Protein AF-0000000084526752 (afdb_homodimer)

Foldseek 3Di:
DCPPPPDDDDDPDQDDLLRHPDDPVNVVVLVVVLVVLLVVLLVVLVPQDPVNLVLLLVLQLVLVCVVDPQAAPAEEEEEPDDSNWRHCVVSQQVSVVRHYFYWYWADPDQLAATWTFTDHPPADWDQGVVRGIHGPDGDTDQHQEYEAEASAAEPQQFGSHPPRCRVLNHQVPRPPRHQYEYEEEPPRYDHDSPDDSSTDGHQWYGYSVNDIDGRD/DCPPPDDDPPPDDDDDLVGHDDDVVNVVVLVVVLVVLLVVLLVVLVPQDPVNLVLLLVLQLVLVCVVDPQAAPAEEEEEPDDSNWRHCVVSQQVSVVRHYFYWYWADPDQLAATWTFTDHPPADWDQGPVRGIHGPDGDTDQHQEYEAEASAAEPQQFGSHPPRCRVLNHQVPRPPRHQYEYEGEPPRYDHDSPDDSSTDGHQWYTYSVNDIDGRD

Nearest PDB structures (foldseek):
  2jcb-assembly2_B  TM=9.031E-01  e=3.426E-11  Bacillus anthracis str. Ames
  3hy6-assembly1_A  TM=8.291E-01  e=6.793E-12  Homo sapiens
  3hy3-assembly1_A  TM=8.261E-01  e=5.999E-11  Homo sapiens
  3hy4-assembly1_A  TM=8.073E-01  e=2.217E-10  Homo sapiens
  1ydm-assembly1_B  TM=8.031E-01  e=5.638E-10  Bacillus subtilis

Secondary structure (DSSP, 8-state):
----------------BTTB---HHHHHHHHHHHHHHHHHHHHHHHTS-HHHHHHHHHHHHHHHHHH----TT-EEE-----TT----HHHHHHHHHTT-EEEEEE-SSTTSPPEEEEE-TTS-EEE-GGG-EEESS--B---SEEEEE-SEE-TT--EE-SSS-HHHHHHTT-SSPPEEEEEE-TT-B-S-----TT----SEEEETTS-EEE--/----------------BTTB---HHHHHHHHHHHHHHHHHHHHHHHTS-HHHHHHHHHHHHHHHHHH----TT-EEE-----TT----HHHHHHHHHTT-EEEEEE-SSTTSPPEEEEE-TTS-EEE-GGG-EEESS--B---SEEEEE-SEE-TT--EE-SSS-HHHHHHTT-SSPPEEEEEE-TT-B-S-----TT----SEEEETTS-EEE--

Radius of gyration: 25.07 Å; Cα contacts (8 Å, |Δi|>4): 843; chains: 2; bounding box: 91×72×70 Å

InterPro domains:
  IPR002698 5-formyltetrahydrofolate cyclo-ligase [PF01812] (35-206)
  IPR002698 5-formyltetrahydrofolate cyclo-ligase [PIRSF006806] (36-209)
  IPR002698 5-formyltetrahydrofolate cyclo-ligase [PTHR23407] (34-215)
  IPR002698 5-formyltetrahydrofolate cyclo-ligase [TIGR02727] (35-207)
  IPR024185 5-formyltetrahydrofolate cyclo-ligase-like domain superfamily [G3DSA:3.40.50.10420] (25-216)
  IPR037171 NagB/RpiA transferase-like [SSF100950] (34-213)

Sequence (432 aa):
MEDDRGGSPACFAHKLIDGHVVDPDAARDVARFRKAERARLMEERKRISSADRATMTQNLTEALTTCVMARPGITIAAYWPIRGEPDLREWMAQAHVAGATVLLPVVLEKSAPLVFRTWTPSCAMERGIWSIPVPREGQELRPDVVVAPLVGVDKQCFRLGNGGGYYDRTLARITPKPLTIGVGWPNCDIPTIFPMPWDIPMDYVVLADGTIRQRTMEDDRGGSPACFAHKLIDGHVVDPDAARDVARFRKAERARLMEERKRISSADRATMTQNLTEALTTCVMARPGITIAAYWPIRGEPDLREWMAQAHVAGATVLLPVVLEKSAPLVFRTWTPSCAMERGIWSIPVPREGQELRPDVVVAPLVGVDKQCFRLGNGGGYYDRTLARITPKPLTIGVGWPNCDIPTIFPMPWDIPMDYVVLADGTIRQRT

pLDDT: mean 88.76, std 19.34, range [21.23, 98.81]

Structure (mmCIF, N/CA/C/O backbone):
data_AF-0000000084526752-model_v1
#
loop_
_entity.id
_entity.type
_entity.pdbx_description
1 polymer '5-formyltetrahydrofolate cyclo-ligase'
#
loop_
_atom_site.group_PDB
_atom_site.id
_atom_site.type_symbol
_atom_site.label_atom_id
_atom_site.label_alt_id
_atom_site.label_comp_id
_atom_site.label_asym_id
_atom_site.label_entity_id
_atom_site.label_seq_id
_atom_site.pdbx_PDB_ins_code
_atom_site.Cartn_x
_atom_site.Cartn_y
_atom_site.Cartn_z
_atom_site.occupancy
_atom_site.B_iso_or_equiv
_atom_site.auth_seq_id
_atom_site.auth_comp_id
_atom_site.auth_asym_id
_atom_site.auth_atom_id
_atom_site.pdbx_PDB_model_num
ATOM 1 N N . MET A 1 1 ? 45.344 8.281 44.25 1 26.28 1 MET A N 1
ATOM 2 C CA . MET A 1 1 ? 44.625 9.195 43.344 1 26.28 1 MET A CA 1
ATOM 3 C C . MET A 1 1 ? 43.875 8.43 42.281 1 26.28 1 MET A C 1
ATOM 5 O O . MET A 1 1 ? 44.406 7.516 41.656 1 26.28 1 MET A O 1
ATOM 9 N N . GLU A 1 2 ? 42.5 8.461 42.281 1 22.66 2 GLU A N 1
ATOM 10 C CA . GLU A 1 2 ? 41.375 7.605 41.906 1 22.66 2 GLU A CA 1
ATOM 11 C C . GLU A 1 2 ? 41.188 7.523 40.406 1 22.66 2 GLU A C 1
ATOM 13 O O . GLU A 1 2 ? 40.688 8.469 39.781 1 22.66 2 GLU A O 1
ATOM 18 N N . ASP A 1 3 ? 42.125 7.211 39.688 1 24.89 3 ASP A N 1
ATOM 19 C CA . ASP A 1 3 ? 42.156 7.422 38.25 1 24.89 3 ASP A CA 1
ATOM 20 C C . ASP A 1 3 ? 41.062 6.594 37.531 1 24.89 3 ASP A C 1
ATOM 22 O O . ASP A 1 3 ? 41.25 5.395 37.344 1 24.89 3 ASP A O 1
ATOM 26 N N . ASP A 1 4 ? 39.844 6.68 38.156 1 24.53 4 ASP A N 1
ATOM 27 C CA . ASP A 1 4 ? 38.719 5.871 37.688 1 24.53 4 ASP A CA 1
ATOM 28 C C . ASP A 1 4 ? 38.562 5.969 36.156 1 24.53 4 ASP A C 1
ATOM 30 O O . ASP A 1 4 ? 38.344 7.055 35.625 1 24.53 4 ASP A O 1
ATOM 34 N N . ARG A 1 5 ? 39.25 5.141 35.438 1 27.69 5 ARG A N 1
ATOM 35 C CA . ARG A 1 5 ? 39.312 4.812 34 1 27.69 5 ARG A CA 1
ATOM 36 C C . ARG A 1 5 ? 37.906 4.617 33.438 1 27.69 5 ARG A C 1
ATOM 38 O O . ARG A 1 5 ? 37.281 3.553 33.625 1 27.69 5 ARG A O 1
ATOM 45 N N . GLY A 1 6 ? 36.875 5.582 33.688 1 27.7 6 GLY A N 1
ATOM 46 C CA . GLY A 1 6 ? 35.5 5.445 33.219 1 27.7 6 GLY A CA 1
ATOM 47 C C . GLY A 1 6 ? 35.438 5.031 31.766 1 27.7 6 GLY A C 1
ATOM 48 O O . GLY A 1 6 ? 36.125 5.578 30.906 1 27.7 6 GLY A O 1
ATOM 49 N N . GLY A 1 7 ? 35.25 3.766 31.5 1 25.5 7 GLY A N 1
ATOM 50 C CA . GLY A 1 7 ? 35.062 3.121 30.203 1 25.5 7 GLY A CA 1
ATOM 51 C C . GLY A 1 7 ? 34.312 3.979 29.203 1 25.5 7 GLY A C 1
ATOM 52 O O . GLY A 1 7 ? 33.656 4.945 29.594 1 25.5 7 GLY A O 1
ATOM 53 N N . SER A 1 8 ? 34.25 3.512 27.922 1 23.39 8 SER A N 1
ATOM 54 C CA . SER A 1 8 ? 34.219 3.869 26.516 1 23.39 8 SER A CA 1
ATOM 55 C C . SER A 1 8 ? 32.812 4.312 26.094 1 23.39 8 SER A C 1
ATOM 57 O O . SER A 1 8 ? 31.844 4.023 26.781 1 23.39 8 SER A O 1
ATOM 59 N N . PRO A 1 9 ? 32.469 3.998 24.641 1 23.64 9 PRO A N 1
ATOM 60 C CA . PRO A 1 9 ? 32.031 4.824 23.5 1 23.64 9 PRO A CA 1
ATOM 61 C C . PRO A 1 9 ? 30.531 5.074 23.469 1 23.64 9 PRO A C 1
ATOM 63 O O . PRO A 1 9 ? 29.781 4.426 24.203 1 23.64 9 PRO A O 1
ATOM 66 N N . ALA A 1 10 ? 29.953 5.461 22.172 1 23.42 10 ALA A N 1
ATOM 67 C CA . ALA A 1 10 ? 29.094 6.074 21.188 1 23.42 10 ALA A CA 1
ATOM 68 C C . ALA A 1 10 ? 27.719 5.398 21.156 1 23.42 10 ALA A C 1
ATOM 70 O O . ALA A 1 10 ? 27.609 4.203 21.438 1 23.42 10 ALA A O 1
ATOM 71 N N . CYS A 1 11 ? 26.594 6.109 20.812 1 25.94 11 CYS A N 1
ATOM 72 C CA . CYS A 1 11 ? 25.219 6.535 20.578 1 25.94 11 CYS A CA 1
ATOM 73 C C . CYS A 1 11 ? 24.594 5.707 19.469 1 25.94 11 CYS A C 1
ATOM 75 O O . CYS A 1 11 ? 24.531 6.145 18.312 1 25.94 11 CYS A O 1
ATOM 77 N N . PHE A 1 12 ? 24.828 4.574 19.125 1 24.78 12 PHE A N 1
ATOM 78 C CA . PHE A 1 12 ? 24.234 4.059 17.891 1 24.78 12 PHE A CA 1
ATOM 79 C C . PHE A 1 12 ? 22.734 4.23 17.906 1 24.78 12 PHE A C 1
ATOM 81 O O . PHE A 1 12 ? 22.062 3.828 18.859 1 24.78 12 PHE A O 1
ATOM 88 N N . ALA A 1 13 ? 22.219 5 16.984 1 27.53 13 ALA A N 1
ATOM 89 C CA . ALA A 1 13 ? 21 5.469 16.328 1 27.53 13 ALA A CA 1
ATOM 90 C C . ALA A 1 13 ? 20.016 4.32 16.094 1 27.53 13 ALA A C 1
ATOM 92 O O . ALA A 1 13 ? 20.344 3.357 15.398 1 27.53 13 ALA A O 1
ATOM 93 N N . HIS A 1 14 ? 19.156 4.023 16.812 1 28.86 14 HIS A N 1
ATOM 94 C CA . HIS A 1 14 ? 17.891 3.295 16.719 1 28.86 14 HIS A CA 1
ATOM 95 C C . HIS A 1 14 ? 17.172 3.619 15.414 1 28.86 14 HIS A C 1
ATOM 97 O O . HIS A 1 14 ? 16.812 4.773 15.172 1 28.86 14 HIS A O 1
ATOM 103 N N . LYS A 1 15 ? 16.938 2.891 14.43 1 31.84 15 LYS A N 1
ATOM 104 C CA . LYS A 1 15 ? 16.672 2.701 13.008 1 31.84 15 LYS A CA 1
ATOM 105 C C . LYS A 1 15 ? 15.281 3.227 12.648 1 31.84 15 LYS A C 1
ATOM 107 O O . LYS A 1 15 ? 14.422 3.379 13.516 1 31.84 15 LYS A O 1
ATOM 112 N N . LEU A 1 16 ? 14.766 2.686 11.375 1 36.81 16 LEU A N 1
ATOM 113 C CA . LEU A 1 16 ? 14.672 2.262 9.984 1 36.81 16 LEU A CA 1
ATOM 114 C C . LEU A 1 16 ? 13.258 1.787 9.656 1 36.81 16 LEU A C 1
ATOM 116 O O . LEU A 1 16 ? 12.5 1.413 10.547 1 36.81 16 LEU A O 1
ATOM 120 N N . ILE A 1 17 ? 12.539 2.006 8.758 1 44.22 17 ILE A N 1
ATOM 121 C CA . ILE A 1 17 ? 11.367 1.264 8.312 1 44.22 17 ILE A CA 1
ATOM 122 C C . ILE A 1 17 ? 11.562 -0.225 8.594 1 44.22 17 ILE A C 1
ATOM 124 O O . ILE A 1 17 ? 12.438 -0.866 8.008 1 44.22 17 ILE A O 1
ATOM 128 N N . ASP A 1 18 ? 10.688 -0.896 9.32 1 48.09 18 ASP A N 1
ATOM 129 C CA . ASP A 1 18 ? 10.984 -2.182 9.938 1 48.09 18 ASP A CA 1
ATOM 130 C C . ASP A 1 18 ? 12.367 -2.176 10.578 1 48.09 18 ASP A C 1
ATOM 132 O O . ASP A 1 18 ? 13.109 -3.158 10.477 1 48.09 18 ASP A O 1
ATOM 136 N N . GLY A 1 19 ? 12.875 -0.967 11.008 1 52.38 19 GLY A N 1
ATOM 137 C CA . GLY A 1 19 ? 14.148 -0.82 11.688 1 52.38 19 GLY A CA 1
ATOM 138 C C . GLY A 1 19 ? 15.305 -0.585 10.734 1 52.38 19 GLY A C 1
ATOM 139 O O . GLY A 1 19 ? 16.469 -0.594 11.148 1 52.38 19 GLY A O 1
ATOM 140 N N . HIS A 1 20 ? 14.922 -0.443 9.375 1 58.53 20 HIS A N 1
ATOM 141 C CA . HIS A 1 20 ? 15.984 -0.405 8.375 1 58.53 20 HIS A CA 1
ATOM 142 C C . HIS A 1 20 ? 16.156 0.998 7.801 1 58.53 20 HIS A C 1
ATOM 144 O O . HIS A 1 20 ? 15.164 1.718 7.617 1 58.53 20 HIS A O 1
ATOM 150 N N . VAL A 1 21 ? 17.266 1.515 7.762 1 62.12 21 VAL A N 1
ATOM 151 C CA . VAL A 1 21 ? 17.641 2.754 7.09 1 62.12 21 VAL A CA 1
ATOM 152 C C . VAL A 1 21 ? 17.781 2.51 5.586 1 62.12 21 VAL A C 1
ATOM 154 O O . VAL A 1 21 ? 18.531 1.629 5.16 1 62.12 21 VAL A O 1
ATOM 157 N N . VAL A 1 22 ? 16.828 3.201 4.75 1 69.12 22 VAL A N 1
ATOM 158 C CA . VAL A 1 22 ? 16.969 3.074 3.305 1 69.12 22 VAL A CA 1
ATOM 159 C C . VAL A 1 22 ? 17.484 4.387 2.721 1 69.12 22 VAL A C 1
ATOM 161 O O . VAL A 1 22 ? 16.891 5.445 2.922 1 69.12 22 VAL A O 1
ATOM 164 N N . ASP A 1 23 ? 18.641 4.387 2.129 1 73.19 23 ASP A N 1
ATOM 165 C CA . ASP A 1 23 ? 19.203 5.523 1.409 1 73.19 23 ASP A CA 1
ATOM 166 C C . ASP A 1 23 ? 18.406 5.816 0.138 1 73.19 23 ASP A C 1
ATOM 168 O O . ASP A 1 23 ? 18.203 4.93 -0.691 1 73.19 23 ASP A O 1
ATOM 172 N N . PRO A 1 24 ? 17.938 7.059 -0.08 1 77 24 PRO A N 1
ATOM 173 C CA . PRO A 1 24 ? 17.109 7.387 -1.246 1 77 24 PRO A CA 1
ATOM 174 C C . PRO A 1 24 ? 17.812 7.098 -2.568 1 77 24 PRO A C 1
ATOM 176 O O . PRO A 1 24 ? 17.172 6.676 -3.535 1 77 24 PRO A O 1
ATOM 179 N N . ASP A 1 25 ? 19.047 7.461 -2.621 1 79.38 25 ASP A N 1
ATOM 180 C CA . ASP A 1 25 ? 19.812 7.176 -3.838 1 79.38 25 ASP A CA 1
ATOM 181 C C . ASP A 1 25 ? 19.859 5.672 -4.109 1 79.38 25 ASP A C 1
ATOM 183 O O . ASP A 1 25 ? 19.719 5.238 -5.254 1 79.38 25 ASP A O 1
ATOM 187 N N . ALA A 1 26 ? 20.078 5.004 -3.062 1 84.94 26 ALA A N 1
ATOM 188 C CA . ALA A 1 26 ? 20.078 3.547 -3.188 1 84.94 26 ALA A CA 1
ATOM 189 C C . ALA A 1 26 ? 18.703 3.027 -3.617 1 84.94 26 ALA A C 1
ATOM 191 O O . ALA A 1 26 ? 18.609 2.115 -4.441 1 84.94 26 ALA A O 1
ATOM 192 N N . ALA A 1 27 ? 17.703 3.58 -3.096 1 85.44 27 ALA A N 1
ATOM 193 C CA . ALA A 1 27 ? 16.344 3.164 -3.449 1 85.44 27 ALA A CA 1
ATOM 194 C C . ALA A 1 27 ? 16.062 3.42 -4.926 1 85.44 27 ALA A C 1
ATOM 196 O O . ALA A 1 27 ? 15.398 2.611 -5.586 1 85.44 27 ALA A O 1
ATOM 197 N N . ARG A 1 28 ? 16.469 4.531 -5.434 1 85.69 28 ARG A N 1
ATOM 198 C CA . ARG A 1 28 ? 16.297 4.863 -6.844 1 85.69 28 ARG A CA 1
ATOM 199 C C . ARG A 1 28 ? 17.031 3.871 -7.734 1 85.69 28 ARG A C 1
ATOM 201 O O . ARG A 1 28 ? 16.531 3.469 -8.781 1 85.69 28 ARG A O 1
ATOM 208 N N . ASP A 1 29 ? 18.25 3.57 -7.352 1 91.12 29 ASP A N 1
ATOM 209 C CA . ASP A 1 29 ? 19.047 2.605 -8.109 1 91.12 29 ASP A CA 1
ATOM 210 C C . ASP A 1 29 ? 18.375 1.229 -8.109 1 91.12 29 ASP A C 1
ATOM 212 O O . ASP A 1 29 ? 18.359 0.542 -9.133 1 91.12 29 ASP A O 1
ATOM 216 N N . VAL A 1 30 ? 17.859 0.875 -6.961 1 93.62 30 VAL A N 1
ATOM 217 C CA . VAL A 1 30 ? 17.156 -0.403 -6.84 1 93.62 30 VAL A CA 1
ATOM 218 C C . VAL A 1 30 ? 15.93 -0.409 -7.738 1 93.62 30 VAL A C 1
ATOM 220 O O . VAL A 1 30 ? 15.664 -1.393 -8.43 1 93.62 30 VAL A O 1
ATOM 223 N N . ALA A 1 31 ? 15.203 0.661 -7.746 1 92.06 31 ALA A N 1
ATOM 224 C CA . ALA A 1 31 ? 14.023 0.771 -8.594 1 92.06 31 ALA A CA 1
ATOM 225 C C . ALA A 1 31 ? 14.383 0.617 -10.07 1 92.06 31 ALA A C 1
ATOM 227 O O . ALA A 1 31 ? 13.68 -0.068 -10.812 1 92.06 31 ALA A O 1
ATOM 228 N N . ARG A 1 32 ? 15.43 1.24 -10.5 1 93 32 ARG A N 1
ATOM 229 C CA . ARG A 1 32 ? 15.898 1.146 -11.875 1 93 32 ARG A CA 1
ATOM 230 C C . ARG A 1 32 ? 16.312 -0.282 -12.219 1 93 32 ARG A C 1
ATOM 232 O O . ARG A 1 32 ? 15.969 -0.797 -13.281 1 93 32 ARG A O 1
ATOM 239 N N . PHE A 1 33 ? 17.094 -0.864 -11.336 1 96.75 33 PHE A N 1
ATOM 240 C CA . PHE A 1 33 ? 17.531 -2.244 -11.516 1 96.75 33 PHE A CA 1
ATOM 241 C C . PHE A 1 33 ? 16.328 -3.172 -11.672 1 96.75 33 PHE A C 1
ATOM 243 O O . PHE A 1 33 ? 16.281 -3.98 -12.602 1 96.75 33 PHE A O 1
ATOM 250 N N . ARG A 1 34 ? 15.328 -3.045 -10.766 1 96.94 34 ARG A N 1
ATOM 251 C CA . ARG A 1 34 ? 14.156 -3.912 -10.789 1 96.94 34 ARG A CA 1
ATOM 252 C C . ARG A 1 34 ? 13.359 -3.732 -12.078 1 96.94 34 ARG A C 1
ATOM 254 O O . ARG A 1 34 ? 12.859 -4.703 -12.641 1 96.94 34 ARG A O 1
ATOM 261 N N . LYS A 1 35 ? 13.227 -2.537 -12.5 1 96.12 35 LYS A N 1
ATOM 262 C CA . LYS A 1 35 ? 12.547 -2.27 -13.758 1 96.12 35 LYS A CA 1
ATOM 263 C C . LYS A 1 35 ? 13.242 -2.965 -14.922 1 96.12 35 LYS A C 1
ATOM 265 O O . LYS A 1 35 ? 12.594 -3.592 -15.758 1 96.12 35 LYS A O 1
ATOM 270 N N . ALA A 1 36 ? 14.547 -2.842 -14.961 1 97.44 36 ALA A N 1
ATOM 271 C CA . ALA A 1 36 ? 15.344 -3.459 -16.016 1 97.44 36 ALA A CA 1
ATOM 272 C C . ALA A 1 36 ? 15.242 -4.98 -15.961 1 97.44 36 ALA A C 1
ATOM 274 O O . ALA A 1 36 ? 15.109 -5.637 -17 1 97.44 36 ALA A O 1
ATOM 275 N N . GLU A 1 37 ? 15.336 -5.496 -14.773 1 97.5 37 GLU A N 1
ATOM 276 C CA . GLU A 1 37 ? 15.242 -6.945 -14.617 1 97.5 37 GLU A CA 1
ATOM 277 C C . GLU A 1 37 ? 13.867 -7.461 -15.023 1 97.5 37 GLU A C 1
ATOM 279 O O . GLU A 1 37 ? 13.75 -8.516 -15.641 1 97.5 37 GLU A O 1
ATOM 284 N N . ARG A 1 38 ? 12.828 -6.75 -14.641 1 97.44 38 ARG A N 1
ATOM 285 C CA . ARG A 1 38 ? 11.477 -7.117 -15.047 1 97.44 38 ARG A CA 1
ATOM 286 C C . ARG A 1 38 ? 11.367 -7.184 -16.562 1 97.44 38 ARG A C 1
ATOM 288 O O . ARG A 1 38 ? 10.836 -8.148 -17.109 1 97.44 38 ARG A O 1
ATOM 295 N N . ALA A 1 39 ? 11.852 -6.168 -17.219 1 97.31 39 ALA A N 1
ATOM 296 C CA . ALA A 1 39 ? 11.797 -6.113 -18.672 1 97.31 39 ALA A CA 1
ATOM 297 C C . ALA A 1 39 ? 12.531 -7.301 -19.297 1 97.31 39 ALA A C 1
ATOM 299 O O . ALA A 1 39 ? 12.023 -7.941 -20.219 1 97.31 39 ALA A O 1
ATOM 300 N N . ARG A 1 40 ? 13.664 -7.559 -18.797 1 97.5 40 ARG A N 1
ATOM 301 C CA . ARG A 1 40 ? 14.477 -8.664 -19.297 1 97.5 40 ARG A CA 1
ATOM 302 C C . ARG A 1 40 ? 13.742 -9.992 -19.141 1 97.5 40 ARG A C 1
ATOM 304 O O . ARG A 1 40 ? 13.633 -10.766 -20.094 1 97.5 40 ARG A O 1
ATOM 311 N N . LEU A 1 41 ? 13.227 -10.242 -18 1 97.75 41 LEU A N 1
ATOM 312 C CA . LEU A 1 41 ? 12.578 -11.516 -17.688 1 97.75 41 LEU A CA 1
ATOM 313 C C . LEU A 1 41 ? 11.258 -11.648 -18.453 1 97.75 41 LEU A C 1
ATOM 315 O O . LEU A 1 41 ? 10.883 -12.75 -18.844 1 97.75 41 LEU A O 1
ATOM 319 N N . MET A 1 42 ? 10.586 -10.508 -18.625 1 97 42 MET A N 1
ATOM 320 C CA . MET A 1 42 ? 9.344 -10.531 -19.406 1 97 42 MET A CA 1
ATOM 321 C C . MET A 1 42 ? 9.625 -10.898 -20.859 1 97 42 MET A C 1
ATOM 323 O O . MET A 1 42 ? 8.836 -11.609 -21.484 1 97 42 MET A O 1
ATOM 327 N N . GLU A 1 43 ? 10.703 -10.414 -21.391 1 96.25 43 GLU A N 1
ATOM 328 C CA . GLU A 1 43 ? 11.109 -10.781 -22.734 1 96.25 43 GLU A CA 1
ATOM 329 C C . GLU A 1 43 ? 11.414 -12.273 -22.844 1 96.25 43 GLU A C 1
ATOM 331 O O . GLU A 1 43 ? 11.047 -12.922 -23.828 1 96.25 43 GLU A O 1
ATOM 336 N N . GLU A 1 44 ? 12.07 -12.797 -21.859 1 95.25 44 GLU A N 1
ATOM 337 C CA . GLU A 1 44 ? 12.367 -14.227 -21.828 1 95.25 44 GLU A CA 1
ATOM 338 C C . GLU A 1 44 ? 11.086 -15.055 -21.781 1 95.25 44 GLU A C 1
ATOM 340 O O . GLU A 1 44 ? 10.992 -16.094 -22.453 1 95.25 44 GLU A O 1
ATOM 345 N N . ARG A 1 45 ? 10.172 -14.648 -21.016 1 94.5 45 ARG A N 1
ATOM 346 C CA . ARG A 1 45 ? 8.883 -15.305 -20.891 1 94.5 45 ARG A CA 1
ATOM 347 C C . ARG A 1 45 ? 8.156 -15.375 -22.234 1 94.5 45 ARG A C 1
ATOM 349 O O . ARG A 1 45 ? 7.508 -16.375 -22.547 1 94.5 45 ARG A O 1
ATOM 356 N N . LYS A 1 46 ? 8.266 -14.344 -23.016 1 93.19 46 LYS A N 1
ATOM 357 C CA . LYS A 1 46 ? 7.598 -14.266 -24.312 1 93.19 46 LYS A CA 1
ATOM 358 C C . LYS A 1 46 ? 8.164 -15.289 -25.281 1 93.19 46 LYS A C 1
ATOM 360 O O . LYS A 1 46 ? 7.52 -15.641 -26.266 1 93.19 46 LYS A O 1
ATOM 365 N N . ARG A 1 47 ? 9.297 -15.773 -25 1 93.19 47 ARG A N 1
ATOM 366 C CA . ARG A 1 47 ? 9.984 -16.672 -25.922 1 93.19 47 ARG A CA 1
ATOM 367 C C . ARG A 1 47 ? 9.555 -18.125 -25.688 1 93.19 47 ARG A C 1
ATOM 369 O O . ARG A 1 47 ? 9.898 -19 -26.484 1 93.19 47 ARG A O 1
ATOM 376 N N . ILE A 1 48 ? 8.828 -18.344 -24.703 1 93.62 48 ILE A N 1
ATOM 377 C CA . ILE A 1 48 ? 8.375 -19.703 -24.422 1 93.62 48 ILE A CA 1
ATOM 378 C C . ILE A 1 48 ? 7.27 -20.094 -25.391 1 93.62 48 ILE A C 1
ATOM 380 O O . ILE A 1 48 ? 6.258 -19.391 -25.5 1 93.62 48 ILE A O 1
ATOM 384 N N . SER A 1 49 ? 7.398 -21.219 -26.062 1 93 49 SER A N 1
ATOM 385 C CA . SER A 1 49 ? 6.41 -21.672 -27.031 1 93 49 SER A CA 1
ATOM 386 C C . SER A 1 49 ? 5.137 -22.141 -26.344 1 93 49 SER A C 1
ATOM 388 O O . SER A 1 49 ? 5.16 -22.5 -25.172 1 93 49 SER A O 1
ATOM 390 N N . SER A 1 50 ? 4.031 -22.219 -27.156 1 91.69 50 SER A N 1
ATOM 391 C CA . SER A 1 50 ? 2.76 -22.688 -26.609 1 91.69 50 SER A CA 1
ATOM 392 C C . SER A 1 50 ? 2.869 -24.125 -26.125 1 91.69 50 SER A C 1
ATOM 394 O O . SER A 1 50 ? 2.307 -24.484 -25.078 1 91.69 50 SER A O 1
ATOM 396 N N . ALA A 1 51 ? 3.584 -24.969 -26.891 1 92.5 51 ALA A N 1
ATOM 397 C CA . ALA A 1 51 ? 3.773 -26.375 -26.516 1 92.5 51 ALA A CA 1
ATOM 398 C C . ALA A 1 51 ? 4.574 -26.484 -25.219 1 92.5 51 ALA A C 1
ATOM 400 O O . ALA A 1 51 ? 4.227 -27.266 -24.328 1 92.5 51 ALA A O 1
ATOM 401 N N . ASP A 1 52 ? 5.605 -25.719 -25.094 1 93.94 52 ASP A N 1
ATOM 402 C CA . ASP A 1 52 ? 6.414 -25.703 -23.891 1 93.94 52 ASP A CA 1
ATOM 403 C C . ASP A 1 52 ? 5.605 -25.203 -22.688 1 93.94 52 ASP A C 1
ATOM 405 O O . ASP A 1 52 ? 5.711 -25.766 -21.594 1 93.94 52 ASP A O 1
ATOM 409 N N . ARG A 1 53 ? 4.766 -24.25 -22.906 1 94.62 53 ARG A N 1
ATOM 410 C CA . ARG A 1 53 ? 3.949 -23.688 -21.828 1 94.62 53 ARG A CA 1
ATOM 411 C C . ARG A 1 53 ? 3.018 -24.734 -21.25 1 94.62 53 ARG A C 1
ATOM 413 O O . ARG A 1 53 ? 2.838 -24.812 -20.031 1 94.62 53 ARG A O 1
ATOM 420 N N . ALA A 1 54 ? 2.416 -25.484 -22.109 1 93.69 54 ALA A N 1
ATOM 421 C CA . ALA A 1 54 ? 1.492 -26.516 -21.641 1 93.69 54 ALA A CA 1
ATOM 422 C C . ALA A 1 54 ? 2.205 -27.531 -20.734 1 93.69 54 ALA A C 1
ATOM 424 O O . ALA A 1 54 ? 1.729 -27.844 -19.641 1 93.69 54 ALA A O 1
ATOM 425 N N . THR A 1 55 ? 3.344 -27.984 -21.234 1 95.62 55 THR A N 1
ATOM 426 C CA . THR A 1 55 ? 4.137 -28.953 -20.469 1 95.62 55 THR A CA 1
ATOM 427 C C . THR A 1 55 ? 4.629 -28.328 -19.172 1 95.62 55 THR A C 1
ATOM 429 O O . THR A 1 55 ? 4.531 -28.953 -18.109 1 95.62 55 THR A O 1
ATOM 432 N N . MET A 1 56 ? 5.094 -27.172 -19.234 1 96.56 56 MET A N 1
ATOM 433 C CA . MET A 1 56 ? 5.629 -26.469 -18.062 1 96.56 56 MET A CA 1
ATOM 434 C C . MET A 1 56 ? 4.531 -26.203 -17.031 1 96.56 56 MET A C 1
ATOM 436 O O . MET A 1 56 ? 4.758 -26.328 -15.836 1 96.56 56 MET A O 1
ATOM 440 N N . THR A 1 57 ? 3.393 -25.828 -17.516 1 96 57 THR A N 1
ATOM 441 C CA . THR A 1 57 ? 2.266 -25.578 -16.625 1 96 57 THR A CA 1
ATOM 442 C C . THR A 1 57 ? 1.855 -26.859 -15.898 1 96 57 THR A C 1
ATOM 444 O O . THR A 1 57 ? 1.523 -26.844 -14.711 1 96 57 THR A O 1
ATOM 447 N N . GLN A 1 58 ? 1.895 -27.938 -16.625 1 95.62 58 GLN A N 1
ATOM 448 C CA . GLN A 1 58 ? 1.592 -29.234 -16 1 95.62 58 GLN A CA 1
ATOM 449 C C . GLN A 1 58 ? 2.584 -29.547 -14.891 1 95.62 58 GLN A C 1
ATOM 451 O O . GLN A 1 58 ? 2.188 -29.969 -13.805 1 95.62 58 GLN A O 1
ATOM 456 N N . ASN A 1 59 ? 3.875 -29.359 -15.164 1 96.62 59 ASN A N 1
ATOM 457 C CA . ASN A 1 59 ? 4.902 -29.562 -14.148 1 96.62 59 ASN A CA 1
ATOM 458 C C . ASN A 1 59 ? 4.66 -28.672 -12.93 1 96.62 59 ASN A C 1
ATOM 460 O O . ASN A 1 59 ? 4.785 -29.141 -11.789 1 96.62 59 ASN A O 1
ATOM 464 N N . LE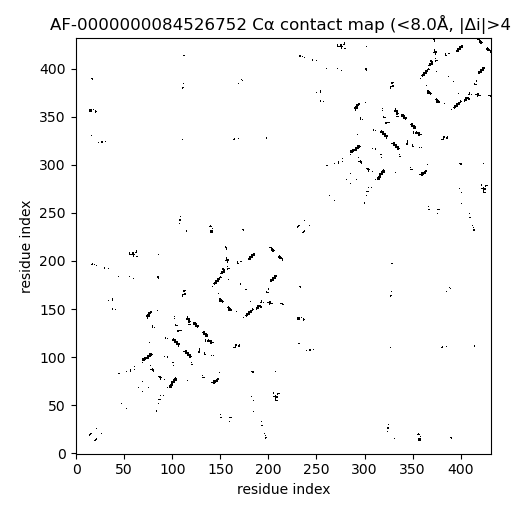U A 1 60 ? 4.324 -27.484 -13.195 1 97.62 60 LEU A N 1
ATOM 465 C CA . LEU A 1 60 ? 4.082 -26.516 -12.141 1 97.62 60 LEU A CA 1
ATOM 466 C C . LEU A 1 60 ? 2.91 -26.938 -11.258 1 97.62 60 LEU A C 1
ATOM 468 O O . LEU A 1 60 ? 3.008 -26.922 -10.031 1 97.62 60 LEU A O 1
ATOM 472 N N . THR A 1 61 ? 1.802 -27.312 -11.867 1 96.88 61 THR A N 1
ATOM 473 C CA . THR A 1 61 ? 0.599 -27.641 -11.117 1 96.88 61 THR A CA 1
ATOM 474 C C . THR A 1 61 ? 0.805 -28.906 -10.297 1 96.88 61 THR A C 1
ATOM 476 O O . THR A 1 61 ? 0.279 -29.047 -9.195 1 96.88 61 THR A O 1
ATOM 479 N N . GLU A 1 62 ? 1.58 -29.859 -10.844 1 96.19 62 GLU A N 1
ATOM 480 C CA . GLU A 1 62 ? 1.918 -31.062 -10.094 1 96.19 62 GLU A CA 1
ATOM 481 C C . GLU A 1 62 ? 2.732 -30.734 -8.852 1 96.19 62 GLU A C 1
ATOM 483 O O . GLU A 1 62 ? 2.441 -31.219 -7.758 1 96.19 62 GLU A O 1
ATOM 488 N N . ALA A 1 63 ? 3.713 -29.922 -9.023 1 97.31 63 ALA A N 1
ATOM 489 C CA . ALA A 1 63 ? 4.531 -29.5 -7.895 1 97.31 63 ALA A CA 1
ATOM 490 C C . ALA A 1 63 ? 3.701 -28.719 -6.875 1 97.31 63 ALA A C 1
ATOM 492 O O . ALA A 1 63 ? 3.842 -28.922 -5.668 1 97.31 63 ALA A O 1
ATOM 493 N N . LEU A 1 64 ? 2.842 -27.844 -7.363 1 97.25 64 LEU A N 1
ATOM 494 C CA . LEU A 1 64 ? 1.988 -27.031 -6.504 1 97.25 64 LEU A CA 1
ATOM 495 C C . LEU A 1 64 ? 1.064 -27.922 -5.668 1 97.25 64 LEU A C 1
ATOM 497 O O . LEU A 1 64 ? 0.81 -27.625 -4.496 1 97.25 64 LEU A O 1
ATOM 501 N N . THR A 1 65 ? 0.589 -28.984 -6.238 1 96.5 65 THR A N 1
ATOM 502 C CA . THR A 1 65 ? -0.297 -29.906 -5.551 1 96.5 65 THR A CA 1
ATOM 503 C C . THR A 1 65 ? 0.425 -30.594 -4.391 1 96.5 65 THR A C 1
ATOM 505 O O . THR A 1 65 ? -0.2 -30.953 -3.393 1 96.5 65 THR A O 1
ATOM 508 N N . THR A 1 66 ? 1.734 -30.656 -4.477 1 94.12 66 THR A N 1
ATOM 509 C CA . THR A 1 66 ? 2.521 -31.234 -3.393 1 94.12 66 THR A CA 1
ATOM 510 C C . THR A 1 66 ? 2.674 -30.25 -2.246 1 94.12 66 THR A C 1
ATOM 512 O O . THR A 1 66 ? 2.799 -30.641 -1.085 1 94.12 66 THR A O 1
ATOM 515 N N . CYS A 1 67 ? 2.633 -29 -2.543 1 94.94 67 CYS A N 1
ATOM 516 C CA . CYS A 1 67 ? 2.824 -27.953 -1.551 1 94.94 67 CYS A CA 1
ATOM 517 C C . CYS A 1 67 ? 1.51 -27.594 -0.864 1 94.94 67 CYS A C 1
ATOM 519 O O . CYS A 1 67 ? 1.501 -27.188 0.296 1 94.94 67 CYS A O 1
ATOM 521 N N . VAL A 1 68 ? 0.456 -27.672 -1.611 1 95.56 68 VAL A N 1
ATOM 522 C CA . VAL A 1 68 ? -0.855 -27.266 -1.122 1 95.56 68 VAL A CA 1
ATOM 523 C C . VAL A 1 68 ? -1.823 -28.438 -1.183 1 95.56 68 VAL A C 1
ATOM 525 O O . VAL A 1 68 ? -2.117 -28.953 -2.264 1 95.56 68 VAL A O 1
ATOM 528 N N . MET A 1 69 ? -2.355 -28.812 -0.089 1 92.56 69 MET A N 1
ATOM 529 C CA . MET A 1 69 ? -3.359 -29.875 -0.053 1 92.56 69 MET A CA 1
ATOM 530 C C . MET A 1 69 ? -4.766 -29.297 -0.054 1 92.56 69 MET A C 1
ATOM 532 O O . MET A 1 69 ? -5.281 -28.891 0.993 1 92.56 69 MET A O 1
ATOM 536 N N . ALA A 1 70 ? -5.355 -29.359 -1.211 1 96.56 70 ALA A N 1
ATOM 537 C CA . ALA A 1 70 ? -6.738 -28.891 -1.332 1 96.56 70 ALA A CA 1
ATOM 538 C C . ALA A 1 70 ? -7.699 -29.859 -0.642 1 96.56 70 ALA A C 1
ATOM 540 O O . ALA A 1 70 ? -7.688 -31.062 -0.915 1 96.56 70 ALA A O 1
ATOM 541 N N . ARG A 1 71 ? -8.461 -29.344 0.245 1 96.38 71 ARG A N 1
ATOM 542 C CA . ARG A 1 71 ? -9.422 -30.125 1.024 1 96.38 71 ARG A CA 1
ATOM 543 C C . ARG A 1 71 ? -10.508 -29.219 1.602 1 96.38 71 ARG A C 1
ATOM 545 O O . ARG A 1 71 ? -10.359 -28 1.624 1 96.38 71 ARG A O 1
ATOM 552 N N . PRO A 1 72 ? -11.586 -29.859 2 1 97.19 72 PRO A N 1
ATOM 553 C CA . PRO A 1 72 ? -12.617 -29.031 2.625 1 97.19 72 PRO A CA 1
ATOM 554 C C . PRO A 1 72 ? -12.094 -28.25 3.824 1 97.19 72 PRO A C 1
ATOM 556 O O . PRO A 1 72 ? -11.305 -28.766 4.617 1 97.19 72 PRO A O 1
ATOM 559 N N . GLY A 1 73 ? -12.453 -27.031 3.861 1 96.44 73 GLY A N 1
ATOM 560 C CA . GLY A 1 73 ? -12.102 -26.219 5.016 1 96.44 73 GLY A CA 1
ATOM 561 C C . GLY A 1 73 ? -10.922 -25.297 4.766 1 96.44 73 GLY A C 1
ATOM 562 O O . GLY A 1 73 ? -10.648 -24.406 5.562 1 96.44 73 GLY A O 1
ATOM 563 N N . ILE A 1 74 ? -10.219 -25.5 3.734 1 97.81 74 ILE A N 1
ATOM 564 C CA . ILE A 1 74 ? -9.07 -24.641 3.457 1 97.81 74 ILE A CA 1
ATOM 565 C C . ILE A 1 74 ? -9.438 -23.609 2.395 1 97.81 74 ILE A C 1
ATOM 567 O O . ILE A 1 74 ? -10.148 -23.922 1.438 1 97.81 74 ILE A O 1
ATOM 571 N N . THR A 1 75 ? -8.953 -22.344 2.566 1 98.19 75 THR A N 1
ATOM 572 C CA . THR A 1 75 ? -9.125 -21.281 1.593 1 98.19 75 THR A CA 1
ATOM 573 C C . THR A 1 75 ? -7.816 -21.016 0.852 1 98.19 75 THR A C 1
ATOM 575 O O . THR A 1 75 ? -6.781 -20.766 1.475 1 98.19 75 THR A O 1
ATOM 578 N N . ILE A 1 76 ? -7.871 -21.094 -0.484 1 98.75 76 ILE A N 1
ATOM 579 C CA . ILE A 1 76 ? -6.684 -20.938 -1.318 1 98.75 76 ILE A CA 1
ATOM 580 C C . ILE A 1 76 ? -6.875 -19.766 -2.275 1 98.75 76 ILE A C 1
ATOM 582 O O . ILE A 1 76 ? -7.734 -19.812 -3.158 1 98.75 76 ILE A O 1
ATOM 586 N N . ALA A 1 77 ? -6.051 -18.734 -2.059 1 98.75 77 ALA A N 1
ATOM 587 C CA . ALA A 1 77 ? -6.043 -17.625 -3.01 1 98.75 77 ALA A CA 1
ATOM 588 C C . ALA A 1 77 ? -5.051 -17.875 -4.141 1 98.75 77 ALA A C 1
ATOM 590 O O . ALA A 1 77 ? -3.852 -18.047 -3.898 1 98.75 77 ALA A O 1
ATOM 591 N N . ALA A 1 78 ? -5.566 -17.969 -5.285 1 98.62 78 ALA A N 1
ATOM 592 C CA . ALA A 1 78 ? -4.746 -18.031 -6.492 1 98.62 78 ALA A CA 1
ATOM 593 C C . ALA A 1 78 ? -4.754 -16.703 -7.234 1 98.62 78 ALA A C 1
ATOM 595 O O . ALA A 1 78 ? -4.617 -15.641 -6.617 1 98.62 78 ALA A O 1
ATOM 596 N N . TYR A 1 79 ? -4.664 -16.75 -8.586 1 98.5 79 TYR A N 1
ATOM 597 C CA . TYR A 1 79 ? -4.719 -15.539 -9.398 1 98.5 79 TYR A CA 1
ATOM 598 C C . TYR A 1 79 ? -5.27 -15.836 -10.789 1 98.5 79 TYR A C 1
ATOM 600 O O . TYR A 1 79 ? -5.27 -16.984 -11.227 1 98.5 79 TYR A O 1
ATOM 608 N N . TRP A 1 80 ? -5.793 -14.789 -11.391 1 98 80 TRP A N 1
ATOM 609 C CA . TRP A 1 80 ? -6.133 -14.867 -12.805 1 98 80 TRP A CA 1
ATOM 610 C C . TRP A 1 80 ? -4.938 -14.484 -13.672 1 98 80 TRP A C 1
ATOM 612 O O . TRP A 1 80 ? -4.402 -13.383 -13.555 1 98 80 TRP A O 1
ATOM 622 N N . PRO A 1 81 ? -4.492 -15.422 -14.547 1 96.81 81 PRO A N 1
ATOM 623 C CA . PRO A 1 81 ? -3.234 -15.195 -15.258 1 96.81 81 PRO A CA 1
ATOM 624 C C . PRO A 1 81 ? -3.309 -14 -16.219 1 96.81 81 PRO A C 1
ATOM 626 O O . PRO A 1 81 ? -4.27 -13.875 -16.969 1 96.81 81 PRO A O 1
ATOM 629 N N . ILE A 1 82 ? -2.359 -13.117 -16.156 1 95.19 82 ILE A N 1
ATOM 630 C CA . ILE A 1 82 ? -2.186 -11.992 -17.062 1 95.19 82 ILE A CA 1
ATOM 631 C C . ILE A 1 82 ? -0.733 -11.93 -17.531 1 95.19 82 ILE A C 1
ATOM 633 O O . ILE A 1 82 ? 0.154 -12.508 -16.906 1 95.19 82 ILE A O 1
ATOM 637 N N . ARG A 1 83 ? -0.454 -11.312 -18.703 1 93.38 83 ARG A N 1
ATOM 638 C CA . ARG A 1 83 ? 0.883 -11 -19.188 1 93.38 83 ARG A CA 1
ATOM 639 C C . ARG A 1 83 ? 1.753 -12.25 -19.25 1 93.38 83 ARG A C 1
ATOM 641 O O . ARG A 1 83 ? 2.904 -12.234 -18.812 1 93.38 83 ARG A O 1
ATOM 648 N N . GLY A 1 84 ? 1.155 -13.32 -19.641 1 94 84 GLY A N 1
ATOM 649 C CA . GLY A 1 84 ? 1.905 -14.547 -19.859 1 94 84 GLY A CA 1
ATOM 650 C C . GLY A 1 84 ? 2.211 -15.305 -18.578 1 94 84 GLY A C 1
ATOM 651 O O . GLY A 1 84 ? 3.051 -16.203 -18.578 1 94 84 GLY A O 1
ATOM 652 N N . GLU A 1 85 ? 1.618 -14.969 -17.484 1 96.44 85 GLU A N 1
ATOM 653 C CA . GLU A 1 85 ? 1.765 -15.695 -16.234 1 96.44 85 GLU A CA 1
ATOM 654 C C . GLU A 1 85 ? 1.313 -17.141 -16.375 1 96.44 85 GLU A C 1
ATOM 656 O O . GLU A 1 85 ? 0.516 -17.469 -17.266 1 96.44 85 GLU A O 1
ATOM 661 N N . PRO A 1 86 ? 1.848 -18.047 -15.547 1 96.88 86 PRO A N 1
ATOM 662 C CA . PRO A 1 86 ? 1.352 -19.422 -15.594 1 96.88 86 PRO A CA 1
ATOM 663 C C . PRO A 1 86 ? -0.158 -19.516 -15.375 1 96.88 86 PRO A C 1
ATOM 665 O O . PRO A 1 86 ? -0.697 -18.859 -14.484 1 96.88 86 PRO A O 1
ATOM 668 N N . ASP A 1 87 ? -0.792 -20.266 -16.234 1 96.75 87 ASP A N 1
ATOM 669 C CA . ASP A 1 87 ? -2.242 -20.422 -16.156 1 96.75 87 ASP A CA 1
ATOM 670 C C . ASP A 1 87 ? -2.617 -21.531 -15.18 1 96.75 87 ASP A C 1
ATOM 672 O O . ASP A 1 87 ? -2.465 -22.719 -15.5 1 96.75 87 ASP A O 1
ATOM 676 N N . LEU A 1 88 ? -3.195 -21.156 -14.055 1 97.94 88 LEU A N 1
ATOM 677 C CA . LEU A 1 88 ? -3.488 -22.141 -13.008 1 97.94 88 LEU A CA 1
ATOM 678 C C . LEU A 1 88 ? -4.98 -22.453 -12.969 1 97.94 88 LEU A C 1
ATOM 680 O O . LEU A 1 88 ? -5.461 -23.078 -12.016 1 97.94 88 LEU A O 1
ATOM 684 N N . ARG A 1 89 ? -5.742 -22.031 -13.938 1 97.81 89 ARG A N 1
ATOM 685 C CA . ARG A 1 89 ? -7.195 -22.141 -13.859 1 97.81 89 ARG A CA 1
ATOM 686 C C . ARG A 1 89 ? -7.633 -23.594 -13.758 1 97.81 89 ARG A C 1
ATOM 688 O O . ARG A 1 89 ? -8.57 -23.922 -13.023 1 97.81 89 ARG A O 1
ATOM 695 N N . GLU A 1 90 ? -7.008 -24.5 -14.391 1 97.12 90 GLU A N 1
ATOM 696 C CA . GLU A 1 90 ? -7.336 -25.906 -14.273 1 97.12 90 GLU A CA 1
ATOM 697 C C . GLU A 1 90 ? -7.016 -26.438 -12.875 1 97.12 90 GLU A C 1
ATOM 699 O O . GLU A 1 90 ? -7.785 -27.219 -12.305 1 97.12 90 GLU A O 1
ATOM 704 N N . TRP A 1 91 ? -5.898 -26.031 -12.383 1 98.12 91 TRP A N 1
ATOM 705 C CA . TRP A 1 91 ? -5.523 -26.422 -11.031 1 98.12 91 TRP A CA 1
ATOM 706 C C . TRP A 1 91 ? -6.52 -25.875 -10.016 1 98.12 91 TRP A C 1
ATOM 708 O O . TRP A 1 91 ? -6.883 -26.562 -9.055 1 98.12 91 TRP A O 1
ATOM 718 N N . MET A 1 92 ? -6.926 -24.656 -10.219 1 98.62 92 MET A N 1
ATOM 719 C CA . MET A 1 92 ? -7.938 -24.031 -9.359 1 98.62 92 MET A CA 1
ATOM 720 C C . MET A 1 92 ? -9.227 -24.844 -9.383 1 98.62 92 MET A C 1
ATOM 722 O O . MET A 1 92 ? -9.844 -25.062 -8.336 1 98.62 92 MET A O 1
ATOM 726 N N . ALA A 1 93 ? -9.656 -25.281 -10.562 1 98.38 93 ALA A N 1
ATOM 727 C CA . ALA A 1 93 ? -10.859 -26.094 -10.703 1 98.38 93 ALA A CA 1
ATOM 728 C C . ALA A 1 93 ? -10.719 -27.406 -9.961 1 98.38 93 ALA A C 1
ATOM 730 O O . ALA A 1 93 ? -11.656 -27.859 -9.305 1 98.38 93 ALA A O 1
ATOM 731 N N . GLN A 1 94 ? -9.578 -28 -10.078 1 97.94 94 GLN A N 1
ATOM 732 C CA . GLN A 1 94 ? -9.32 -29.266 -9.375 1 97.94 94 GLN A CA 1
ATOM 733 C C . GLN A 1 94 ? -9.359 -29.062 -7.867 1 97.94 94 GLN A C 1
ATOM 735 O O . GLN A 1 94 ? -9.906 -29.906 -7.141 1 97.94 94 GLN A O 1
ATOM 740 N N . ALA A 1 95 ? -8.781 -27.969 -7.398 1 98.5 95 ALA A N 1
ATOM 741 C CA . ALA A 1 95 ? -8.82 -27.656 -5.973 1 98.5 95 ALA A CA 1
ATOM 742 C C . ALA A 1 95 ? -10.258 -27.484 -5.488 1 98.5 95 ALA A C 1
ATOM 744 O O . ALA A 1 95 ? -10.609 -27.953 -4.398 1 98.5 95 ALA A O 1
ATOM 745 N N . HIS A 1 96 ? -11.031 -26.828 -6.332 1 98.5 96 HIS A N 1
ATOM 746 C CA . HIS A 1 96 ? -12.445 -26.641 -6.023 1 98.5 96 HIS A CA 1
ATOM 747 C C . HIS A 1 96 ? -13.172 -27.969 -5.922 1 98.5 96 HIS A C 1
ATOM 749 O O . HIS A 1 96 ? -13.945 -28.203 -4.988 1 98.5 96 HIS A O 1
ATOM 755 N N . VAL A 1 97 ? -12.938 -28.859 -6.828 1 97.94 97 VAL A N 1
ATOM 756 C CA . VAL A 1 97 ? -13.57 -30.172 -6.855 1 97.94 97 VAL A CA 1
ATOM 757 C C . VAL A 1 97 ? -13.164 -30.969 -5.613 1 97.94 97 VAL A C 1
ATOM 759 O O . VAL A 1 97 ? -13.969 -31.719 -5.055 1 97.94 97 VAL A O 1
ATOM 762 N N . ALA A 1 98 ? -11.961 -30.75 -5.18 1 97.88 98 ALA A N 1
ATOM 763 C CA . ALA A 1 98 ? -11.445 -31.453 -4.012 1 97.88 98 ALA A CA 1
ATOM 764 C C . ALA A 1 98 ? -12.055 -30.891 -2.725 1 97.88 98 ALA A C 1
ATOM 766 O O . ALA A 1 98 ? -11.812 -31.438 -1.639 1 97.88 98 ALA A O 1
ATOM 767 N N . GLY A 1 99 ? -12.766 -29.766 -2.842 1 98.12 99 GLY A N 1
ATOM 768 C CA . GLY A 1 99 ? -13.516 -29.266 -1.7 1 98.12 99 GLY A CA 1
ATOM 769 C C . GLY A 1 99 ? -12.953 -27.984 -1.13 1 98.12 99 GLY A C 1
ATOM 770 O O . GLY A 1 99 ? -13.539 -27.391 -0.225 1 98.12 99 GLY A O 1
ATOM 771 N N . ALA A 1 100 ? -11.797 -27.516 -1.588 1 98.69 100 ALA A N 1
ATOM 772 C CA . ALA A 1 100 ? -11.219 -26.266 -1.103 1 98.69 100 ALA A CA 1
ATOM 773 C C . ALA A 1 100 ? -12.039 -25.078 -1.564 1 98.69 100 ALA A C 1
ATOM 775 O O . ALA A 1 100 ? -12.727 -25.141 -2.59 1 98.69 100 ALA A O 1
ATOM 776 N N . THR A 1 101 ? -12.031 -24.031 -0.743 1 98.56 101 THR A N 1
ATOM 777 C CA . THR A 1 101 ? -12.555 -22.75 -1.19 1 98.56 101 THR A CA 1
ATOM 778 C C . THR A 1 101 ? -11.492 -21.969 -1.947 1 98.56 101 THR A C 1
ATOM 780 O O . THR A 1 101 ? -10.461 -21.594 -1.377 1 98.56 101 THR A O 1
ATOM 783 N N . VAL A 1 102 ? -11.75 -21.766 -3.215 1 98.81 102 VAL A N 1
ATOM 784 C CA . VAL A 1 102 ? -10.789 -21.062 -4.051 1 98.81 102 VAL A CA 1
ATOM 785 C C . VAL A 1 102 ? -11.141 -19.578 -4.109 1 98.81 102 VAL A C 1
ATOM 787 O O . VAL A 1 102 ? -12.305 -19.203 -4.262 1 98.81 102 VAL A O 1
ATOM 790 N N . LEU A 1 103 ? -10.125 -18.75 -3.945 1 98.31 103 LEU A N 1
ATOM 791 C CA . LEU A 1 103 ? -10.297 -17.297 -3.965 1 98.31 103 LEU A CA 1
ATOM 792 C C . LEU A 1 103 ? -9.484 -16.672 -5.086 1 98.31 103 LEU A C 1
ATOM 794 O O . LEU A 1 103 ? -8.43 -17.188 -5.461 1 98.31 103 LEU A O 1
ATOM 798 N N . LEU A 1 104 ? -9.977 -15.531 -5.594 1 98.25 104 LEU A N 1
ATOM 799 C CA . LEU A 1 104 ? -9.219 -14.688 -6.508 1 98.25 104 LEU A CA 1
ATOM 800 C C . LEU A 1 104 ? -9.023 -13.289 -5.922 1 98.25 104 LEU A C 1
ATOM 802 O O . LEU A 1 104 ? -9.914 -12.766 -5.25 1 98.25 104 LEU A O 1
ATOM 806 N N . PRO A 1 105 ? -7.867 -12.727 -6.203 1 97.19 105 PRO A N 1
ATOM 807 C CA . PRO A 1 105 ? -7.645 -11.359 -5.738 1 97.19 105 PRO A CA 1
ATOM 808 C C . PRO A 1 105 ? -8.461 -10.328 -6.52 1 97.19 105 PRO A C 1
ATOM 810 O O . PRO A 1 105 ? -8.609 -10.453 -7.738 1 97.19 105 PRO A O 1
ATOM 813 N N . VAL A 1 106 ? -8.969 -9.359 -5.82 1 94.81 106 VAL A N 1
ATOM 814 C CA . VAL A 1 106 ? -9.75 -8.273 -6.398 1 94.81 106 VAL A CA 1
ATOM 815 C C . VAL A 1 106 ? -9.195 -6.93 -5.934 1 94.81 106 VAL A C 1
ATOM 817 O O . VAL A 1 106 ? -8.992 -6.715 -4.734 1 94.81 106 VAL A O 1
ATOM 820 N N . VAL A 1 107 ? -8.914 -6.078 -6.887 1 92.81 107 VAL A N 1
ATOM 821 C CA . VAL A 1 107 ? -8.523 -4.707 -6.57 1 92.81 107 VAL A CA 1
ATOM 822 C C . VAL A 1 107 ? -9.766 -3.828 -6.457 1 92.81 107 VAL A C 1
ATOM 824 O O . VAL A 1 107 ? -10.445 -3.57 -7.453 1 92.81 107 VAL A O 1
ATOM 827 N N . LEU A 1 108 ? -10.039 -3.398 -5.262 1 88.69 108 LEU A N 1
ATOM 828 C CA . LEU A 1 108 ? -11.219 -2.562 -5.059 1 88.69 108 LEU A CA 1
ATOM 829 C C . LEU A 1 108 ? -10.891 -1.094 -5.305 1 88.69 108 LEU A C 1
ATOM 831 O O . LEU A 1 108 ? -11.758 -0.325 -5.734 1 88.69 108 LEU A O 1
ATOM 835 N N . GLU A 1 109 ? -9.68 -0.723 -4.961 1 87.5 109 GLU A N 1
ATOM 836 C CA . GLU A 1 109 ? -9.148 0.627 -5.129 1 87.5 109 GLU A CA 1
ATOM 837 C C . GLU A 1 109 ? -7.66 0.602 -5.445 1 87.5 109 GLU A C 1
ATOM 839 O O . GLU A 1 109 ? -6.91 -0.193 -4.871 1 87.5 109 GLU A O 1
ATOM 844 N N . LYS A 1 110 ? -7.309 1.531 -6.297 1 86.06 110 LYS A N 1
ATOM 845 C CA . LYS A 1 110 ? -5.895 1.582 -6.66 1 86.06 110 LYS A CA 1
ATOM 846 C C . LYS A 1 110 ? -5.02 1.822 -5.434 1 86.06 110 LYS A C 1
ATOM 848 O O . LYS A 1 110 ? -5.359 2.639 -4.574 1 86.06 110 LYS A O 1
ATOM 853 N N . SER A 1 111 ? -4.016 1.079 -5.324 1 86.25 111 SER A N 1
ATOM 854 C CA . SER A 1 111 ? -2.979 1.199 -4.305 1 86.25 111 SER A CA 1
ATOM 855 C C . SER A 1 111 ? -3.479 0.706 -2.949 1 86.25 111 SER A C 1
ATOM 857 O O . SER A 1 111 ? -2.791 0.857 -1.937 1 86.25 111 SER A O 1
ATOM 859 N N . ALA A 1 112 ? -4.738 0.173 -2.885 1 90.5 112 ALA A N 1
ATOM 860 C CA . ALA A 1 112 ? -5.246 -0.476 -1.679 1 90.5 112 ALA A CA 1
ATOM 861 C C . ALA A 1 112 ? -4.867 -1.954 -1.652 1 90.5 112 ALA A C 1
ATOM 863 O O . ALA A 1 112 ? -4.492 -2.523 -2.678 1 90.5 112 ALA A O 1
ATOM 864 N N . PRO A 1 113 ? -4.898 -2.529 -0.483 1 92.62 113 PRO A N 1
ATOM 865 C CA . PRO A 1 113 ? -4.688 -3.979 -0.429 1 92.62 113 PRO A CA 1
ATOM 866 C C . PRO A 1 113 ? -5.734 -4.758 -1.223 1 92.62 113 PRO A C 1
ATOM 868 O O . PRO A 1 113 ? -6.867 -4.297 -1.374 1 92.62 113 PRO A O 1
ATOM 871 N N . LEU A 1 114 ? -5.359 -5.891 -1.645 1 94.44 114 LEU A N 1
ATOM 872 C CA . LEU A 1 114 ? -6.277 -6.816 -2.305 1 94.44 114 LEU A CA 1
ATOM 873 C C . LEU A 1 114 ? -7.316 -7.344 -1.321 1 94.44 114 LEU A C 1
ATOM 875 O O . LEU A 1 114 ? -7.027 -7.5 -0.132 1 94.44 114 LEU A O 1
ATOM 879 N N . VAL A 1 115 ? -8.461 -7.555 -1.864 1 93.25 115 VAL A N 1
ATOM 880 C CA . VAL A 1 115 ? -9.352 -8.492 -1.2 1 93.25 115 VAL A CA 1
ATOM 881 C C . VAL A 1 115 ? -9.398 -9.805 -1.982 1 93.25 115 VAL A C 1
ATOM 883 O O . VAL A 1 115 ? -9.062 -9.836 -3.168 1 93.25 115 VAL A O 1
ATOM 886 N N . PHE A 1 116 ? -9.789 -10.875 -1.276 1 96.25 116 PHE A N 1
ATOM 887 C CA . PHE A 1 116 ? -9.875 -12.18 -1.922 1 96.25 116 PHE A CA 1
ATOM 888 C C . PHE A 1 116 ? -11.312 -12.688 -1.919 1 96.25 116 PHE A C 1
ATOM 890 O O . PHE A 1 116 ? -11.93 -12.82 -0.859 1 96.25 116 PHE A O 1
ATOM 897 N N . ARG A 1 117 ? -11.805 -13.016 -3.121 1 95.69 117 ARG A N 1
ATOM 898 C CA . ARG A 1 117 ? -13.203 -13.375 -3.289 1 95.69 117 ARG A CA 1
ATOM 899 C C . ARG A 1 117 ? -13.352 -14.805 -3.787 1 95.69 117 ARG A C 1
ATOM 901 O O . ARG A 1 117 ? -12.578 -15.258 -4.629 1 95.69 117 ARG A O 1
ATOM 908 N N . THR A 1 118 ? -14.414 -15.398 -3.309 1 97.5 118 THR A N 1
ATOM 909 C CA . THR A 1 118 ? -14.648 -16.797 -3.686 1 97.5 118 THR A CA 1
ATOM 910 C C . THR A 1 118 ? -14.852 -16.922 -5.191 1 97.5 118 THR A C 1
ATOM 912 O O . THR A 1 118 ? -15.523 -16.078 -5.805 1 97.5 118 THR A O 1
ATOM 915 N N . TRP A 1 119 ? -14.266 -17.969 -5.703 1 98.44 119 TRP A N 1
ATOM 916 C CA . TRP A 1 119 ? -14.336 -18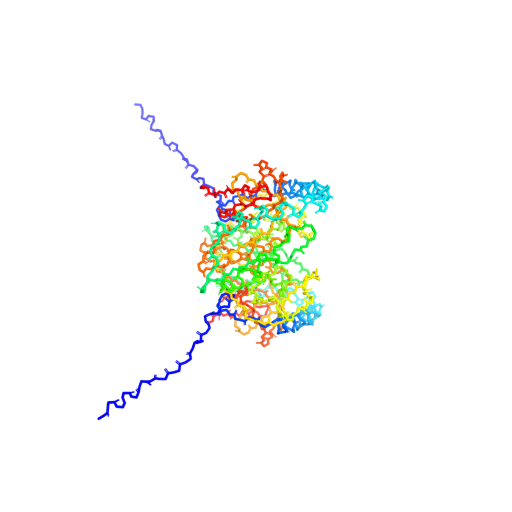.297 -7.121 1 98.44 119 TRP A CA 1
ATOM 917 C C . TRP A 1 119 ? -14.75 -19.75 -7.32 1 98.44 119 TRP A C 1
ATOM 919 O O . TRP A 1 119 ? -14.328 -20.641 -6.566 1 98.44 119 TRP A O 1
ATOM 929 N N . THR A 1 120 ? -15.562 -20.031 -8.305 1 98.19 120 THR A N 1
ATOM 930 C CA . THR A 1 120 ? -15.859 -21.359 -8.82 1 98.19 120 THR A CA 1
ATOM 931 C C . THR A 1 120 ? -15.758 -21.375 -10.344 1 98.19 120 THR A C 1
ATOM 933 O O . THR A 1 120 ? -15.859 -20.344 -10.992 1 98.19 120 THR A O 1
ATOM 936 N N . PRO A 1 121 ? -15.539 -22.609 -10.859 1 97.81 121 PRO A N 1
ATOM 937 C CA . PRO A 1 121 ? -15.438 -22.688 -12.32 1 97.81 121 PRO A CA 1
ATOM 938 C C . PRO A 1 121 ? -16.672 -22.156 -13.031 1 97.81 121 PRO A C 1
ATOM 940 O O . PRO A 1 121 ? -16.594 -21.719 -14.18 1 97.81 121 PRO A O 1
ATOM 943 N N . SER A 1 122 ? -17.75 -22.031 -12.359 1 97.12 122 SER A N 1
ATOM 944 C CA . SER A 1 122 ? -19.016 -21.672 -13.008 1 97.12 122 SER A CA 1
ATOM 945 C C . SER A 1 122 ? -19.469 -20.281 -12.594 1 97.12 122 SER A C 1
ATOM 947 O O . SER A 1 122 ? -20.5 -19.797 -13.062 1 97.12 122 SER A O 1
ATOM 949 N N . CYS A 1 123 ? -18.75 -19.625 -11.727 1 96.62 123 CYS A N 1
ATOM 950 C CA . CYS A 1 123 ? -19.234 -18.344 -11.234 1 96.62 123 CYS A CA 1
ATOM 951 C C . CYS A 1 123 ? -19.172 -17.281 -12.32 1 96.62 123 CYS A C 1
ATOM 953 O O . CYS A 1 123 ? -18.328 -17.359 -13.219 1 96.62 123 CYS A O 1
ATOM 955 N N . ALA A 1 124 ? -20.047 -16.281 -12.281 1 96.44 124 ALA A N 1
ATOM 956 C CA . ALA A 1 124 ? -20 -15.156 -13.211 1 96.44 124 ALA A CA 1
ATOM 957 C C . ALA A 1 124 ? -18.797 -14.273 -12.938 1 96.44 124 ALA A C 1
ATOM 959 O O . ALA A 1 124 ? -18.469 -14 -11.781 1 96.44 124 ALA A O 1
ATOM 960 N N . MET A 1 125 ? -18.172 -13.938 -14.047 1 96.75 125 MET A N 1
ATOM 961 C CA . MET A 1 125 ? -17 -13.078 -13.953 1 96.75 125 MET A CA 1
ATOM 962 C C . MET A 1 125 ? -17.281 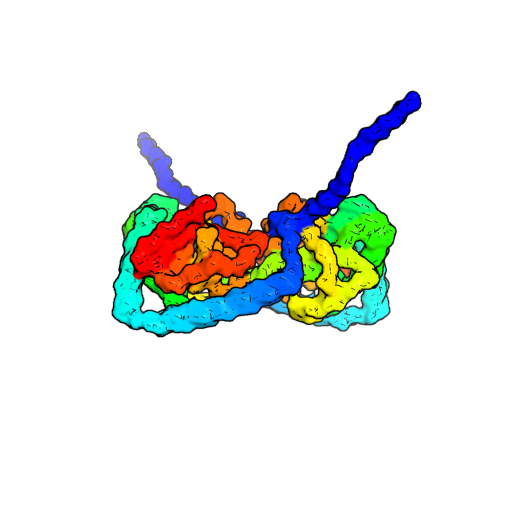-11.695 -14.516 1 96.75 125 MET A C 1
ATOM 964 O O . MET A 1 125 ? -18.219 -11.523 -15.297 1 96.75 125 MET A O 1
ATOM 968 N N . GLU A 1 126 ? -16.531 -10.648 -14.062 1 94.44 126 GLU A N 1
ATOM 969 C CA . GLU A 1 126 ? -16.578 -9.297 -14.609 1 94.44 126 GLU A CA 1
ATOM 970 C C . GLU A 1 126 ? -15.188 -8.672 -14.656 1 94.44 126 GLU A C 1
ATOM 972 O O . GLU A 1 126 ? -14.266 -9.125 -13.977 1 94.44 126 GLU A O 1
ATOM 977 N N . ARG A 1 127 ? -15.047 -7.688 -15.469 1 93.44 127 ARG A N 1
ATOM 978 C CA . ARG A 1 127 ? -13.766 -6.996 -15.539 1 93.44 127 ARG A CA 1
ATOM 979 C C . ARG A 1 127 ? -13.562 -6.09 -14.328 1 93.44 127 ARG A C 1
ATOM 981 O O . ARG A 1 127 ? -14.422 -5.266 -14.016 1 93.44 127 ARG A O 1
ATOM 988 N N . GLY A 1 128 ? -12.547 -6.336 -13.68 1 89.75 128 GLY A N 1
ATOM 989 C CA . GLY A 1 128 ? -12.188 -5.492 -12.555 1 89.75 128 GLY A CA 1
ATOM 990 C C . GLY A 1 128 ? -11.266 -4.348 -12.93 1 89.75 128 GLY A C 1
ATOM 991 O O . GLY A 1 128 ? -11.156 -3.992 -14.102 1 89.75 128 GLY A O 1
ATOM 992 N N . ILE A 1 129 ? -10.758 -3.781 -11.852 1 83.56 129 ILE A N 1
ATOM 993 C CA . ILE A 1 129 ? -9.734 -2.758 -12.031 1 83.56 129 ILE A CA 1
ATOM 994 C C . ILE A 1 129 ? -8.539 -3.346 -12.773 1 83.56 129 ILE A C 1
ATOM 996 O O . ILE A 1 129 ? -8.164 -4.5 -12.547 1 83.56 129 ILE A O 1
ATOM 1000 N N . TRP A 1 130 ? -7.98 -2.686 -13.773 1 86.69 130 TRP A N 1
ATOM 1001 C CA . TRP A 1 130 ? -6.859 -3.053 -14.633 1 86.69 130 TRP A CA 1
ATOM 1002 C C . TRP A 1 130 ? -7.309 -4.012 -15.727 1 86.69 130 TRP A C 1
ATOM 1004 O O . TRP A 1 130 ? -6.488 -4.734 -16.297 1 86.69 130 TRP A O 1
ATOM 1014 N N . SER A 1 131 ? -8.672 -4.305 -15.758 1 91.5 131 SER A N 1
ATOM 1015 C CA . SER A 1 131 ? -9.289 -5.145 -16.781 1 91.5 131 SER A CA 1
ATOM 1016 C C . SER A 1 131 ? -8.969 -6.617 -16.547 1 91.5 131 SER A C 1
ATOM 1018 O O . SER A 1 131 ? -8.828 -7.383 -17.516 1 91.5 131 SER A O 1
ATOM 1020 N N . ILE A 1 132 ? -8.711 -6.973 -15.352 1 93.56 132 ILE A N 1
ATOM 1021 C CA . ILE A 1 132 ? -8.508 -8.359 -14.953 1 93.56 132 ILE A CA 1
ATOM 1022 C C . ILE A 1 132 ? -9.836 -8.977 -14.531 1 93.56 132 ILE A C 1
ATOM 1024 O O . ILE A 1 132 ? -10.562 -8.406 -13.711 1 93.56 132 ILE A O 1
ATOM 1028 N N . PRO A 1 133 ? -10.203 -10.117 -15.07 1 96.31 133 PRO A N 1
ATOM 1029 C CA . PRO A 1 133 ? -11.453 -10.758 -14.664 1 96.31 133 PRO A CA 1
ATOM 1030 C C . PRO A 1 133 ? -11.477 -11.133 -13.18 1 96.31 133 PRO A C 1
ATOM 1032 O O . PRO A 1 133 ? -10.484 -11.656 -12.664 1 96.31 133 PRO A O 1
ATOM 1035 N N . VAL A 1 134 ? -12.555 -10.805 -12.547 1 96 134 VAL A N 1
ATOM 1036 C CA . VAL A 1 134 ? -12.773 -11.125 -11.141 1 96 134 VAL A CA 1
ATOM 1037 C C . VAL A 1 134 ? -14.188 -11.68 -10.953 1 96 134 VAL A C 1
ATOM 1039 O O . VAL A 1 134 ? -15.086 -11.398 -11.742 1 96 134 VAL A O 1
ATOM 1042 N N . PRO A 1 135 ? -14.383 -12.5 -9.953 1 96 135 PRO A N 1
ATOM 1043 C CA . PRO A 1 135 ? -15.75 -12.945 -9.68 1 96 135 PRO A CA 1
ATOM 1044 C C . PRO A 1 135 ? -16.703 -11.781 -9.43 1 96 135 PRO A C 1
ATOM 1046 O O . PRO A 1 135 ? -16.422 -10.906 -8.609 1 96 135 PRO A O 1
ATOM 1049 N N . ARG A 1 136 ? -17.766 -11.781 -10.133 1 92.44 136 ARG A N 1
ATOM 1050 C CA . ARG A 1 136 ? -18.75 -10.711 -10.008 1 92.44 136 ARG A CA 1
ATOM 1051 C C . ARG A 1 136 ? -19.328 -10.656 -8.594 1 92.44 136 ARG A C 1
ATOM 1053 O O . ARG A 1 136 ? -19.578 -9.57 -8.07 1 92.44 136 ARG A O 1
ATOM 1060 N N . GLU A 1 137 ? -19.594 -11.852 -8.141 1 89.38 137 GLU A N 1
ATOM 1061 C CA . GLU A 1 137 ? -20.125 -12.016 -6.789 1 89.38 137 GLU A CA 1
ATOM 1062 C C . GLU A 1 137 ? -19.297 -13.031 -6 1 89.38 137 GLU A C 1
ATOM 1064 O O . GLU A 1 137 ? -18.453 -13.727 -6.57 1 89.38 137 GLU A O 1
ATOM 1069 N N . GLY A 1 138 ? -19.547 -13.008 -4.652 1 91.38 138 GLY A N 1
ATOM 1070 C CA . GLY A 1 138 ? -18.859 -13.953 -3.787 1 91.38 138 GLY A CA 1
ATOM 1071 C C . GLY A 1 138 ? -18.5 -13.375 -2.432 1 91.38 138 GLY A C 1
ATOM 1072 O O . GLY A 1 138 ? -18.625 -12.164 -2.213 1 91.38 138 GLY A O 1
ATOM 1073 N N . GLN A 1 139 ? -18.062 -14.273 -1.638 1 91.88 139 GLN A N 1
ATOM 1074 C CA . GLN A 1 139 ? -17.672 -13.875 -0.294 1 91.88 139 GLN A CA 1
ATOM 1075 C C . GLN A 1 139 ? -16.188 -13.492 -0.253 1 91.88 139 GLN A C 1
ATOM 1077 O O . GLN A 1 139 ? -15.352 -14.148 -0.874 1 91.88 139 GLN A O 1
ATOM 1082 N N . GLU A 1 140 ? -15.859 -12.422 0.369 1 91.94 140 GLU A N 1
ATOM 1083 C CA . GLU A 1 140 ? -14.469 -12.086 0.664 1 91.94 140 GLU A CA 1
ATOM 1084 C C . GLU A 1 140 ? -13.969 -12.828 1.896 1 91.94 140 GLU A C 1
ATOM 1086 O O . GLU A 1 140 ? -14.562 -12.742 2.971 1 91.94 140 GLU A O 1
ATOM 1091 N N . LEU A 1 141 ? -12.93 -13.562 1.696 1 94.19 141 LEU A N 1
ATOM 1092 C CA . LEU A 1 141 ? -12.422 -14.398 2.779 1 94.19 141 LEU A CA 1
ATOM 1093 C C . LEU A 1 141 ? -10.922 -14.227 2.947 1 94.19 141 LEU A C 1
ATOM 1095 O O . LEU A 1 141 ? -10.227 -13.836 2.004 1 94.19 141 LEU A O 1
ATOM 1099 N N . ARG A 1 142 ? -10.469 -14.469 4.188 1 94.81 142 ARG A N 1
ATOM 1100 C CA . ARG A 1 142 ? -9.031 -14.555 4.438 1 94.81 142 ARG A CA 1
ATOM 1101 C C . ARG A 1 142 ? -8.453 -15.852 3.883 1 94.81 142 ARG A C 1
ATOM 1103 O O . ARG A 1 142 ? -8.953 -16.938 4.188 1 94.81 142 ARG A O 1
ATOM 1110 N N . PRO A 1 143 ? -7.449 -15.773 3.15 1 97.75 143 PRO A N 1
ATOM 1111 C CA . PRO A 1 143 ? -6.855 -17.016 2.648 1 97.75 143 PRO A CA 1
ATOM 1112 C C . PRO A 1 143 ? -5.965 -17.703 3.678 1 97.75 143 PRO A C 1
ATOM 1114 O O . PRO A 1 143 ? -5.266 -17.031 4.441 1 97.75 143 PRO A O 1
ATOM 1117 N N . ASP A 1 144 ? -6 -19 3.646 1 98 144 ASP A N 1
ATOM 1118 C CA . ASP A 1 144 ? -5.023 -19.797 4.375 1 98 144 ASP A CA 1
ATOM 1119 C C . ASP A 1 144 ? -3.721 -19.922 3.584 1 98 144 ASP A C 1
ATOM 1121 O O . ASP A 1 144 ? -2.645 -20.062 4.168 1 98 144 ASP A O 1
ATOM 1125 N N . VAL A 1 145 ? -3.869 -19.969 2.314 1 98.5 145 VAL A N 1
ATOM 1126 C CA . VAL A 1 145 ? -2.762 -20.078 1.37 1 98.5 145 VAL A CA 1
ATOM 1127 C C . VAL A 1 145 ? -2.889 -19 0.293 1 98.5 145 VAL A C 1
ATOM 1129 O O . VAL A 1 145 ? -3.982 -18.75 -0.218 1 98.5 145 VAL A O 1
ATOM 1132 N N . VAL A 1 146 ? -1.799 -18.359 0.034 1 98.69 146 VAL A N 1
ATOM 1133 C CA . VAL A 1 146 ? -1.756 -17.406 -1.073 1 98.69 146 VAL A CA 1
ATOM 1134 C C . VAL A 1 146 ? -0.739 -17.875 -2.113 1 98.69 146 VAL A C 1
ATOM 1136 O O . VAL A 1 146 ? 0.444 -18.031 -1.807 1 98.69 146 VAL A O 1
ATOM 1139 N N . VAL A 1 147 ? -1.183 -18.156 -3.318 1 98.81 147 VAL A N 1
ATOM 1140 C CA . VAL A 1 147 ? -0.337 -18.422 -4.477 1 98.81 147 VAL A CA 1
ATOM 1141 C C . VAL A 1 147 ? -0.185 -17.156 -5.312 1 98.81 147 VAL A C 1
ATOM 1143 O O . VAL A 1 147 ? -1.163 -16.656 -5.871 1 98.81 147 VAL A O 1
ATOM 1146 N N . ALA A 1 148 ? 0.982 -16.656 -5.383 1 98.62 148 ALA A N 1
ATOM 1147 C CA . ALA A 1 148 ? 1.234 -15.375 -6.059 1 98.62 148 ALA A CA 1
ATOM 1148 C C . ALA A 1 148 ? 2.133 -15.57 -7.273 1 98.62 148 ALA A C 1
ATOM 1150 O O . ALA A 1 148 ? 3.117 -16.312 -7.215 1 98.62 148 ALA A O 1
ATOM 1151 N N . PRO A 1 149 ? 1.802 -14.898 -8.367 1 98.31 149 PRO A N 1
ATOM 1152 C CA . PRO A 1 149 ? 2.688 -14.977 -9.531 1 98.31 149 PRO A CA 1
ATOM 1153 C C . PRO A 1 149 ? 3.984 -14.195 -9.336 1 98.31 149 PRO A C 1
ATOM 1155 O O . PRO A 1 149 ? 4.043 -13.289 -8.5 1 98.31 149 PRO A O 1
ATOM 1158 N N . LEU A 1 150 ? 5 -14.586 -10.055 1 98.06 150 LEU A N 1
ATOM 1159 C CA . LEU A 1 150 ? 6.242 -13.828 -10.008 1 98.06 150 LEU A CA 1
ATOM 1160 C C . LEU A 1 150 ? 6.887 -13.742 -11.383 1 98.06 150 LEU A C 1
ATOM 1162 O O . LEU A 1 150 ? 6.691 -14.625 -12.219 1 98.06 150 LEU A O 1
ATOM 1166 N N . VAL A 1 151 ? 7.555 -12.625 -11.656 1 98.06 151 VAL A N 1
ATOM 1167 C CA . VAL A 1 151 ? 8.391 -12.406 -12.836 1 98.06 151 VAL A CA 1
ATOM 1168 C C . VAL A 1 151 ? 9.805 -12.914 -12.562 1 98.06 151 VAL A C 1
ATOM 1170 O O . VAL A 1 151 ? 10.406 -13.57 -13.406 1 98.06 151 VAL A O 1
ATOM 1173 N N . GLY A 1 152 ? 10.273 -12.602 -11.398 1 98.31 152 GLY A N 1
ATOM 1174 C CA . GLY A 1 152 ? 11.57 -13.055 -10.914 1 98.31 152 GLY A CA 1
ATOM 1175 C C . GLY A 1 152 ? 11.562 -13.422 -9.438 1 98.31 152 GLY A C 1
ATOM 1176 O O . GLY A 1 152 ? 10.602 -13.125 -8.727 1 98.31 152 GLY A O 1
ATOM 1177 N N . VAL A 1 153 ? 12.633 -14.078 -9.023 1 98.31 153 VAL A N 1
ATOM 1178 C CA . VAL A 1 153 ? 12.758 -14.469 -7.621 1 98.31 153 VAL A CA 1
ATOM 1179 C C . VAL A 1 153 ? 14.234 -14.602 -7.25 1 98.31 153 VAL A C 1
ATOM 1181 O O . VAL A 1 153 ? 15.055 -14.992 -8.086 1 98.31 153 VAL A O 1
ATOM 1184 N N . ASP A 1 154 ? 14.492 -14.242 -6.051 1 97.44 154 ASP A N 1
ATOM 1185 C CA . ASP A 1 154 ? 15.891 -14.383 -5.648 1 97.44 154 ASP A CA 1
ATOM 1186 C C . ASP A 1 154 ? 16.062 -15.555 -4.691 1 97.44 154 ASP A C 1
ATOM 1188 O O . ASP A 1 154 ? 15.125 -16.312 -4.449 1 97.44 154 ASP A O 1
ATOM 1192 N N . LYS A 1 155 ? 17.25 -15.773 -4.191 1 94.94 155 LYS A N 1
ATOM 1193 C CA . LYS A 1 155 ? 17.609 -16.969 -3.439 1 94.94 155 LYS A CA 1
ATOM 1194 C C . LYS A 1 155 ? 16.891 -17.016 -2.094 1 94.94 155 LYS A C 1
ATOM 1196 O O . LYS A 1 155 ? 16.734 -18.078 -1.499 1 94.94 155 LYS A O 1
ATOM 1201 N N . GLN A 1 156 ? 16.516 -15.867 -1.603 1 96.75 156 GLN A N 1
ATOM 1202 C CA . GLN A 1 156 ? 15.852 -15.797 -0.307 1 96.75 156 GLN A CA 1
ATOM 1203 C C . GLN A 1 156 ? 14.328 -15.812 -0.47 1 96.75 156 GLN A C 1
ATOM 1205 O O . GLN A 1 156 ? 13.594 -15.531 0.478 1 96.75 156 GLN A O 1
ATOM 1210 N N . CYS A 1 157 ? 13.82 -15.992 -1.647 1 98.25 157 CYS A N 1
ATOM 1211 C CA . CYS A 1 157 ? 12.422 -16.188 -2.008 1 98.25 157 CYS A CA 1
ATOM 1212 C C . CYS A 1 157 ? 11.672 -14.852 -2.016 1 98.25 157 CYS A C 1
ATOM 1214 O O . CYS A 1 157 ? 10.461 -14.82 -1.789 1 98.25 157 CYS A O 1
ATOM 1216 N N . PHE A 1 158 ? 12.477 -13.797 -2.168 1 97.88 158 PHE A N 1
ATOM 1217 C CA . PHE A 1 158 ? 11.812 -12.539 -2.486 1 97.88 158 PHE A CA 1
ATOM 1218 C C . PHE A 1 158 ? 11.383 -12.508 -3.947 1 97.88 158 PHE A C 1
ATOM 1220 O O . PHE A 1 158 ? 12.156 -12.852 -4.84 1 97.88 158 PHE A O 1
ATOM 1227 N N . ARG A 1 159 ? 10.203 -12.07 -4.129 1 97.19 159 ARG A N 1
ATOM 1228 C CA . ARG A 1 159 ? 9.68 -12.109 -5.492 1 97.19 159 ARG A CA 1
ATOM 1229 C C . ARG A 1 159 ? 9.773 -10.734 -6.152 1 97.19 159 ARG A C 1
ATOM 1231 O O . ARG A 1 159 ? 9.57 -9.711 -5.5 1 97.19 159 ARG A O 1
ATOM 1238 N N . LEU A 1 160 ? 10.141 -10.766 -7.398 1 97.69 160 LEU A N 1
ATOM 1239 C CA . LEU A 1 160 ? 9.93 -9.648 -8.312 1 97.69 160 LEU A CA 1
ATOM 1240 C C . LEU A 1 160 ? 8.633 -9.82 -9.094 1 97.69 160 LEU A C 1
ATOM 1242 O O . LEU A 1 160 ? 8.531 -10.703 -9.953 1 97.69 160 LEU A O 1
ATOM 1246 N N . GLY A 1 161 ? 7.648 -9.008 -8.75 1 95.88 161 GLY A N 1
ATOM 1247 C CA . GLY A 1 161 ? 6.375 -9.062 -9.453 1 95.88 161 GLY A CA 1
ATOM 1248 C C . GLY A 1 161 ? 6.254 -8.023 -10.547 1 95.88 161 GLY A C 1
ATOM 1249 O O . GLY A 1 161 ? 7.262 -7.527 -11.062 1 95.88 161 GLY A O 1
ATOM 1250 N N . ASN A 1 162 ? 5.008 -7.68 -10.922 1 93.75 162 ASN A N 1
ATOM 1251 C CA . ASN A 1 162 ? 4.738 -6.73 -11.992 1 93.75 162 ASN A CA 1
ATOM 1252 C C . ASN A 1 162 ? 4.988 -5.293 -11.539 1 93.75 162 ASN A C 1
ATOM 1254 O O . ASN A 1 162 ? 4.906 -4.363 -12.344 1 93.75 162 ASN A O 1
ATOM 1258 N N . GLY A 1 163 ? 5.246 -5.047 -10.328 1 92.5 163 GLY A N 1
ATOM 1259 C CA . GLY A 1 163 ? 5.703 -3.742 -9.867 1 92.5 163 GLY A CA 1
ATOM 1260 C C . GLY A 1 163 ? 4.617 -2.938 -9.18 1 92.5 163 GLY A C 1
ATOM 1261 O O . GLY A 1 163 ? 4.824 -1.771 -8.844 1 92.5 163 GLY A O 1
ATOM 1262 N N . GLY A 1 164 ? 3.473 -3.506 -8.898 1 91.44 164 GLY A N 1
ATOM 1263 C CA . GLY A 1 164 ? 2.381 -2.746 -8.312 1 91.44 164 GLY A CA 1
ATOM 1264 C C . GLY A 1 164 ? 2.391 -2.766 -6.793 1 91.44 164 GLY A C 1
ATOM 1265 O O . GLY A 1 164 ? 1.731 -1.944 -6.152 1 91.44 164 GLY A O 1
ATOM 1266 N N . GLY A 1 165 ? 3.066 -3.695 -6.203 1 93.44 165 GLY A N 1
ATOM 1267 C CA . GLY A 1 165 ? 3.184 -3.779 -4.758 1 93.44 165 GLY A CA 1
ATOM 1268 C C . GLY A 1 165 ? 1.938 -4.332 -4.09 1 93.44 165 GLY A C 1
ATOM 1269 O O . GLY A 1 165 ? 1.83 -4.32 -2.859 1 93.44 165 GLY A O 1
ATOM 1270 N N . TYR A 1 166 ? 0.979 -4.891 -4.793 1 94.81 166 TYR A N 1
ATOM 1271 C CA . TYR A 1 166 ? -0.312 -5.332 -4.277 1 94.81 166 TYR A CA 1
ATOM 1272 C C . TYR A 1 166 ? -0.141 -6.473 -3.279 1 94.81 166 TYR A C 1
ATOM 1274 O O . TYR A 1 166 ? -0.706 -6.438 -2.184 1 94.81 166 TYR A O 1
ATOM 1282 N N . TYR A 1 167 ? 0.634 -7.418 -3.607 1 96.56 167 TYR A N 1
ATOM 1283 C CA . TYR A 1 167 ? 0.774 -8.57 -2.729 1 96.56 167 TYR A CA 1
ATOM 1284 C C . TYR A 1 167 ? 1.513 -8.203 -1.449 1 96.56 167 TYR A C 1
ATOM 1286 O O . TYR A 1 167 ? 1.113 -8.602 -0.354 1 96.56 167 TYR A O 1
ATOM 1294 N N . ASP A 1 168 ? 2.572 -7.418 -1.545 1 94.44 168 ASP A N 1
ATOM 1295 C CA . ASP A 1 168 ? 3.314 -7.02 -0.353 1 94.44 168 ASP A CA 1
ATOM 1296 C C . ASP A 1 168 ? 2.424 -6.238 0.612 1 94.44 168 ASP A C 1
ATOM 1298 O O . ASP A 1 168 ? 2.385 -6.535 1.808 1 94.44 168 ASP A O 1
ATOM 1302 N N . ARG A 1 169 ? 1.72 -5.246 0.042 1 92.69 169 ARG A N 1
ATOM 1303 C CA . ARG A 1 169 ? 0.872 -4.422 0.896 1 92.69 169 ARG A CA 1
ATOM 1304 C C . ARG A 1 169 ? -0.27 -5.238 1.489 1 92.69 169 ARG A C 1
ATOM 1306 O O . ARG A 1 169 ? -0.696 -4.992 2.619 1 92.69 169 ARG A O 1
ATOM 1313 N N . THR A 1 170 ? -0.746 -6.219 0.804 1 94.81 170 THR A N 1
ATOM 1314 C CA . THR A 1 170 ? -1.838 -7.066 1.272 1 94.81 170 THR A CA 1
ATOM 1315 C C . THR A 1 170 ? -1.349 -8.039 2.344 1 94.81 170 THR A C 1
ATOM 1317 O O . THR A 1 170 ? -1.957 -8.148 3.41 1 94.81 170 THR A O 1
ATOM 1320 N N . LEU A 1 171 ? -0.283 -8.711 2.086 1 95 171 LEU A N 1
ATOM 1321 C CA . LEU A 1 171 ? 0.248 -9.727 2.988 1 95 171 LEU A CA 1
ATOM 1322 C C . LEU A 1 171 ? 0.646 -9.109 4.324 1 95 171 LEU A C 1
ATOM 1324 O O . LEU A 1 171 ? 0.545 -9.758 5.367 1 95 171 LEU A O 1
ATOM 1328 N N . ALA A 1 172 ? 1.024 -7.863 4.316 1 90.44 172 ALA A N 1
ATOM 1329 C CA . ALA A 1 172 ? 1.427 -7.156 5.531 1 90.44 172 ALA A CA 1
ATOM 1330 C C . ALA A 1 172 ? 0.258 -7.031 6.504 1 90.44 172 ALA A C 1
ATOM 1332 O O . ALA A 1 172 ? 0.46 -6.82 7.703 1 90.44 172 ALA A O 1
ATOM 1333 N N . ARG A 1 173 ? -0.961 -7.219 5.996 1 89.69 173 ARG A N 1
ATOM 1334 C CA . ARG A 1 173 ? -2.139 -6.918 6.805 1 89.69 173 ARG A CA 1
ATOM 1335 C C . ARG A 1 173 ? -2.871 -8.195 7.203 1 89.69 173 ARG A C 1
ATOM 1337 O O . ARG A 1 173 ? -3.77 -8.164 8.047 1 89.69 173 ARG A O 1
ATOM 1344 N N . ILE A 1 174 ? -2.551 -9.266 6.57 1 91.62 174 ILE A N 1
ATOM 1345 C CA . ILE A 1 174 ? -3.293 -10.5 6.828 1 91.62 174 ILE A CA 1
ATOM 1346 C C . ILE A 1 174 ? -2.771 -11.156 8.102 1 91.62 174 ILE A C 1
ATOM 1348 O O . ILE A 1 174 ? -1.575 -11.438 8.219 1 91.62 174 ILE A O 1
ATOM 1352 N N . THR A 1 175 ? -3.672 -11.328 9.039 1 89.62 175 THR A N 1
ATOM 1353 C CA . THR A 1 175 ? -3.373 -12.023 10.281 1 89.62 175 THR A CA 1
ATOM 1354 C C . THR A 1 175 ? -4.43 -13.086 10.57 1 89.62 175 THR A C 1
ATOM 1356 O O . THR A 1 175 ? -5.629 -12.812 10.492 1 89.62 175 THR A O 1
ATOM 1359 N N . PRO A 1 176 ? -4.059 -14.352 10.906 1 94.19 176 PRO A N 1
ATOM 1360 C CA . PRO A 1 176 ? -2.686 -14.867 10.875 1 94.19 176 PRO A CA 1
ATOM 1361 C C . PRO A 1 176 ? -2.111 -14.945 9.461 1 94.19 176 PRO A C 1
ATOM 1363 O O . PRO A 1 176 ? -2.863 -15.07 8.492 1 94.19 176 PRO A O 1
ATOM 1366 N N . LYS A 1 177 ? -0.825 -14.891 9.336 1 94.25 177 LYS A N 1
ATOM 1367 C CA . LYS A 1 177 ? -0.143 -14.906 8.047 1 94.25 177 LYS A CA 1
ATOM 1368 C C . LYS A 1 177 ? -0.461 -16.188 7.273 1 94.25 177 LYS A C 1
ATOM 1370 O O . LYS A 1 177 ? -0.372 -17.281 7.82 1 94.25 177 LYS A O 1
ATOM 1375 N N . PRO A 1 178 ? -0.818 -16.078 6.082 1 97.44 178 PRO A N 1
ATOM 1376 C CA . PRO A 1 178 ? -1.04 -17.281 5.27 1 97.44 178 PRO A CA 1
ATOM 1377 C C . PRO A 1 178 ? 0.262 -17.938 4.832 1 97.44 178 PRO A C 1
ATOM 1379 O O . PRO A 1 178 ? 1.328 -17.328 4.898 1 97.44 178 PRO A O 1
ATOM 1382 N N . LEU A 1 179 ? 0.139 -19.203 4.492 1 97.88 179 LEU A N 1
ATOM 1383 C CA . LEU A 1 179 ? 1.207 -19.812 3.715 1 97.88 179 LEU A CA 1
ATOM 1384 C C . LEU A 1 179 ? 1.325 -19.172 2.34 1 97.88 179 LEU A C 1
ATOM 1386 O O . LEU A 1 179 ? 0.339 -19.078 1.605 1 97.88 179 LEU A O 1
ATOM 1390 N N . THR A 1 180 ? 2.5 -18.641 1.994 1 98.56 180 THR A N 1
ATOM 1391 C CA . THR A 1 180 ? 2.664 -17.922 0.736 1 98.56 180 THR A CA 1
ATOM 1392 C C . THR A 1 180 ? 3.539 -18.719 -0.231 1 98.56 180 THR A C 1
ATOM 1394 O O . THR A 1 180 ? 4.609 -19.203 0.143 1 98.56 180 THR A O 1
ATOM 1397 N N . ILE A 1 181 ? 3.074 -18.859 -1.47 1 98.69 181 ILE A N 1
ATOM 1398 C CA . ILE A 1 181 ? 3.775 -19.609 -2.508 1 98.69 181 ILE A CA 1
ATOM 1399 C C . ILE A 1 181 ? 3.9 -18.75 -3.766 1 98.69 181 ILE A C 1
ATOM 1401 O O . ILE A 1 181 ? 2.893 -18.344 -4.348 1 98.69 181 ILE A O 1
ATOM 1405 N N . GLY A 1 182 ? 5.121 -18.484 -4.133 1 98.62 182 GLY A N 1
ATOM 1406 C CA . GLY A 1 182 ? 5.352 -17.828 -5.414 1 98.62 182 GLY A CA 1
ATOM 1407 C C . GLY A 1 182 ? 5.473 -18.812 -6.562 1 98.62 182 GLY A C 1
ATOM 1408 O O . GLY A 1 182 ? 6.133 -19.859 -6.434 1 98.62 182 GLY A O 1
ATOM 1409 N N . VAL A 1 183 ? 4.828 -18.516 -7.703 1 98.44 183 VAL A N 1
ATOM 1410 C CA . VAL A 1 183 ? 4.898 -19.406 -8.852 1 98.44 183 VAL A CA 1
ATOM 1411 C C . VAL A 1 183 ? 5.414 -18.641 -10.07 1 98.44 183 VAL A C 1
ATOM 1413 O O . VAL A 1 183 ? 5.062 -17.484 -10.273 1 98.44 183 VAL A O 1
ATOM 1416 N N . GLY A 1 184 ? 6.246 -19.234 -10.836 1 97.56 184 GLY A N 1
ATOM 1417 C CA . GLY A 1 184 ? 6.828 -18.594 -12 1 97.56 184 GLY A CA 1
ATOM 1418 C C . GLY A 1 184 ? 7.387 -19.594 -13.008 1 97.56 184 GLY A C 1
ATOM 1419 O O . GLY A 1 184 ? 7.258 -20.797 -12.828 1 97.56 184 GLY A O 1
ATOM 1420 N N . TRP A 1 185 ? 7.836 -19.047 -14.141 1 97.25 185 TRP A N 1
ATOM 1421 C CA . TRP A 1 185 ? 8.469 -19.828 -15.195 1 97.25 185 TRP A CA 1
ATOM 1422 C C . TRP A 1 185 ? 9.883 -20.25 -14.789 1 97.25 185 TRP A C 1
ATOM 1424 O O . TRP A 1 185 ? 10.438 -19.703 -13.828 1 97.25 185 TRP A O 1
ATOM 1434 N N . PRO A 1 186 ? 10.359 -21.156 -15.594 1 94.44 186 PRO A N 1
ATOM 1435 C CA . PRO A 1 186 ? 11.758 -21.484 -15.312 1 94.44 186 PRO A CA 1
ATOM 1436 C C . PRO A 1 186 ? 12.711 -20.344 -15.648 1 94.44 186 PRO A C 1
ATOM 1438 O O . PRO A 1 186 ? 12.352 -19.438 -16.391 1 94.44 186 PRO A O 1
ATOM 1441 N N . ASN A 1 187 ? 13.859 -20.234 -15.133 1 91.19 187 ASN A N 1
ATOM 1442 C CA . ASN A 1 187 ? 14.93 -19.266 -15.414 1 91.19 187 ASN A CA 1
ATOM 1443 C C . ASN A 1 187 ? 14.562 -17.875 -14.93 1 91.19 187 ASN A C 1
ATOM 1445 O O . ASN A 1 187 ? 14.922 -16.875 -15.578 1 91.19 187 ASN A O 1
ATOM 1449 N N . CYS A 1 188 ? 13.742 -17.734 -13.977 1 96.12 188 CYS A N 1
ATOM 1450 C CA . CYS A 1 188 ? 13.359 -16.422 -13.445 1 96.12 188 CYS A CA 1
ATOM 1451 C C . CYS A 1 188 ? 14.195 -16.078 -12.211 1 96.12 188 CYS A C 1
ATOM 1453 O O . CYS A 1 188 ? 13.938 -15.07 -11.555 1 96.12 188 CYS A O 1
ATOM 1455 N N . ASP A 1 189 ? 15.195 -16.891 -11.969 1 95.38 189 ASP A N 1
ATOM 1456 C CA . ASP A 1 189 ? 16.078 -16.672 -10.828 1 95.38 189 ASP A CA 1
ATOM 1457 C C . ASP A 1 189 ? 17 -15.469 -11.078 1 95.38 189 ASP A C 1
ATOM 1459 O O . ASP A 1 189 ? 17.594 -15.344 -12.148 1 95.38 189 ASP A O 1
ATOM 1463 N N . ILE A 1 190 ? 17.062 -14.648 -10.117 1 96.56 190 ILE A N 1
ATOM 1464 C CA . ILE A 1 190 ? 18.031 -13.555 -10.109 1 96.56 190 ILE A CA 1
ATOM 1465 C C . ILE A 1 190 ? 18.797 -13.547 -8.789 1 96.56 190 ILE A C 1
ATOM 1467 O O . ILE A 1 190 ? 18.281 -14.016 -7.77 1 96.56 190 ILE A O 1
ATOM 1471 N N . PRO A 1 191 ? 20.016 -13.023 -8.789 1 96 191 PRO A N 1
ATOM 1472 C CA . PRO A 1 191 ? 20.812 -13.094 -7.57 1 96 191 PRO A CA 1
ATOM 1473 C C . PRO A 1 191 ? 20.141 -12.414 -6.379 1 96 191 PRO A C 1
ATOM 1475 O O . PRO A 1 191 ? 20.219 -12.914 -5.258 1 96 191 PRO A O 1
ATOM 1478 N N . THR A 1 192 ? 19.562 -11.289 -6.609 1 97 192 THR A N 1
ATOM 1479 C CA . THR A 1 192 ? 18.891 -10.516 -5.57 1 97 192 THR A CA 1
ATOM 1480 C C . THR A 1 192 ? 17.922 -9.516 -6.184 1 97 192 THR A C 1
ATOM 1482 O O . THR A 1 192 ? 18.172 -8.977 -7.262 1 97 192 THR A O 1
ATOM 1485 N N . ILE A 1 193 ? 16.906 -9.289 -5.535 1 96.19 193 ILE A N 1
ATOM 1486 C CA . ILE A 1 193 ? 16.016 -8.219 -5.98 1 96.19 193 ILE A CA 1
ATOM 1487 C C . ILE A 1 193 ? 16.375 -6.918 -5.262 1 96.19 193 ILE A C 1
ATOM 1489 O O . ILE A 1 193 ? 15.758 -5.879 -5.508 1 96.19 193 ILE A O 1
ATOM 1493 N N . PHE A 1 194 ? 17.406 -7.012 -4.25 1 95.12 194 PHE A N 1
ATOM 1494 C CA . PHE A 1 194 ? 17.719 -5.918 -3.334 1 95.12 194 PHE A CA 1
ATOM 1495 C C . PHE A 1 194 ? 16.5 -5.547 -2.506 1 95.12 194 PHE A C 1
ATOM 1497 O O . PHE A 1 194 ? 15.969 -4.441 -2.627 1 95.12 194 PHE A O 1
ATOM 1504 N N . PRO A 1 195 ? 16.125 -6.504 -1.627 1 94.88 195 PRO A N 1
ATOM 1505 C CA . PRO A 1 195 ? 14.859 -6.355 -0.902 1 94.88 195 PRO A CA 1
ATOM 1506 C C . PRO A 1 195 ? 14.797 -5.074 -0.075 1 94.88 195 PRO A C 1
ATOM 1508 O O . PRO A 1 195 ? 15.797 -4.672 0.522 1 94.88 195 PRO A O 1
ATOM 1511 N N . MET A 1 196 ? 13.625 -4.5 -0.189 1 91.94 196 MET A N 1
ATOM 1512 C CA . MET A 1 196 ? 13.289 -3.348 0.641 1 91.94 196 MET A CA 1
ATOM 1513 C C . MET A 1 196 ? 12.523 -3.779 1.889 1 91.94 196 MET A C 1
ATOM 1515 O O . MET A 1 196 ? 12 -4.895 1.947 1 91.94 196 MET A O 1
ATOM 1519 N N . PRO A 1 197 ? 12.398 -2.896 2.906 1 88.06 197 PRO A N 1
ATOM 1520 C CA . PRO A 1 197 ? 11.781 -3.283 4.176 1 88.06 197 PRO A CA 1
ATOM 1521 C C . PRO A 1 197 ? 10.328 -3.74 4.012 1 88.06 197 PRO A C 1
ATOM 1523 O O . PRO A 1 197 ? 9.82 -4.488 4.848 1 88.06 197 PRO A O 1
ATOM 1526 N N . TRP A 1 198 ? 9.664 -3.357 2.938 1 91 198 TRP A N 1
ATOM 1527 C CA . TRP A 1 198 ? 8.25 -3.697 2.766 1 91 198 TRP A CA 1
ATOM 1528 C C . TRP A 1 198 ? 8.094 -4.945 1.904 1 91 198 TRP A C 1
ATOM 1530 O O . TRP A 1 198 ? 6.98 -5.441 1.72 1 91 198 TRP A O 1
ATOM 1540 N N . ASP A 1 199 ? 9.203 -5.438 1.386 1 94.25 199 ASP A N 1
ATOM 1541 C CA . ASP A 1 199 ? 9.141 -6.664 0.597 1 94.25 199 ASP A CA 1
ATOM 1542 C C . ASP A 1 199 ? 8.961 -7.887 1.494 1 94.25 199 ASP A C 1
ATOM 1544 O O . ASP A 1 199 ? 9.695 -8.062 2.471 1 94.25 199 ASP A O 1
ATOM 1548 N N . ILE A 1 200 ? 7.996 -8.68 1.188 1 95.06 200 ILE A N 1
ATOM 1549 C CA . ILE A 1 200 ? 7.723 -9.875 1.977 1 95.06 200 ILE A CA 1
ATOM 1550 C C . ILE A 1 200 ? 8.117 -11.117 1.182 1 95.06 200 ILE A C 1
ATOM 1552 O O . ILE A 1 200 ? 7.609 -11.344 0.08 1 95.06 200 ILE A O 1
ATOM 1556 N N . PRO A 1 201 ? 9.008 -11.938 1.691 1 97.56 201 PRO A N 1
ATOM 1557 C CA . PRO A 1 201 ? 9.414 -13.141 0.96 1 97.56 201 PRO A CA 1
ATOM 1558 C C . PRO A 1 201 ? 8.352 -14.242 0.991 1 97.56 201 PRO A C 1
ATOM 1560 O O . PRO A 1 201 ? 7.59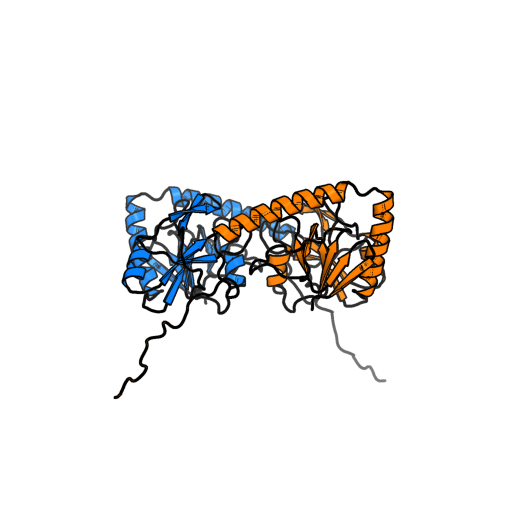 -14.344 1.954 1 97.56 201 PRO A O 1
ATOM 1563 N N . MET A 1 202 ? 8.375 -15.031 0.011 1 98.31 202 MET A N 1
ATOM 1564 C CA . MET A 1 202 ? 7.5 -16.203 -0.073 1 98.31 202 MET A CA 1
ATOM 1565 C C . MET A 1 202 ? 7.992 -17.312 0.836 1 98.31 202 MET A C 1
ATOM 1567 O O . MET A 1 202 ? 9.195 -17.469 1.049 1 98.31 202 MET A O 1
ATOM 1571 N N . ASP A 1 203 ? 7.055 -18.078 1.338 1 98.12 203 ASP A N 1
ATOM 1572 C CA . ASP A 1 203 ? 7.441 -19.266 2.078 1 98.12 203 ASP A CA 1
ATOM 1573 C C . ASP A 1 203 ? 7.996 -20.344 1.14 1 98.12 203 ASP A C 1
ATOM 1575 O O . ASP A 1 203 ? 8.945 -21.047 1.486 1 98.12 203 ASP A O 1
ATOM 1579 N N . TYR A 1 204 ? 7.41 -20.453 -0.013 1 98.25 204 TYR A N 1
ATOM 1580 C CA . TYR A 1 204 ? 7.832 -21.391 -1.056 1 98.25 204 TYR A CA 1
ATOM 1581 C C . TYR A 1 204 ? 7.848 -20.703 -2.418 1 98.25 204 TYR A C 1
ATOM 1583 O O . TYR A 1 204 ? 7.094 -19.766 -2.654 1 98.25 204 TYR A O 1
ATOM 1591 N N . VAL A 1 205 ? 8.672 -21.266 -3.215 1 98.44 205 VAL A N 1
ATOM 1592 C CA . VAL A 1 205 ? 8.672 -20.922 -4.637 1 98.44 205 VAL A CA 1
ATOM 1593 C C . VAL A 1 205 ? 8.531 -22.203 -5.465 1 98.44 205 VAL A C 1
ATOM 1595 O O . VAL A 1 205 ? 9.242 -23.188 -5.227 1 98.44 205 VAL A O 1
ATOM 1598 N N . VAL A 1 206 ? 7.625 -22.188 -6.367 1 98.25 206 VAL A N 1
ATOM 1599 C CA . VAL A 1 206 ? 7.402 -23.312 -7.273 1 98.25 206 VAL A CA 1
ATOM 1600 C C . VAL A 1 206 ? 7.555 -22.844 -8.719 1 98.25 206 VAL A C 1
ATOM 1602 O O . VAL A 1 206 ? 6.852 -21.938 -9.164 1 98.25 206 VAL A O 1
ATOM 1605 N N . LEU A 1 207 ? 8.469 -23.453 -9.438 1 97.81 207 LEU A N 1
ATOM 1606 C CA . LEU A 1 207 ? 8.719 -23.047 -10.82 1 97.81 207 LEU A CA 1
ATOM 1607 C C . LEU A 1 207 ? 8.203 -24.109 -11.789 1 97.81 207 LEU A C 1
ATOM 1609 O O . LEU A 1 207 ? 7.988 -25.266 -11.414 1 97.81 207 LEU A O 1
ATOM 1613 N N . ALA A 1 208 ? 8.031 -23.688 -13.055 1 97.31 208 ALA A N 1
ATOM 1614 C CA . ALA A 1 208 ? 7.332 -24.484 -14.047 1 97.31 208 ALA A CA 1
ATOM 1615 C C . ALA A 1 208 ? 8.219 -25.625 -14.562 1 97.31 208 ALA A C 1
ATOM 1617 O O . ALA A 1 208 ? 7.816 -26.375 -15.453 1 97.31 208 ALA A O 1
ATOM 1618 N N . ASP A 1 209 ? 9.383 -25.781 -14.07 1 94.81 209 ASP A N 1
ATOM 1619 C CA . ASP A 1 209 ? 10.188 -26.969 -14.352 1 94.81 209 ASP A CA 1
ATOM 1620 C C . ASP A 1 209 ? 10.047 -28 -13.234 1 94.81 209 ASP A C 1
ATOM 1622 O O . ASP A 1 209 ? 10.727 -29.016 -13.242 1 94.81 209 ASP A O 1
ATOM 1626 N N . GLY A 1 210 ? 9.203 -27.688 -12.273 1 94.12 210 GLY A N 1
ATOM 1627 C CA . GLY A 1 210 ? 8.938 -28.609 -11.18 1 94.12 210 GLY A CA 1
ATOM 1628 C C . GLY A 1 210 ? 9.75 -28.312 -9.938 1 94.12 210 GLY A C 1
ATOM 1629 O O . GLY A 1 210 ? 9.594 -28.984 -8.914 1 94.12 210 GLY A O 1
ATOM 1630 N N . THR A 1 211 ? 10.555 -27.328 -9.93 1 95.31 211 THR A N 1
ATOM 1631 C CA . THR A 1 211 ? 11.391 -26.953 -8.797 1 95.31 211 THR A CA 1
ATOM 1632 C C . THR A 1 211 ? 10.531 -26.422 -7.648 1 95.31 211 THR A C 1
ATOM 1634 O O . THR A 1 211 ? 9.602 -25.641 -7.867 1 95.31 211 THR A O 1
ATOM 1637 N N . ILE A 1 212 ? 10.828 -26.922 -6.418 1 97 212 ILE A N 1
ATOM 1638 C CA . ILE A 1 212 ? 10.234 -26.406 -5.191 1 97 212 ILE A CA 1
ATOM 1639 C C . ILE A 1 212 ? 11.336 -25.906 -4.254 1 97 212 ILE A C 1
ATOM 1641 O O . ILE A 1 212 ? 12.242 -26.656 -3.902 1 97 212 ILE A O 1
ATOM 1645 N N . ARG A 1 213 ? 11.266 -24.656 -3.908 1 96.94 213 ARG A N 1
ATOM 1646 C CA . ARG A 1 213 ? 12.203 -24.062 -2.957 1 96.94 213 ARG A CA 1
ATOM 1647 C C . ARG A 1 213 ? 11.484 -23.578 -1.71 1 96.94 213 ARG A C 1
ATOM 1649 O O . ARG A 1 213 ? 10.469 -22.875 -1.808 1 96.94 213 ARG A O 1
ATOM 1656 N N . GLN A 1 214 ? 11.945 -23.969 -0.555 1 96.25 214 GLN A N 1
ATOM 1657 C CA . GLN A 1 214 ? 11.398 -23.469 0.707 1 96.25 214 GLN A CA 1
ATOM 1658 C C . GLN A 1 214 ? 12.305 -22.406 1.317 1 96.25 214 GLN A C 1
ATOM 1660 O O . GLN A 1 214 ? 13.523 -22.562 1.352 1 96.25 214 GLN A O 1
ATOM 1665 N N . ARG A 1 215 ? 11.625 -21.375 1.755 1 93.56 215 ARG A N 1
ATOM 1666 C CA . ARG A 1 215 ? 12.398 -20.328 2.422 1 93.56 215 ARG A CA 1
ATOM 1667 C C . ARG A 1 215 ? 13.023 -20.859 3.711 1 93.56 215 ARG A C 1
ATOM 1669 O O . ARG A 1 215 ? 12.359 -21.531 4.5 1 93.56 215 ARG A O 1
ATOM 1676 N N . THR A 1 216 ? 14.297 -20.734 3.91 1 80.12 216 THR A N 1
ATOM 1677 C CA . THR A 1 216 ? 15 -21.172 5.109 1 80.12 216 THR A CA 1
ATOM 1678 C C . THR A 1 216 ? 14.953 -20.094 6.191 1 80.12 216 THR A C 1
ATOM 1680 O O . THR A 1 216 ? 14.914 -18.906 5.887 1 80.12 216 THR A O 1
ATOM 1683 N N . MET B 1 1 ? -46.031 -35.812 23.328 1 24.08 1 MET B N 1
ATOM 1684 C CA . MET B 1 1 ? -46.031 -35.312 21.969 1 24.08 1 MET B CA 1
ATOM 1685 C C . MET B 1 1 ? -44.781 -34.5 21.672 1 24.08 1 MET B C 1
ATOM 1687 O O . MET B 1 1 ? -44.562 -33.438 22.297 1 24.08 1 MET B O 1
ATOM 1691 N N . GLU B 1 2 ? -43.719 -35.094 21.297 1 21.23 2 GLU B N 1
ATOM 1692 C CA . GLU B 1 2 ? -42.281 -35 21.5 1 21.23 2 GLU B CA 1
ATOM 1693 C C . GLU B 1 2 ? -41.656 -33.906 20.625 1 21.23 2 GLU B C 1
ATOM 1695 O O . GLU B 1 2 ? -41.281 -34.156 19.484 1 21.23 2 GLU B O 1
ATOM 1700 N N . ASP B 1 3 ? -42.438 -32.812 20.359 1 24.06 3 ASP B N 1
ATOM 1701 C CA . ASP B 1 3 ? -42.156 -32 19.188 1 24.06 3 ASP B CA 1
ATOM 1702 C C . ASP B 1 3 ? -40.75 -31.375 19.281 1 24.06 3 ASP B C 1
ATOM 1704 O O . ASP B 1 3 ? -40.562 -30.391 20 1 24.06 3 ASP B O 1
ATOM 1708 N N . ASP B 1 4 ? -39.812 -32.219 19.625 1 24.72 4 ASP B N 1
ATOM 1709 C CA . ASP B 1 4 ? -38.438 -31.766 19.875 1 24.72 4 ASP B CA 1
ATOM 1710 C C . ASP B 1 4 ? -37.938 -30.922 18.719 1 24.72 4 ASP B C 1
ATOM 1712 O O . ASP B 1 4 ? -38.094 -31.297 17.547 1 24.72 4 ASP B O 1
ATOM 1716 N N . ARG B 1 5 ? -37.844 -29.609 19 1 28.25 5 ARG B N 1
ATOM 1717 C CA . ARG B 1 5 ? -37.375 -28.375 18.391 1 28.25 5 ARG B CA 1
ATOM 1718 C C . ARG B 1 5 ? -36 -28.531 17.766 1 28.25 5 ARG B C 1
ATOM 1720 O O . ARG B 1 5 ? -35 -28.422 18.469 1 28.25 5 ARG B O 1
ATOM 1727 N N . GLY B 1 6 ? -35.656 -29.562 16.922 1 25.31 6 GLY B N 1
ATOM 1728 C CA . GLY B 1 6 ? -34.375 -29.953 16.344 1 25.31 6 GLY B CA 1
ATOM 1729 C C . GLY B 1 6 ? -33.688 -28.828 15.602 1 25.31 6 GLY B C 1
ATOM 1730 O O . GLY B 1 6 ? -32.625 -29.031 14.977 1 25.31 6 GLY B O 1
ATOM 1731 N N . GLY B 1 7 ? -34.406 -27.781 15.062 1 23.78 7 GLY B N 1
ATOM 1732 C CA . GLY B 1 7 ? -33.812 -27.297 13.82 1 23.78 7 GLY B CA 1
ATOM 1733 C C . GLY B 1 7 ? -32.344 -26.984 13.938 1 23.78 7 GLY B C 1
ATOM 1734 O O . GLY B 1 7 ? -31.797 -26.906 15.047 1 23.78 7 GLY B O 1
ATOM 1735 N N . SER B 1 8 ? -31.562 -26.797 12.711 1 23.86 8 SER B N 1
ATOM 1736 C CA . SER B 1 8 ? -30.422 -26.859 11.789 1 23.86 8 SER B CA 1
ATOM 1737 C C . SER B 1 8 ? -29.516 -25.656 11.953 1 23.86 8 SER B C 1
ATOM 1739 O O . SER B 1 8 ? -28.578 -25.469 11.164 1 23.86 8 SER B O 1
ATOM 1741 N N . PRO B 1 9 ? -29.5 -24.797 12.898 1 25.02 9 PRO B N 1
ATOM 1742 C CA . PRO B 1 9 ? -29.109 -23.516 12.312 1 25.02 9 PRO B CA 1
ATOM 1743 C C . PRO B 1 9 ? -27.688 -23.531 11.75 1 25.02 9 PRO B C 1
ATOM 1745 O O . PRO B 1 9 ? -26.828 -24.25 12.258 1 25.02 9 PRO B O 1
ATOM 1748 N N . ALA B 1 10 ? -27.453 -23.281 10.297 1 25.33 10 ALA B N 1
ATOM 1749 C CA . ALA B 1 10 ? -26.406 -22.859 9.383 1 25.33 10 ALA B CA 1
ATOM 1750 C C . ALA B 1 10 ? -25.469 -21.859 10.047 1 25.33 10 ALA B C 1
ATOM 1752 O O . ALA B 1 10 ? -25.844 -20.719 10.312 1 25.33 10 ALA B O 1
ATOM 1753 N N . CYS B 1 11 ? -24.812 -22.156 10.906 1 25.5 11 CYS B N 1
ATOM 1754 C CA . CYS B 1 11 ? -23.828 -21.281 11.539 1 25.5 11 CYS B CA 1
ATOM 1755 C C . CYS B 1 11 ? -23.109 -20.422 10.508 1 25.5 11 CYS B C 1
ATOM 1757 O O . CYS B 1 11 ? -22.516 -20.938 9.57 1 25.5 11 CYS B O 1
ATOM 1759 N N . PHE B 1 12 ? -23.234 -19.266 10.273 1 21.77 12 PHE B N 1
ATOM 1760 C CA . PHE B 1 12 ? -22.828 -18.047 9.578 1 21.77 12 PHE B CA 1
ATOM 1761 C C . PHE B 1 12 ? -21.328 -18.047 9.328 1 21.77 12 PHE B C 1
ATOM 1763 O O . PHE B 1 12 ? -20.547 -18.594 10.117 1 21.77 12 PHE B O 1
ATOM 1770 N N . ALA B 1 13 ? -20.875 -17.234 8.32 1 24.22 13 ALA B N 1
ATOM 1771 C CA . ALA B 1 13 ? -20.281 -16.719 7.09 1 24.22 13 ALA B CA 1
ATOM 1772 C C . ALA B 1 13 ? -18.859 -16.219 7.328 1 24.22 13 ALA B C 1
ATOM 1774 O O . ALA B 1 13 ? -17.922 -16.672 6.664 1 24.22 13 ALA B O 1
ATOM 1775 N N . HIS B 1 14 ? -18.328 -14.828 7.242 1 27.88 14 HIS B N 1
ATOM 1776 C CA . HIS B 1 14 ? -17.828 -14.008 6.148 1 27.88 14 HIS B CA 1
ATOM 1777 C C . HIS B 1 14 ? -16.344 -13.695 6.336 1 27.88 14 HIS B C 1
ATOM 1779 O O . HIS B 1 14 ? -15.578 -13.688 5.367 1 27.88 14 HIS B O 1
ATOM 1785 N N . LYS B 1 15 ? -15.828 -13.312 7.496 1 29.55 15 LYS B N 1
ATOM 1786 C CA . LYS B 1 15 ? -15.133 -12.055 7.219 1 29.55 15 LYS B CA 1
ATOM 1787 C C . LYS B 1 15 ? -13.891 -12.297 6.363 1 29.55 15 LYS B C 1
ATOM 1789 O O . LYS B 1 15 ? -13.281 -13.367 6.426 1 29.55 15 LYS B O 1
ATOM 1794 N N . LEU B 1 16 ? -13.328 -10.93 5.816 1 35.91 16 LEU B N 1
ATOM 1795 C CA . LEU B 1 16 ? -13.188 -9.586 5.27 1 35.91 16 LEU B CA 1
ATOM 1796 C C . LEU B 1 16 ? -11.781 -9.047 5.492 1 35.91 16 LEU B C 1
ATOM 1798 O O . LEU B 1 16 ? -11.062 -9.531 6.371 1 35.91 16 LEU B O 1
ATOM 1802 N N . ILE B 1 17 ? -11.211 -8.391 4.824 1 42.34 17 ILE B N 1
ATOM 1803 C CA . ILE B 1 17 ? -10.023 -7.598 5.121 1 42.34 17 ILE B CA 1
ATOM 1804 C C . ILE B 1 17 ? -10.141 -6.996 6.52 1 42.34 17 ILE B C 1
ATOM 1806 O O . ILE B 1 17 ? -10.992 -6.137 6.766 1 42.34 17 ILE B O 1
ATOM 1810 N N . ASP B 1 18 ? -9.336 -7.211 7.48 1 47.41 18 ASP B N 1
ATOM 1811 C CA . ASP B 1 18 ? -9.5 -6.98 8.914 1 47.41 18 ASP B CA 1
ATOM 1812 C C . ASP B 1 18 ? -10.82 -7.551 9.414 1 47.41 18 ASP B C 1
ATOM 1814 O O . ASP B 1 18 ? -11.508 -6.926 10.227 1 47.41 18 ASP B O 1
ATOM 1818 N N . GLY B 1 19 ? -11.391 -8.688 8.727 1 52.09 19 GLY B N 1
ATOM 1819 C CA . GLY B 1 19 ? -12.609 -9.359 9.156 1 52.09 19 GLY B CA 1
ATOM 1820 C C . GLY B 1 19 ? -13.859 -8.805 8.508 1 52.09 19 GLY B C 1
ATOM 1821 O O . GLY B 1 19 ? -14.977 -9.156 8.898 1 52.09 19 GLY B O 1
ATOM 1822 N N . HIS B 1 20 ? -13.664 -7.805 7.551 1 57.91 20 HIS B N 1
ATOM 1823 C CA . HIS B 1 20 ? -14.812 -7.094 7.004 1 57.91 20 HIS B CA 1
ATOM 1824 C C . HIS B 1 20 ? -15.109 -7.535 5.574 1 57.91 20 HIS B C 1
ATOM 1826 O O . HIS B 1 20 ? -14.188 -7.801 4.801 1 57.91 20 HIS B O 1
ATOM 1832 N N . VAL B 1 21 ? -16.281 -7.891 5.258 1 61.31 21 VAL B N 1
ATOM 1833 C CA . VAL B 1 21 ? -16.781 -8.164 3.916 1 61.31 21 VAL B CA 1
ATOM 1834 C C . VAL B 1 21 ? -17.047 -6.844 3.191 1 61.31 21 VAL B C 1
ATOM 1836 O O . VAL B 1 21 ? -17.812 -6 3.684 1 61.31 21 VAL B O 1
ATOM 1839 N N . VAL B 1 22 ? -16.203 -6.566 2.059 1 68.25 22 VAL B N 1
ATOM 1840 C CA . VAL B 1 22 ? -16.484 -5.367 1.273 1 68.25 22 VAL B CA 1
ATOM 1841 C C . VAL B 1 22 ? -17.125 -5.762 -0.059 1 68.25 22 VAL B C 1
ATOM 1843 O O . VAL B 1 22 ? -16.547 -6.543 -0.82 1 68.25 22 VAL B O 1
ATOM 1846 N N . ASP B 1 23 ? -18.344 -5.371 -0.307 1 73 23 ASP B N 1
ATOM 1847 C CA . ASP B 1 23 ? -19.031 -5.551 -1.585 1 73 23 ASP B CA 1
ATOM 1848 C C . ASP B 1 23 ? -18.375 -4.707 -2.678 1 73 23 ASP B C 1
ATOM 1850 O O . ASP B 1 23 ? -18.219 -3.494 -2.518 1 73 23 ASP B O 1
ATOM 1854 N N . PRO B 1 24 ? -17.984 -5.305 -3.834 1 76.75 24 PRO B N 1
ATOM 1855 C CA . PRO B 1 24 ? -17.281 -4.562 -4.891 1 76.75 24 PRO B CA 1
ATOM 1856 C C . PRO B 1 24 ? -18.094 -3.385 -5.418 1 76.75 24 PRO B C 1
ATOM 1858 O O . PRO B 1 24 ? -17.531 -2.34 -5.754 1 76.75 24 PRO B O 1
ATOM 1861 N N . ASP B 1 25 ? -19.344 -3.629 -5.613 1 78.94 25 ASP B N 1
ATOM 1862 C CA . ASP B 1 25 ? -20.203 -2.535 -6.066 1 78.94 25 ASP B CA 1
ATOM 1863 C C . ASP B 1 25 ? -20.203 -1.388 -5.059 1 78.94 25 ASP B C 1
ATOM 1865 O O . ASP B 1 25 ? -20.141 -0.217 -5.441 1 78.94 25 ASP B O 1
ATOM 1869 N N . ALA B 1 26 ? -20.281 -1.796 -3.873 1 84.94 26 ALA B N 1
ATOM 1870 C CA . ALA B 1 26 ? -20.219 -0.791 -2.814 1 84.94 26 ALA B CA 1
ATOM 1871 C C . ALA B 1 26 ? -18.875 -0.068 -2.812 1 84.94 26 ALA B C 1
ATOM 1873 O O . ALA B 1 26 ? -18.828 1.149 -2.623 1 84.94 26 ALA B O 1
ATOM 1874 N N . ALA B 1 27 ? -17.859 -0.779 -3.027 1 85.38 27 ALA B N 1
ATOM 1875 C CA . ALA B 1 27 ? -16.516 -0.183 -3.057 1 85.38 27 ALA B CA 1
ATOM 1876 C C . ALA B 1 27 ? -16.391 0.822 -4.195 1 85.38 27 ALA B C 1
ATOM 1878 O O . ALA B 1 27 ? -15.766 1.873 -4.039 1 85.38 27 ALA B O 1
ATOM 1879 N N . ARG B 1 28 ? -16.906 0.507 -5.332 1 85.44 28 ARG B N 1
ATOM 1880 C CA . ARG B 1 28 ? -16.891 1.407 -6.48 1 85.44 28 ARG B CA 1
ATOM 1881 C C . ARG B 1 28 ? -17.656 2.688 -6.188 1 85.44 28 ARG B C 1
ATOM 1883 O O . ARG B 1 28 ? -17.234 3.777 -6.57 1 85.44 28 ARG B O 1
ATOM 1890 N N . ASP B 1 29 ? -18.812 2.518 -5.586 1 91 29 ASP B N 1
ATOM 1891 C CA . ASP B 1 29 ? -19.625 3.674 -5.227 1 91 29 ASP B CA 1
ATOM 1892 C C . ASP B 1 29 ? -18.906 4.562 -4.219 1 91 29 ASP B C 1
ATOM 1894 O O . ASP B 1 29 ? -18.953 5.793 -4.316 1 91 29 ASP B O 1
ATOM 1898 N N . VAL B 1 30 ? -18.25 3.918 -3.283 1 93.62 30 VAL B N 1
ATOM 1899 C CA . VAL B 1 30 ? -17.484 4.656 -2.281 1 93.62 30 VAL B CA 1
ATOM 1900 C C . VAL B 1 30 ? -16.344 5.418 -2.957 1 93.62 30 VAL B C 1
ATOM 1902 O O . VAL B 1 30 ? -16.109 6.59 -2.648 1 93.62 30 VAL B O 1
ATOM 1905 N N . ALA B 1 31 ? -15.68 4.785 -3.865 1 91.88 31 ALA B N 1
ATOM 1906 C CA . ALA B 1 31 ? -14.594 5.43 -4.594 1 91.88 31 ALA B CA 1
ATOM 1907 C C . ALA B 1 31 ? -15.086 6.66 -5.352 1 91.88 31 ALA B C 1
ATOM 1909 O O . ALA B 1 31 ? -14.438 7.703 -5.348 1 91.88 31 ALA B O 1
ATOM 1910 N N . ARG B 1 32 ? -16.203 6.551 -5.992 1 92.94 32 ARG B N 1
ATOM 1911 C CA . ARG B 1 32 ? -16.797 7.66 -6.727 1 92.94 32 ARG B CA 1
ATOM 1912 C C . ARG B 1 32 ? -17.188 8.797 -5.785 1 92.94 32 ARG B C 1
ATOM 1914 O O . ARG B 1 32 ? -16.922 9.969 -6.074 1 92.94 32 ARG B O 1
ATOM 1921 N N . PHE B 1 33 ? -17.859 8.453 -4.715 1 96.75 33 PHE B N 1
ATOM 1922 C CA . PHE B 1 33 ? -18.234 9.43 -3.711 1 96.75 33 PHE B CA 1
ATOM 1923 C C . PHE B 1 33 ? -17.016 10.195 -3.203 1 96.75 33 PHE B C 1
ATOM 1925 O O . PHE B 1 33 ? -17.031 11.422 -3.152 1 96.75 33 PHE B O 1
ATOM 1932 N N . ARG B 1 34 ? -15.938 9.453 -2.832 1 96.88 34 ARG B N 1
ATOM 1933 C CA . ARG B 1 34 ? -14.727 10.062 -2.285 1 96.88 34 ARG B CA 1
ATOM 1934 C C . ARG B 1 34 ? -14.078 10.992 -3.305 1 96.88 34 ARG B C 1
ATOM 1936 O O . ARG B 1 34 ? -13.586 12.062 -2.949 1 96.88 34 ARG B O 1
ATOM 1943 N N . LYS B 1 35 ? -14.047 10.578 -4.508 1 96.06 35 LYS B N 1
ATOM 1944 C CA . LYS B 1 35 ? -13.5 11.43 -5.562 1 96.06 35 LYS B CA 1
ATOM 1945 C C . LYS B 1 35 ? -14.281 12.734 -5.68 1 96.06 35 LYS B C 1
ATOM 1947 O O . LYS B 1 35 ? -13.688 13.812 -5.777 1 96.06 35 LYS B O 1
ATOM 1952 N N . ALA B 1 36 ? -15.578 12.625 -5.668 1 97.38 36 ALA B N 1
ATOM 1953 C CA . ALA B 1 36 ? -16.438 13.797 -5.762 1 97.38 36 ALA B CA 1
ATOM 1954 C C . ALA B 1 36 ? -16.266 14.711 -4.555 1 97.38 36 ALA B C 1
ATOM 1956 O O . ALA B 1 36 ? -16.203 15.93 -4.699 1 97.38 36 ALA B O 1
ATOM 1957 N N . GLU B 1 37 ? -16.203 14.102 -3.412 1 97.5 37 GLU B N 1
ATOM 1958 C CA . GLU B 1 37 ? -16.031 14.891 -2.195 1 97.5 37 GLU B CA 1
ATOM 1959 C C . GLU B 1 37 ? -14.68 15.594 -2.18 1 97.5 37 GLU B C 1
ATOM 1961 O O . GLU B 1 37 ? -14.578 16.75 -1.752 1 97.5 37 GLU B O 1
ATOM 1966 N N . ARG B 1 38 ? -13.648 14.898 -2.607 1 97.44 38 ARG B N 1
ATOM 1967 C CA . ARG B 1 38 ? -12.328 15.516 -2.709 1 97.44 38 ARG B CA 1
ATOM 1968 C C . ARG B 1 38 ? -12.367 16.75 -3.609 1 97.44 38 ARG B C 1
ATOM 1970 O O . ARG B 1 38 ? -11.852 17.797 -3.246 1 97.44 38 ARG B O 1
ATOM 1977 N N . ALA B 1 39 ? -12.961 16.594 -4.75 1 97.25 39 ALA B N 1
ATOM 1978 C CA . ALA B 1 39 ? -13.062 17.688 -5.699 1 97.25 39 ALA B CA 1
ATOM 1979 C C . ALA B 1 39 ? -13.797 18.875 -5.086 1 97.25 39 ALA B C 1
ATOM 1981 O O . ALA B 1 39 ? -13.359 20.031 -5.203 1 97.25 39 ALA B O 1
ATOM 1982 N N . ARG B 1 40 ? -14.867 18.609 -4.465 1 97.44 40 ARG B N 1
ATOM 1983 C CA . ARG B 1 40 ? -15.672 19.641 -3.832 1 97.44 40 ARG B CA 1
ATOM 1984 C C . ARG B 1 40 ? -14.859 20.391 -2.771 1 97.44 40 ARG B C 1
ATOM 1986 O O . ARG B 1 40 ? -14.812 21.625 -2.768 1 97.44 40 ARG B O 1
ATOM 1993 N N . LEU B 1 41 ? -14.219 19.672 -1.925 1 97.75 41 LEU B N 1
ATOM 1994 C CA . LEU B 1 41 ? -13.484 20.266 -0.808 1 97.75 41 LEU B CA 1
ATOM 1995 C C . LEU B 1 41 ? -12.242 21 -1.301 1 97.75 41 LEU B C 1
ATOM 1997 O O . LEU B 1 41 ? -11.859 22.016 -0.729 1 97.75 41 LEU B O 1
ATOM 2001 N N . MET B 1 42 ? -11.648 20.469 -2.369 1 96.88 42 MET B N 1
ATOM 2002 C CA . MET B 1 42 ? -10.492 21.141 -2.957 1 96.88 42 MET B CA 1
ATOM 2003 C C . MET B 1 42 ? -10.898 22.484 -3.545 1 96.88 42 MET B C 1
ATOM 2005 O O . MET B 1 42 ? -10.141 23.453 -3.457 1 96.88 42 MET B O 1
ATOM 2009 N N . GLU B 1 43 ? -12.047 22.547 -4.125 1 96.12 43 GLU B N 1
ATOM 2010 C CA . GLU B 1 43 ? -12.57 23.812 -4.637 1 96.12 43 GLU B CA 1
ATOM 2011 C C . GLU B 1 43 ? -12.812 24.812 -3.506 1 96.12 43 GLU B C 1
ATOM 2013 O O . GLU B 1 43 ? -12.516 26 -3.645 1 96.12 43 GLU B O 1
ATOM 2018 N N . GLU B 1 44 ? -13.336 24.328 -2.424 1 95.12 44 GLU B N 1
ATOM 2019 C CA . GLU B 1 44 ? -13.555 25.188 -1.266 1 95.12 44 GLU B CA 1
ATOM 2020 C C . GLU B 1 44 ? -12.242 25.734 -0.721 1 95.12 44 GLU B C 1
ATOM 2022 O O . GLU B 1 44 ? -12.164 26.906 -0.334 1 95.12 44 GLU B O 1
ATOM 2027 N N . ARG B 1 45 ? -11.281 24.938 -0.661 1 94.38 45 ARG B N 1
ATOM 2028 C CA . ARG B 1 45 ? -9.953 25.312 -0.196 1 94.38 45 ARG B CA 1
ATOM 2029 C C . ARG B 1 45 ? -9.367 26.438 -1.047 1 94.38 45 ARG B C 1
ATOM 2031 O O . ARG B 1 45 ? -8.703 27.328 -0.528 1 94.38 45 ARG B O 1
ATOM 2038 N N . LYS B 1 46 ? -9.602 26.391 -2.314 1 93 46 LYS B N 1
ATOM 2039 C CA . LYS B 1 46 ? -9.078 27.391 -3.246 1 93 46 LYS B CA 1
ATOM 2040 C C . LYS B 1 46 ? -9.688 28.766 -2.992 1 93 46 LYS B C 1
ATOM 2042 O O . LYS B 1 46 ? -9.133 29.781 -3.398 1 93 46 LYS B O 1
ATOM 2047 N N . ARG B 1 47 ? -10.758 28.781 -2.324 1 93.06 47 ARG B N 1
ATOM 2048 C CA . ARG B 1 47 ? -11.492 30.031 -2.121 1 93.06 47 ARG B CA 1
ATOM 2049 C C . ARG B 1 47 ? -10.969 30.781 -0.899 1 93.06 47 ARG B C 1
ATOM 2051 O O . ARG B 1 47 ? -11.344 31.922 -0.666 1 93.06 47 ARG B O 1
ATOM 2058 N N . ILE B 1 48 ? -10.133 30.188 -0.181 1 93.62 48 ILE B N 1
ATOM 2059 C CA . ILE B 1 48 ? -9.586 30.828 1.006 1 93.62 48 ILE B CA 1
ATOM 2060 C C . ILE B 1 48 ? -8.57 31.891 0.593 1 93.62 48 ILE B C 1
ATOM 2062 O O . ILE B 1 48 ? -7.609 31.594 -0.126 1 93.62 48 ILE B O 1
ATOM 2066 N N . SER B 1 49 ? -8.703 33.125 1.062 1 92.94 49 SER B N 1
ATOM 2067 C CA . SER B 1 49 ? -7.801 34.188 0.719 1 92.94 49 SER B CA 1
ATOM 2068 C C . SER B 1 49 ? -6.441 34.031 1.391 1 92.94 49 SER B C 1
ATOM 2070 O O . SER B 1 49 ? -6.328 33.312 2.396 1 92.94 49 SER B O 1
ATOM 2072 N N . SER B 1 50 ? -5.43 34.75 0.835 1 91.62 50 SER B N 1
ATOM 2073 C CA . SER B 1 50 ? -4.09 34.688 1.408 1 91.62 50 SER B CA 1
ATOM 2074 C C . SER B 1 50 ? -4.082 35.188 2.846 1 91.62 50 SER B C 1
ATOM 2076 O O . SER B 1 50 ? -3.4 34.625 3.705 1 91.62 50 SER B O 1
ATOM 2078 N N . ALA B 1 51 ? -4.832 36.281 3.098 1 92.5 51 ALA B N 1
ATOM 2079 C CA . ALA B 1 51 ? -4.914 36.844 4.441 1 92.5 51 ALA B CA 1
ATOM 2080 C C . ALA B 1 51 ? -5.574 35.875 5.406 1 92.5 51 ALA B C 1
ATOM 2082 O O . ALA B 1 51 ? -5.109 35.688 6.531 1 92.5 51 ALA B O 1
ATOM 2083 N N . ASP B 1 52 ? -6.625 35.25 4.98 1 93.94 52 ASP B N 1
ATOM 2084 C CA . ASP B 1 52 ? -7.309 34.25 5.805 1 93.94 52 ASP B CA 1
ATOM 2085 C C . ASP B 1 52 ? -6.406 33.062 6.078 1 93.94 52 ASP B C 1
ATOM 2087 O O . ASP B 1 52 ? -6.375 32.531 7.199 1 93.94 52 ASP B O 1
ATOM 2091 N N . ARG B 1 53 ? -5.637 32.656 5.109 1 94.62 53 ARG B N 1
ATOM 2092 C CA . ARG B 1 53 ? -4.746 31.516 5.254 1 94.62 53 ARG B CA 1
ATOM 2093 C C . ARG B 1 53 ? -3.711 31.766 6.348 1 94.62 53 ARG B C 1
ATOM 2095 O O . ARG B 1 53 ? -3.406 30.875 7.133 1 94.62 53 ARG B O 1
ATOM 2102 N N . ALA B 1 54 ? -3.172 32.938 6.344 1 93.69 54 ALA B N 1
ATOM 2103 C CA . ALA B 1 54 ? -2.158 33.281 7.344 1 93.69 54 ALA B CA 1
ATOM 2104 C C . ALA B 1 54 ? -2.729 33.156 8.758 1 93.69 54 ALA B C 1
ATOM 2106 O O . ALA B 1 54 ? -2.133 32.531 9.625 1 93.69 54 ALA B O 1
ATOM 2107 N N . THR B 1 55 ? -3.893 33.75 8.922 1 95.56 55 THR B N 1
ATOM 2108 C CA . THR B 1 55 ? -4.559 33.75 10.219 1 95.56 55 THR B CA 1
ATOM 2109 C C . THR B 1 55 ? -4.945 32.312 10.594 1 95.56 55 THR B C 1
ATOM 2111 O O . THR B 1 55 ? -4.715 31.875 11.727 1 95.56 55 THR B O 1
ATOM 2114 N N . MET B 1 56 ? -5.465 31.609 9.695 1 96.56 56 MET B N 1
ATOM 2115 C CA . MET B 1 56 ? -5.914 30.234 9.922 1 96.56 56 MET B CA 1
ATOM 2116 C C . MET B 1 56 ? -4.734 29.328 10.234 1 96.56 56 MET B C 1
ATOM 2118 O O . MET B 1 56 ? -4.832 28.453 11.102 1 96.56 56 MET B O 1
ATOM 2122 N N . THR B 1 57 ? -3.66 29.531 9.547 1 95.88 57 THR B N 1
ATOM 2123 C CA . THR B 1 57 ? -2.463 28.734 9.789 1 95.88 57 THR B CA 1
ATOM 2124 C C . THR B 1 57 ? -1.924 28.984 11.195 1 95.88 57 THR B C 1
ATOM 2126 O O . THR B 1 57 ? -1.477 28.062 11.875 1 95.88 57 THR B O 1
ATOM 2129 N N . GLN B 1 58 ? -1.983 30.219 11.594 1 95.5 58 GLN B N 1
ATOM 2130 C CA . GLN B 1 58 ? -1.56 30.562 12.945 1 95.5 58 GLN B CA 1
ATOM 2131 C C . GLN B 1 58 ? -2.418 29.844 13.984 1 95.5 58 GLN B C 1
ATOM 2133 O O . GLN B 1 58 ? -1.895 29.281 14.945 1 95.5 58 GLN B O 1
ATOM 2138 N N . ASN B 1 59 ? -3.738 29.875 13.797 1 96.62 59 ASN B N 1
ATOM 2139 C CA . ASN B 1 59 ? -4.645 29.156 14.688 1 96.62 59 ASN B CA 1
ATOM 2140 C C . ASN B 1 59 ? -4.324 27.672 14.727 1 96.62 59 ASN B C 1
ATOM 2142 O O . ASN B 1 59 ? -4.316 27.062 15.797 1 96.62 59 ASN B O 1
ATOM 2146 N N . LEU B 1 60 ? -4.066 27.156 13.602 1 97.62 60 LEU B N 1
ATOM 2147 C CA . LEU B 1 60 ? -3.768 25.734 13.469 1 97.62 60 LEU B CA 1
ATOM 2148 C C . LEU B 1 60 ? -2.494 25.375 14.227 1 97.62 60 LEU B C 1
ATOM 2150 O O . LEU B 1 60 ? -2.471 24.406 14.984 1 97.62 60 LEU B O 1
ATOM 2154 N N . THR B 1 61 ? -1.444 26.125 14.023 1 96.81 61 THR B N 1
ATOM 2155 C CA . THR B 1 61 ? -0.158 25.812 14.625 1 96.81 61 THR B CA 1
ATOM 2156 C C . THR B 1 61 ? -0.221 25.969 16.141 1 96.81 61 THR B C 1
ATOM 2158 O O . THR B 1 61 ? 0.417 25.203 16.875 1 96.81 61 THR B O 1
ATOM 2161 N N . GLU B 1 62 ? -1.001 26.953 16.625 1 96.12 62 GLU B N 1
ATOM 2162 C CA . GLU B 1 62 ? -1.209 27.094 18.062 1 96.12 62 GLU B CA 1
ATOM 2163 C C . GLU B 1 62 ? -1.909 25.875 18.656 1 96.12 62 GLU B C 1
ATOM 2165 O O . GLU B 1 62 ? -1.49 25.344 19.688 1 96.12 62 GLU B O 1
ATOM 2170 N N . ALA B 1 63 ? -2.936 25.453 18.016 1 97.19 63 ALA B N 1
ATOM 2171 C CA . ALA B 1 63 ? -3.658 24.266 18.453 1 97.19 63 ALA B CA 1
ATOM 2172 C C . ALA B 1 63 ? -2.766 23.031 18.406 1 97.19 63 ALA B C 1
ATOM 2174 O O . ALA B 1 63 ? -2.781 22.203 19.328 1 97.19 63 ALA B O 1
ATOM 2175 N N . LEU B 1 64 ? -2.008 22.906 17.344 1 97.19 64 LEU B N 1
ATOM 2176 C CA . LEU B 1 64 ? -1.108 21.781 17.156 1 97.19 64 LEU B CA 1
ATOM 2177 C C . LEU B 1 64 ? -0.067 21.719 18.266 1 97.19 64 LEU B C 1
ATOM 2179 O O . LEU B 1 64 ? 0.292 20.641 18.75 1 97.19 64 LEU B O 1
ATOM 2183 N N . THR B 1 65 ? 0.401 22.859 18.703 1 96.38 65 THR B N 1
ATOM 2184 C CA . THR B 1 65 ? 1.394 22.953 19.766 1 96.38 65 THR B CA 1
ATOM 2185 C C . THR B 1 65 ? 0.824 22.438 21.094 1 96.38 65 THR B C 1
ATOM 2187 O O . THR B 1 65 ? 1.562 21.922 21.922 1 96.38 65 THR B O 1
ATOM 2190 N N . THR B 1 66 ? -0.485 22.484 21.219 1 94.06 66 THR B 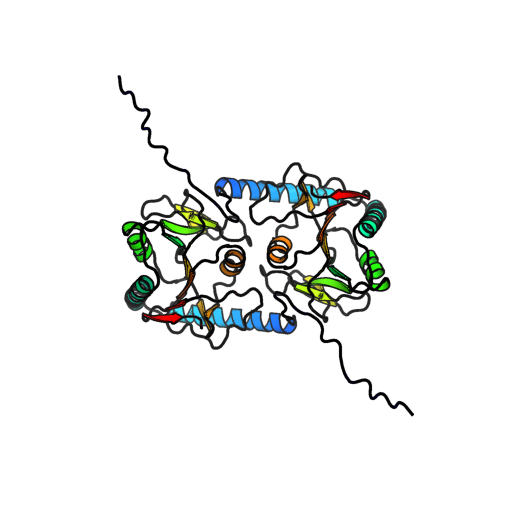N 1
ATOM 2191 C CA . THR B 1 66 ? -1.131 21.969 22.422 1 94.06 66 THR B CA 1
ATOM 2192 C C . THR B 1 66 ? -1.216 20.438 22.359 1 94.06 66 THR B C 1
ATOM 2194 O O . THR B 1 66 ? -1.199 19.781 23.406 1 94.06 66 THR B O 1
ATOM 2197 N N . CYS B 1 67 ? -1.271 19.891 21.203 1 94.94 67 CYS B N 1
ATOM 2198 C CA . CYS B 1 67 ? -1.414 18.453 21.016 1 94.94 67 CYS B CA 1
ATOM 2199 C C . CYS B 1 67 ? -0.056 17.766 21.047 1 94.94 67 CYS B C 1
ATOM 2201 O O . CYS B 1 67 ? 0.048 16.609 21.438 1 94.94 67 CYS B O 1
ATOM 2203 N N . VAL B 1 68 ? 0.92 18.438 20.531 1 95.62 68 VAL B N 1
ATOM 2204 C CA . VAL B 1 68 ? 2.254 17.859 20.375 1 95.62 68 VAL B CA 1
ATOM 2205 C C . VAL B 1 68 ? 3.264 18.703 21.172 1 95.62 68 VAL B C 1
ATOM 2207 O O . VAL B 1 68 ? 3.475 19.875 20.875 1 95.62 68 VAL B O 1
ATOM 2210 N N . MET B 1 69 ? 3.918 18.109 22.094 1 92.56 69 MET B N 1
ATOM 2211 C CA . MET B 1 69 ? 4.969 18.797 22.844 1 92.56 69 MET B CA 1
ATOM 2212 C C . MET B 1 69 ? 6.344 18.5 22.25 1 92.56 69 MET B C 1
ATOM 2214 O O . MET B 1 69 ? 6.938 17.469 22.531 1 92.56 69 MET B O 1
ATOM 2218 N N . ALA B 1 70 ? 6.812 19.469 21.516 1 96.56 70 ALA B N 1
ATOM 2219 C CA . ALA B 1 70 ? 8.148 19.328 20.953 1 96.56 70 ALA B CA 1
ATOM 2220 C C . ALA B 1 70 ? 9.219 19.453 22.031 1 96.56 70 ALA B C 1
ATOM 2222 O O . ALA B 1 70 ? 9.234 20.406 22.797 1 96.56 70 ALA B O 1
ATOM 2223 N N . ARG B 1 71 ? 10.039 18.484 22.109 1 96.38 71 ARG B N 1
ATOM 2224 C CA . ARG B 1 71 ? 11.109 18.406 23.109 1 96.38 71 ARG B CA 1
ATOM 2225 C C . ARG B 1 71 ? 12.211 17.453 22.656 1 96.38 71 ARG B C 1
ATOM 2227 O O . ARG B 1 71 ? 12.008 16.656 21.719 1 96.38 71 ARG B O 1
ATOM 2234 N N . PRO B 1 72 ? 13.336 17.594 23.297 1 97.19 72 PRO B N 1
ATOM 2235 C CA . PRO B 1 72 ? 14.391 16.641 22.922 1 97.19 72 PRO B CA 1
ATOM 2236 C C . PRO B 1 72 ? 13.961 15.188 23.109 1 97.19 72 PRO B C 1
ATOM 2238 O O . PRO B 1 72 ? 13.281 14.852 24.078 1 97.19 72 PRO B O 1
ATOM 2241 N N . GLY B 1 73 ? 14.258 14.406 22.141 1 96.44 73 GLY B N 1
ATOM 2242 C CA . GLY B 1 73 ? 13.992 12.984 22.266 1 96.44 73 GLY B CA 1
ATOM 2243 C C . GLY B 1 73 ? 12.75 12.547 21.516 1 96.44 73 GLY B C 1
ATOM 2244 O O . GLY B 1 73 ? 12.516 11.352 21.328 1 96.44 73 GLY B O 1
ATOM 2245 N N . ILE B 1 74 ? 11.961 13.438 21.094 1 97.75 74 ILE B N 1
ATOM 2246 C CA . ILE B 1 74 ? 10.75 13.062 20.375 1 97.75 74 ILE B CA 1
ATOM 2247 C C . ILE B 1 74 ? 10.961 13.258 18.875 1 97.75 74 ILE B C 1
ATOM 2249 O O . ILE B 1 74 ? 11.594 14.227 18.453 1 97.75 74 ILE B O 1
ATOM 2253 N N . THR B 1 75 ? 10.43 12.32 18.047 1 98.12 75 THR B N 1
ATOM 2254 C CA . THR B 1 75 ? 10.453 12.406 16.594 1 98.12 75 THR B CA 1
ATOM 2255 C C . THR B 1 75 ? 9.062 12.758 16.062 1 98.12 75 THR B C 1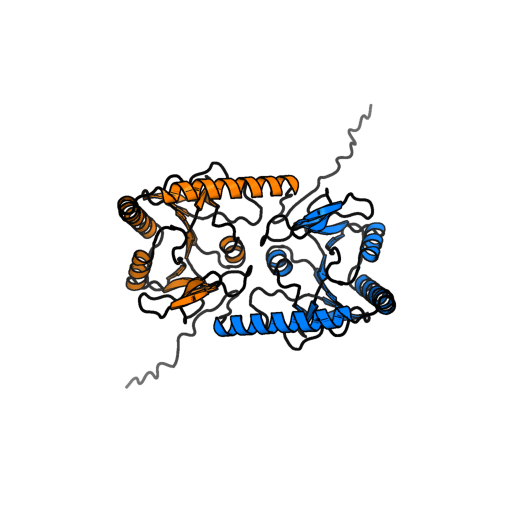
ATOM 2257 O O . THR B 1 75 ? 8.086 12.07 16.359 1 98.12 75 THR B O 1
ATOM 2260 N N . ILE B 1 76 ? 9 13.852 15.281 1 98.75 76 ILE B N 1
ATOM 2261 C CA . ILE B 1 76 ? 7.734 14.352 14.766 1 98.75 76 ILE B CA 1
ATOM 2262 C C . ILE B 1 76 ? 7.77 14.367 13.234 1 98.75 76 ILE B C 1
ATOM 2264 O O . ILE B 1 76 ? 8.547 15.117 12.641 1 98.75 76 ILE B O 1
ATOM 2268 N N . ALA B 1 77 ? 6.918 13.5 12.664 1 98.69 77 ALA B N 1
ATOM 2269 C CA . ALA B 1 77 ? 6.762 13.547 11.211 1 98.69 77 ALA B CA 1
ATOM 2270 C C . ALA B 1 77 ? 5.676 14.539 10.805 1 98.69 77 ALA B C 1
ATOM 2272 O O . ALA B 1 77 ? 4.516 14.391 11.195 1 98.69 77 ALA B O 1
ATOM 2273 N N . ALA B 1 78 ? 6.086 15.523 10.102 1 98.62 78 ALA B N 1
ATOM 2274 C CA . ALA B 1 78 ? 5.152 16.469 9.484 1 98.62 78 ALA B CA 1
ATOM 2275 C C . ALA B 1 78 ? 5.02 16.203 7.988 1 98.62 78 ALA B C 1
ATOM 2277 O O . ALA B 1 78 ? 4.887 15.055 7.562 1 98.62 78 ALA B O 1
ATOM 2278 N N . TYR B 1 79 ? 4.816 17.266 7.211 1 98.56 79 TYR B N 1
ATOM 2279 C CA . TYR B 1 79 ? 4.73 17.141 5.762 1 98.56 79 TYR B CA 1
ATOM 2280 C C . TYR B 1 79 ? 5.145 18.438 5.078 1 98.56 79 TYR B C 1
ATOM 2282 O O . TYR B 1 79 ? 5.156 19.5 5.703 1 98.56 79 TYR B O 1
ATOM 2290 N N . TRP B 1 80 ? 5.555 18.297 3.836 1 98.12 80 TRP B N 1
ATOM 2291 C CA . TRP B 1 80 ? 5.754 19.469 2.986 1 98.12 80 TRP B CA 1
ATOM 2292 C C . TRP B 1 80 ? 4.465 19.844 2.264 1 98.12 80 TRP B C 1
ATOM 2294 O O . TRP B 1 80 ? 3.898 19.031 1.529 1 98.12 80 TRP B O 1
ATOM 2304 N N . PRO B 1 81 ? 3.979 21.078 2.5 1 96.81 81 PRO B N 1
ATOM 2305 C CA . PRO B 1 81 ? 2.646 21.438 1.999 1 96.81 81 PRO B CA 1
ATOM 2306 C C . PRO B 1 81 ? 2.572 21.438 0.474 1 96.81 81 PRO B C 1
ATOM 2308 O O . PRO B 1 81 ? 3.445 22 -0.19 1 96.81 81 PRO B O 1
ATOM 2311 N N . ILE B 1 82 ? 1.591 20.781 -0.084 1 95.12 82 ILE B N 1
ATOM 2312 C CA . ILE B 1 82 ? 1.276 20.797 -1.509 1 95.12 82 ILE B CA 1
ATOM 2313 C C . ILE B 1 82 ? -0.217 21.047 -1.706 1 95.12 82 ILE B C 1
ATOM 2315 O O . ILE B 1 82 ? -1.01 20.859 -0.778 1 95.12 82 ILE B O 1
ATOM 2319 N N . ARG B 1 83 ? -0.636 21.547 -2.889 1 93.12 83 ARG B N 1
ATOM 2320 C CA . ARG B 1 83 ? -2.027 21.656 -3.311 1 93.12 83 ARG B CA 1
ATOM 2321 C C . ARG B 1 83 ? -2.844 22.453 -2.291 1 93.12 83 ARG B C 1
ATOM 2323 O O . ARG B 1 83 ? -3.945 22.031 -1.917 1 93.12 83 ARG B O 1
ATOM 2330 N N . GLY B 1 84 ? -2.25 23.469 -1.745 1 93.88 84 GLY B N 1
ATOM 2331 C CA . GLY B 1 84 ? -2.961 24.359 -0.854 1 93.88 84 GLY B CA 1
ATOM 2332 C C . GLY B 1 84 ? -3.094 23.828 0.558 1 93.88 84 GLY B C 1
ATOM 2333 O O . GLY B 1 84 ? -3.881 24.344 1.354 1 93.88 84 GLY B O 1
ATOM 2334 N N . GLU B 1 85 ? -2.416 22.781 0.907 1 96.38 85 GLU B N 1
ATOM 2335 C CA . GLU B 1 85 ? -2.398 22.25 2.266 1 96.38 85 GLU B CA 1
ATOM 2336 C C . GLU B 1 85 ? -1.896 23.297 3.26 1 96.38 85 GLU B C 1
ATOM 2338 O O . GLU B 1 85 ? -1.176 24.219 2.885 1 96.38 85 GLU B O 1
ATOM 2343 N N . PRO B 1 86 ? -2.305 23.203 4.527 1 96.81 86 PRO B N 1
ATOM 2344 C CA . PRO B 1 86 ? -1.752 24.125 5.523 1 96.81 86 PRO B CA 1
ATOM 2345 C C . PRO B 1 86 ? -0.227 24.078 5.578 1 96.81 86 PRO B C 1
ATOM 2347 O O . PRO B 1 86 ? 0.368 23 5.57 1 96.81 86 PRO B O 1
ATOM 2350 N N . ASP B 1 87 ? 0.356 25.234 5.566 1 96.69 87 ASP B N 1
ATOM 2351 C CA . ASP B 1 87 ? 1.811 25.344 5.602 1 96.69 87 ASP B CA 1
ATOM 2352 C C . ASP B 1 87 ? 2.33 25.312 7.039 1 96.69 87 ASP B C 1
ATOM 2354 O O . ASP B 1 87 ? 2.197 26.281 7.777 1 96.69 87 ASP B O 1
ATOM 2358 N N . LEU B 1 88 ? 3.006 24.234 7.387 1 97.94 88 LEU B N 1
ATOM 2359 C CA . LEU B 1 88 ? 3.443 24.031 8.766 1 97.94 88 LEU B CA 1
ATOM 2360 C C . LEU B 1 88 ? 4.945 24.281 8.898 1 97.94 88 LEU B C 1
ATOM 2362 O O . LEU B 1 88 ? 5.543 23.953 9.922 1 97.94 88 LEU B O 1
ATOM 2366 N N . ARG B 1 89 ? 5.59 24.797 7.898 1 97.75 89 ARG B N 1
ATOM 2367 C CA . ARG B 1 89 ? 7.047 24.875 7.887 1 97.75 89 ARG B CA 1
ATOM 2368 C C . ARG B 1 89 ? 7.559 25.734 9.039 1 97.75 89 ARG B C 1
ATOM 2370 O O . ARG B 1 89 ? 8.578 25.406 9.648 1 97.75 89 ARG B O 1
ATOM 2377 N N . GLU B 1 90 ? 6.926 26.766 9.414 1 97.12 90 GLU B N 1
ATOM 2378 C CA . GLU B 1 90 ? 7.332 27.562 10.555 1 97.12 90 GLU B CA 1
ATOM 2379 C C . GLU B 1 90 ? 7.176 26.797 11.859 1 97.12 90 GLU B C 1
ATOM 2381 O O . GLU B 1 90 ? 8.031 26.875 12.742 1 97.12 90 GLU B O 1
ATOM 2386 N N . TRP B 1 91 ? 6.09 26.109 11.961 1 98.06 91 TRP B N 1
ATOM 2387 C CA . TRP B 1 91 ? 5.871 25.281 13.141 1 98.06 91 TRP B CA 1
ATOM 2388 C C . TRP B 1 91 ? 6.934 24.203 13.25 1 98.06 91 TRP B C 1
ATOM 2390 O O . TRP B 1 91 ? 7.422 23.906 14.352 1 98.06 91 TRP B O 1
ATOM 2400 N N . MET B 1 92 ? 7.262 23.609 12.125 1 98.62 92 MET B N 1
ATOM 2401 C CA . MET B 1 92 ? 8.328 22.609 12.078 1 98.62 92 MET B CA 1
ATOM 2402 C C . MET B 1 92 ? 9.641 23.188 12.57 1 98.62 92 MET B C 1
ATOM 2404 O O . MET B 1 92 ? 10.367 22.547 13.328 1 98.62 92 MET B O 1
ATOM 2408 N N . ALA B 1 93 ? 9.969 24.391 12.133 1 98.38 93 ALA B N 1
ATOM 2409 C CA . ALA B 1 93 ? 11.195 25.078 12.562 1 98.38 93 ALA B CA 1
ATOM 2410 C C . ALA B 1 93 ? 11.188 25.312 14.062 1 98.38 93 ALA B C 1
ATOM 2412 O O . ALA B 1 93 ? 12.211 25.125 14.734 1 98.38 93 ALA B O 1
ATOM 2413 N N . GLN B 1 94 ? 10.062 25.719 14.57 1 97.94 94 GLN B N 1
ATOM 2414 C CA . GLN B 1 94 ? 9.938 25.938 16 1 97.94 94 GLN B CA 1
ATOM 2415 C C . GLN B 1 94 ? 10.117 24.641 16.781 1 97.94 94 GLN B C 1
ATOM 2417 O O . GLN B 1 94 ? 10.766 24.625 17.828 1 97.94 94 GLN B O 1
ATOM 2422 N N . ALA B 1 95 ? 9.539 23.578 16.281 1 98.5 95 ALA B N 1
ATOM 2423 C CA . ALA B 1 95 ? 9.703 22.281 16.922 1 98.5 95 ALA B CA 1
ATOM 2424 C C . ALA B 1 95 ? 11.172 21.859 16.938 1 98.5 95 ALA B C 1
ATOM 2426 O O . ALA B 1 95 ? 11.648 21.312 17.938 1 98.5 95 ALA B O 1
ATOM 2427 N N . HIS B 1 96 ? 11.82 22.141 15.82 1 98.5 96 HIS B N 1
ATOM 2428 C CA . HIS B 1 96 ? 13.25 21.844 15.727 1 98.5 96 HIS B CA 1
ATOM 2429 C C . HIS B 1 96 ? 14.039 22.641 16.75 1 98.5 96 HIS B C 1
ATOM 2431 O O . HIS B 1 96 ? 14.914 22.078 17.438 1 98.5 96 HIS B O 1
ATOM 2437 N N . VAL B 1 97 ? 13.773 23.875 16.922 1 97.94 97 VAL B N 1
ATOM 2438 C CA . VAL B 1 97 ? 14.453 24.75 17.859 1 97.94 97 VAL B CA 1
ATOM 2439 C C . VAL B 1 97 ? 14.211 24.266 19.281 1 97.94 97 VAL B C 1
ATOM 2441 O O . VAL B 1 97 ? 15.102 24.344 20.141 1 97.94 97 VAL B O 1
ATOM 2444 N N . ALA B 1 98 ? 13.047 23.75 19.5 1 97.88 98 ALA B N 1
ATOM 2445 C CA . ALA B 1 98 ? 12.68 23.25 20.828 1 97.88 98 ALA B CA 1
ATOM 2446 C C . ALA B 1 98 ? 13.391 21.938 21.141 1 97.88 98 ALA B C 1
ATOM 2448 O O . ALA B 1 98 ? 13.297 21.422 22.25 1 97.88 98 ALA B O 1
ATOM 2449 N N . GLY B 1 99 ? 14.023 21.344 20.109 1 98.12 99 GLY B N 1
ATOM 2450 C CA . GLY B 1 99 ? 14.867 20.188 20.359 1 98.12 99 GLY B CA 1
ATOM 2451 C C . GLY B 1 99 ? 14.305 18.906 19.766 1 98.12 99 GLY B C 1
ATOM 2452 O O . GLY B 1 99 ? 14.953 17.859 19.797 1 98.12 99 GLY B O 1
ATOM 2453 N N . ALA B 1 100 ? 13.094 18.922 19.234 1 98.69 100 ALA B N 1
ATOM 2454 C CA . ALA B 1 100 ? 12.508 17.734 18.609 1 98.69 100 ALA B CA 1
ATOM 2455 C C . ALA B 1 100 ? 13.227 17.375 17.312 1 98.69 100 ALA B C 1
ATOM 2457 O O . ALA B 1 100 ? 13.805 18.25 16.656 1 98.69 100 ALA B O 1
ATOM 2458 N N . THR B 1 101 ? 13.25 16.094 17 1 98.5 101 THR B N 1
ATOM 2459 C CA . THR B 1 101 ? 13.664 15.656 15.68 1 98.5 101 THR B CA 1
ATOM 2460 C C . THR B 1 101 ? 12.484 15.711 14.703 1 98.5 101 THR B C 1
ATOM 2462 O O . THR B 1 101 ? 11.5 14.984 14.875 1 98.5 101 THR B O 1
ATOM 2465 N N . VAL B 1 102 ? 12.625 16.578 13.734 1 98.81 102 VAL B N 1
ATOM 2466 C CA . VAL B 1 102 ? 11.547 16.75 12.766 1 98.81 102 VAL B CA 1
ATOM 2467 C C . VAL B 1 102 ? 11.82 15.875 11.539 1 98.81 102 VAL B C 1
ATOM 2469 O O . VAL B 1 102 ? 12.953 15.82 11.047 1 98.81 102 VAL B O 1
ATOM 2472 N N . LEU B 1 103 ? 10.781 15.18 11.102 1 98.25 103 LEU B N 1
ATOM 2473 C CA . LEU B 1 103 ? 10.883 14.297 9.945 1 98.25 103 LEU B CA 1
ATOM 2474 C C . LEU B 1 103 ? 9.93 14.734 8.836 1 98.25 103 LEU B C 1
ATOM 2476 O O . LEU B 1 103 ? 8.867 15.297 9.117 1 98.25 103 LEU B O 1
ATOM 2480 N N . LEU B 1 104 ? 10.328 14.445 7.594 1 98.25 104 LEU B N 1
ATOM 2481 C CA . LEU B 1 104 ? 9.438 14.594 6.445 1 98.25 104 LEU B CA 1
ATOM 2482 C C . LEU B 1 104 ? 9.242 13.258 5.738 1 98.25 104 LEU B C 1
ATOM 2484 O O . LEU B 1 104 ? 10.164 12.445 5.66 1 98.25 104 LEU B O 1
ATOM 2488 N N . PRO B 1 105 ? 8.023 13.07 5.242 1 97.12 105 PRO B N 1
ATOM 2489 C CA . PRO B 1 105 ? 7.781 11.844 4.484 1 97.12 105 PRO B CA 1
ATOM 2490 C C . PRO B 1 105 ? 8.469 11.844 3.119 1 97.12 105 PRO B C 1
ATOM 2492 O O . PRO B 1 105 ? 8.5 12.875 2.443 1 97.12 105 PRO B O 1
ATOM 2495 N N . VAL B 1 106 ? 9 10.711 2.748 1 94.88 106 VAL B N 1
ATOM 2496 C CA . VAL B 1 106 ? 9.672 10.523 1.467 1 94.88 106 VAL B CA 1
ATOM 2497 C C . VAL B 1 106 ? 9.102 9.289 0.763 1 94.88 106 VAL B C 1
ATOM 2499 O O . VAL B 1 106 ? 9.008 8.219 1.358 1 94.88 106 VAL B O 1
ATOM 2502 N N . VAL B 1 107 ? 8.688 9.484 -0.464 1 92.88 107 VAL B N 1
ATOM 2503 C CA . VAL B 1 107 ? 8.266 8.367 -1.295 1 92.88 107 VAL B CA 1
ATOM 2504 C C . VAL B 1 107 ? 9.469 7.789 -2.033 1 92.88 107 VAL B C 1
ATOM 2506 O O . VAL B 1 107 ? 10.031 8.438 -2.924 1 92.88 107 VAL B O 1
ATOM 2509 N N . LEU B 1 108 ? 9.852 6.602 -1.659 1 88.88 108 LEU B N 1
ATOM 2510 C CA . LEU B 1 108 ? 11 5.977 -2.301 1 88.88 108 LEU B CA 1
ATOM 2511 C C . LEU B 1 108 ? 10.586 5.234 -3.566 1 88.88 108 LEU B C 1
ATOM 2513 O O . LEU B 1 108 ? 11.367 5.133 -4.516 1 88.88 108 LEU B O 1
ATOM 2517 N N . GLU B 1 109 ? 9.391 4.676 -3.514 1 87.75 109 GLU B N 1
ATOM 2518 C CA . GLU B 1 109 ? 8.781 3.936 -4.617 1 87.75 109 GLU B CA 1
ATOM 2519 C C . GLU B 1 109 ? 7.27 4.133 -4.645 1 87.75 109 GLU B C 1
ATOM 2521 O O . GLU B 1 109 ? 6.621 4.148 -3.598 1 87.75 109 GLU B O 1
ATOM 2526 N N . LYS B 1 110 ? 6.785 4.219 -5.871 1 86.38 110 LYS B N 1
ATOM 2527 C CA . LYS B 1 110 ? 5.344 4.402 -5.996 1 86.38 110 LYS B CA 1
ATOM 2528 C C . LYS B 1 110 ? 4.582 3.248 -5.348 1 86.38 110 LYS B C 1
ATOM 2530 O O . LYS B 1 110 ? 4.965 2.086 -5.492 1 86.38 110 LYS B O 1
ATOM 2535 N N . SER B 1 111 ? 3.621 3.572 -4.598 1 86.44 111 SER B N 1
ATOM 2536 C CA . SER B 1 111 ? 2.688 2.646 -3.965 1 86.44 111 SER B CA 1
ATOM 2537 C C . SER B 1 111 ? 3.34 1.915 -2.799 1 86.44 111 SER B C 1
ATOM 2539 O O . SER B 1 111 ? 2.756 0.986 -2.236 1 86.44 111 SER B O 1
ATOM 2541 N N . ALA B 1 112 ? 4.625 2.262 -2.453 1 90.62 112 ALA B N 1
ATOM 2542 C CA . ALA B 1 112 ? 5.277 1.746 -1.254 1 90.62 112 ALA B CA 1
ATOM 2543 C C . ALA B 1 112 ? 4.984 2.631 -0.046 1 90.62 112 ALA B C 1
ATOM 2545 O O . ALA B 1 112 ? 4.539 3.77 -0.197 1 90.62 112 ALA B O 1
ATOM 2546 N N . PRO B 1 113 ? 5.156 2.084 1.118 1 92.56 113 PRO B N 1
ATOM 2547 C CA . PRO B 1 113 ? 5.02 2.936 2.303 1 92.56 113 PRO B CA 1
ATOM 2548 C C . PRO B 1 113 ? 6.016 4.094 2.316 1 92.56 113 PRO B C 1
ATOM 2550 O O . PRO B 1 113 ? 7.105 3.98 1.747 1 92.56 113 PRO B O 1
ATOM 2553 N N . LEU B 1 114 ? 5.66 5.113 2.98 1 94.44 114 LEU B N 1
ATOM 2554 C CA . LEU B 1 114 ? 6.547 6.246 3.201 1 94.44 114 LEU B CA 1
ATOM 2555 C C . LEU B 1 114 ? 7.703 5.863 4.121 1 94.44 114 LEU B C 1
ATOM 2557 O O . LEU B 1 114 ? 7.543 5.02 5.008 1 94.44 114 LEU B O 1
ATOM 2561 N N . VAL B 1 115 ? 8.797 6.484 3.85 1 93.31 115 VAL B N 1
ATOM 2562 C CA . VAL B 1 115 ? 9.797 6.602 4.902 1 93.31 115 VAL B CA 1
ATOM 2563 C C . VAL B 1 115 ? 9.828 8.031 5.434 1 93.31 115 VAL B C 1
ATOM 2565 O O . VAL B 1 115 ? 9.359 8.961 4.766 1 93.31 115 VAL B O 1
ATOM 2568 N N . PHE B 1 116 ? 10.344 8.164 6.656 1 96.19 116 PHE B N 1
ATOM 2569 C CA . PHE B 1 116 ? 10.43 9.484 7.262 1 96.19 116 PHE B CA 1
ATOM 2570 C C . PHE B 1 116 ? 11.883 9.867 7.52 1 96.19 116 PHE B C 1
ATOM 2572 O O . PHE B 1 116 ? 12.602 9.164 8.227 1 96.19 116 PHE B O 1
ATOM 2579 N N . ARG B 1 117 ? 12.266 11.039 6.98 1 95.62 117 ARG B N 1
ATOM 2580 C CA . ARG B 1 117 ? 13.664 11.461 7.012 1 95.62 117 ARG B CA 1
ATOM 2581 C C . ARG B 1 117 ? 13.828 12.758 7.801 1 95.62 117 ARG B C 1
ATOM 2583 O O . ARG B 1 117 ? 12.992 13.656 7.711 1 95.62 117 ARG B O 1
ATOM 2590 N N . THR B 1 118 ? 14.953 12.797 8.453 1 97.38 118 THR B N 1
ATOM 2591 C CA . THR B 1 118 ? 15.211 13.969 9.281 1 97.38 118 THR B CA 1
ATOM 2592 C C . THR B 1 118 ? 15.273 15.234 8.422 1 97.38 118 THR B C 1
ATOM 2594 O O . THR B 1 118 ? 15.844 15.219 7.328 1 97.38 118 THR B O 1
ATOM 2597 N N . TRP B 1 119 ? 14.68 16.266 8.984 1 98.38 119 TRP B N 1
ATOM 2598 C CA . TRP B 1 119 ? 14.633 17.578 8.359 1 98.38 119 TRP B CA 1
ATOM 2599 C C . TRP B 1 119 ? 15.094 18.656 9.328 1 98.38 119 TRP B C 1
ATOM 2601 O O . TRP B 1 119 ? 14.789 18.609 10.523 1 98.38 119 TRP B O 1
ATOM 2611 N N . THR B 1 120 ? 15.812 19.641 8.852 1 98.19 120 THR B N 1
ATOM 2612 C CA . THR B 1 120 ? 16.125 20.891 9.539 1 98.19 120 THR B CA 1
ATOM 2613 C C . THR B 1 120 ? 15.875 22.078 8.633 1 98.19 120 THR B C 1
ATOM 2615 O O . THR B 1 120 ? 15.867 21.953 7.406 1 98.19 120 THR B O 1
ATOM 2618 N N . PRO B 1 121 ? 15.664 23.234 9.289 1 97.81 121 PRO B N 1
ATOM 2619 C CA . PRO B 1 121 ? 15.422 24.422 8.461 1 97.81 121 PRO B CA 1
ATOM 2620 C C . PRO B 1 121 ? 16.547 24.688 7.477 1 97.81 121 PRO B C 1
ATOM 2622 O O . PRO B 1 121 ? 16.328 25.312 6.434 1 97.81 121 PRO B O 1
ATOM 2625 N N . SER B 1 122 ? 17.703 24.141 7.695 1 97.12 122 SER B N 1
ATOM 2626 C CA . SER B 1 122 ? 18.859 24.484 6.879 1 97.12 122 SER B CA 1
ATOM 2627 C C . SER B 1 122 ? 19.281 23.312 6.008 1 97.12 122 SER B C 1
ATOM 2629 O O . SER B 1 122 ? 20.234 23.422 5.234 1 97.12 122 SER B O 1
ATOM 2631 N N . CYS B 1 123 ? 18.625 22.203 6.102 1 96.62 123 CYS B N 1
ATOM 2632 C CA . CYS B 1 123 ? 19.094 21.047 5.355 1 96.62 123 CYS B CA 1
ATOM 2633 C C . CYS B 1 123 ? 18.859 21.234 3.859 1 96.62 123 CYS B C 1
ATOM 2635 O O . CYS B 1 123 ? 17.938 21.938 3.451 1 96.62 123 CYS B O 1
ATOM 2637 N N . ALA B 1 124 ? 19.688 20.609 3.023 1 96.5 124 ALA B N 1
ATOM 2638 C CA . ALA B 1 124 ? 19.5 20.625 1.575 1 96.5 124 ALA B CA 1
ATOM 2639 C C . ALA B 1 124 ? 18.281 19.797 1.179 1 96.5 124 ALA B C 1
ATOM 2641 O O . ALA B 1 124 ? 18.062 18.719 1.71 1 96.5 124 ALA B O 1
ATOM 2642 N N . MET B 1 125 ? 17.547 20.422 0.292 1 96.69 125 MET B N 1
ATOM 2643 C CA . MET B 1 125 ? 16.344 19.75 -0.198 1 96.69 125 MET B CA 1
ATOM 2644 C C . MET B 1 125 ? 16.5 19.344 -1.658 1 96.69 125 MET B C 1
ATOM 2646 O O . MET B 1 125 ? 17.344 19.891 -2.371 1 96.69 125 MET B O 1
ATOM 2650 N N . GLU B 1 126 ? 15.742 18.297 -2.105 1 94.5 126 GLU B N 1
ATOM 2651 C CA . GLU B 1 126 ? 15.672 17.891 -3.504 1 94.5 126 GLU B CA 1
ATOM 2652 C C . GLU B 1 126 ? 14.258 17.469 -3.885 1 94.5 126 GLU B C 1
ATOM 2654 O O . GLU B 1 126 ? 13.438 17.172 -3.012 1 94.5 126 GLU B O 1
ATOM 2659 N N . ARG B 1 127 ? 13.992 17.469 -5.141 1 93.5 127 ARG B N 1
ATOM 2660 C CA . ARG B 1 127 ? 12.68 17.047 -5.594 1 93.5 127 ARG B CA 1
ATOM 2661 C C . ARG B 1 127 ? 12.555 15.523 -5.531 1 93.5 127 ARG B C 1
ATOM 2663 O O . ARG B 1 127 ? 13.398 14.797 -6.066 1 93.5 127 ARG B O 1
ATOM 2670 N N . GLY B 1 128 ? 11.617 15.117 -4.84 1 89.94 128 GLY B N 1
ATOM 2671 C CA . GLY B 1 128 ? 11.336 13.688 -4.762 1 89.94 128 GLY B CA 1
ATOM 2672 C C . GLY B 1 128 ? 10.32 13.227 -5.793 1 89.94 128 GLY B C 1
ATOM 2673 O O . GLY B 1 128 ? 10.078 13.914 -6.789 1 89.94 128 GLY B O 1
ATOM 2674 N N . ILE B 1 129 ? 9.898 12 -5.516 1 83.88 129 ILE B N 1
ATOM 2675 C CA . ILE B 1 129 ? 8.812 11.461 -6.32 1 83.88 129 ILE B CA 1
ATOM 2676 C C . ILE B 1 129 ? 7.582 12.359 -6.199 1 83.88 129 ILE B C 1
ATOM 2678 O O . ILE B 1 129 ? 7.305 12.898 -5.125 1 83.88 129 ILE B O 1
ATOM 2682 N N . TRP B 1 130 ? 6.883 12.672 -7.285 1 86.75 130 TRP B N 1
ATOM 2683 C CA . TRP B 1 130 ? 5.703 13.523 -7.418 1 86.75 130 TRP B CA 1
ATOM 2684 C C . TRP B 1 130 ? 6.09 15 -7.391 1 86.75 130 TRP B C 1
ATOM 2686 O O . TRP B 1 130 ? 5.262 15.859 -7.082 1 86.75 130 TRP B O 1
ATOM 2696 N N . SER B 1 131 ? 7.457 15.273 -7.328 1 91.44 131 SER B N 1
ATOM 2697 C CA . SER B 1 131 ? 8.008 16.625 -7.367 1 91.44 131 SER B CA 1
ATOM 2698 C C . SER B 1 131 ? 7.789 17.344 -6.039 1 91.44 131 SER B C 1
ATOM 2700 O O . SER B 1 131 ? 7.594 18.562 -6.016 1 91.44 131 SER B O 1
ATOM 2702 N N . ILE B 1 132 ? 7.672 16.609 -5.008 1 93.56 132 ILE B N 1
ATOM 2703 C CA . ILE B 1 132 ? 7.57 17.156 -3.656 1 93.56 132 ILE B CA 1
ATOM 2704 C C . ILE B 1 132 ? 8.961 17.281 -3.045 1 93.56 132 ILE B C 1
ATOM 2706 O O . ILE B 1 132 ? 9.742 16.328 -3.059 1 93.56 132 ILE B O 1
ATOM 2710 N N . PRO B 1 133 ? 9.344 18.453 -2.537 1 96.31 133 PRO B N 1
ATOM 2711 C CA . PRO B 1 133 ? 10.656 18.594 -1.908 1 96.31 133 PRO B CA 1
ATOM 2712 C C . PRO B 1 133 ? 10.844 17.672 -0.702 1 96.31 133 PRO B C 1
ATOM 2714 O O . PRO B 1 133 ? 9.938 17.547 0.126 1 96.31 133 PRO B O 1
ATOM 2717 N N . VAL B 1 134 ? 11.961 17.031 -0.665 1 96.06 134 VAL B N 1
ATOM 2718 C CA . VAL B 1 134 ? 12.328 16.156 0.437 1 96.06 134 VAL B CA 1
ATOM 2719 C C . VAL B 1 134 ? 13.773 16.422 0.849 1 96.06 134 VAL B C 1
ATOM 2721 O O . VAL B 1 134 ? 14.578 16.906 0.048 1 96.06 134 VAL B O 1
ATOM 2724 N N . PRO B 1 135 ? 14.109 16.172 2.088 1 96.06 135 PRO B N 1
ATOM 2725 C CA . PRO B 1 135 ? 15.523 16.297 2.467 1 96.06 135 PRO B CA 1
ATOM 2726 C C . PRO B 1 135 ? 16.438 15.414 1.618 1 96.06 135 PRO B C 1
ATOM 2728 O O . PRO B 1 135 ? 16.203 14.219 1.476 1 96.06 135 PRO B O 1
ATOM 2731 N N . ARG B 1 136 ? 17.422 16.016 1.08 1 92.5 136 ARG B N 1
ATOM 2732 C CA . ARG B 1 136 ? 18.375 15.305 0.225 1 92.5 136 ARG B CA 1
ATOM 2733 C C . ARG B 1 136 ? 19.078 14.195 0.997 1 92.5 136 ARG B C 1
ATOM 2735 O O . ARG B 1 136 ? 19.328 13.117 0.454 1 92.5 136 ARG B O 1
ATOM 2742 N N . GLU B 1 137 ? 19.453 14.594 2.18 1 89.38 137 GLU B N 1
ATOM 2743 C CA . GLU B 1 137 ? 20.125 13.672 3.094 1 89.38 137 GLU B CA 1
ATOM 2744 C C . GLU B 1 137 ? 19.438 13.648 4.457 1 89.38 137 GLU B C 1
ATOM 2746 O O . GLU B 1 137 ? 18.562 14.477 4.73 1 89.38 137 GLU B O 1
ATOM 2751 N N . GLY B 1 138 ? 19.828 12.594 5.25 1 91.38 138 GLY B N 1
ATOM 2752 C CA . GLY B 1 138 ? 19.281 12.477 6.594 1 91.38 138 GLY B CA 1
ATOM 2753 C C . GLY B 1 138 ? 19.047 11.039 7.016 1 91.38 138 GLY B C 1
ATOM 2754 O O . GLY B 1 138 ? 19.156 10.117 6.203 1 91.38 138 GLY B O 1
ATOM 2755 N N . GLN B 1 139 ? 18.703 10.969 8.25 1 91.75 139 GLN B N 1
ATOM 2756 C CA . GLN B 1 139 ? 18.422 9.648 8.805 1 91.75 139 GLN B CA 1
ATOM 2757 C C . GLN B 1 139 ? 16.938 9.312 8.688 1 91.75 139 GLN B C 1
ATOM 2759 O O . GLN B 1 139 ? 16.078 10.164 8.906 1 91.75 139 GLN B O 1
ATOM 2764 N N . GLU B 1 140 ? 16.609 8.148 8.273 1 91.81 140 GLU B N 1
ATOM 2765 C CA . GLU B 1 140 ? 15.242 7.641 8.328 1 91.81 140 GLU B CA 1
ATOM 2766 C C . GLU B 1 140 ? 14.898 7.121 9.719 1 91.81 140 GLU B C 1
ATOM 2768 O O . GLU B 1 140 ? 15.602 6.254 10.25 1 91.81 140 GLU B O 1
ATOM 2773 N N . LEU B 1 141 ? 13.883 7.688 10.281 1 94 141 LEU B N 1
ATOM 2774 C CA . LEU B 1 141 ? 13.531 7.344 11.648 1 94 141 LEU B CA 1
ATOM 2775 C C . LEU B 1 141 ? 12.047 7.027 11.766 1 94 141 LEU B C 1
ATOM 2777 O O . LEU B 1 141 ? 11.242 7.484 10.953 1 94 141 LEU B O 1
ATOM 2781 N N . ARG B 1 142 ? 11.734 6.195 12.766 1 94.75 142 ARG B N 1
ATOM 2782 C CA . ARG B 1 142 ? 10.336 5.984 13.133 1 94.75 142 ARG B CA 1
ATOM 2783 C C . ARG B 1 142 ? 9.766 7.203 13.852 1 94.75 142 ARG B C 1
ATOM 2785 O O . ARG B 1 142 ? 10.344 7.672 14.836 1 94.75 142 ARG B O 1
ATOM 2792 N N . PRO B 1 143 ? 8.688 7.668 13.438 1 97.69 143 PRO B N 1
ATOM 2793 C CA . PRO B 1 143 ? 8.109 8.812 14.148 1 97.69 143 PRO B CA 1
ATOM 2794 C C . PRO B 1 143 ? 7.355 8.398 15.414 1 97.69 143 PRO B C 1
ATOM 2796 O O . PRO B 1 143 ? 6.707 7.352 15.438 1 97.69 143 PRO B O 1
ATOM 2799 N N . ASP B 1 144 ? 7.449 9.25 16.406 1 97.94 144 ASP B N 1
ATOM 2800 C CA . ASP B 1 144 ? 6.59 9.141 17.578 1 97.94 144 ASP B CA 1
ATOM 2801 C C . ASP B 1 144 ? 5.223 9.773 17.312 1 97.94 144 ASP B C 1
ATOM 2803 O O . ASP B 1 144 ? 4.219 9.352 17.891 1 97.94 144 ASP B O 1
ATOM 2807 N N . VAL B 1 145 ? 5.242 10.773 16.531 1 98.5 145 VAL B N 1
ATOM 2808 C CA . VAL B 1 145 ? 4.055 11.531 16.156 1 98.5 145 VAL B CA 1
ATOM 2809 C C . VAL B 1 145 ? 4.02 11.703 14.633 1 98.5 145 VAL B C 1
ATOM 2811 O O . VAL B 1 145 ? 5.043 11.992 14.008 1 98.5 145 VAL B O 1
ATOM 2814 N N . VAL B 1 146 ? 2.877 11.445 14.078 1 98.62 146 VAL B N 1
ATOM 2815 C CA . VAL B 1 146 ? 2.678 11.711 12.656 1 98.62 146 VAL B CA 1
ATOM 2816 C C . VAL B 1 146 ? 1.588 12.758 12.477 1 98.62 146 VAL B C 1
ATOM 2818 O O . VAL B 1 146 ? 0.45 12.562 12.906 1 98.62 146 VAL B O 1
ATOM 2821 N N . VAL B 1 147 ? 1.937 13.898 11.906 1 98.81 147 VAL B N 1
ATOM 2822 C CA . VAL B 1 147 ? 0.994 14.93 11.477 1 98.81 147 VAL B CA 1
ATOM 2823 C C . VAL B 1 147 ? 0.698 14.773 9.992 1 98.81 147 VAL B C 1
ATOM 2825 O O . VAL B 1 147 ? 1.591 14.938 9.156 1 98.81 147 VAL B O 1
ATOM 2828 N N . ALA B 1 148 ? -0.501 14.453 9.664 1 98.62 148 ALA B N 1
ATOM 2829 C CA . ALA B 1 148 ? -0.88 14.164 8.281 1 98.62 148 ALA B CA 1
ATOM 2830 C C . ALA B 1 148 ? -1.884 15.195 7.77 1 98.62 148 ALA B C 1
ATOM 2832 O O . ALA B 1 148 ? -2.82 15.562 8.477 1 98.62 148 ALA B O 1
ATOM 2833 N N . PRO B 1 149 ? -1.694 15.641 6.543 1 98.31 149 PRO B N 1
ATOM 2834 C CA . PRO B 1 149 ? -2.686 16.547 5.965 1 98.31 149 PRO B CA 1
ATOM 2835 C C . PRO B 1 149 ? -3.992 15.852 5.605 1 98.31 149 PRO B C 1
ATOM 2837 O O . PRO B 1 149 ? -4.012 14.633 5.418 1 98.31 149 PRO B O 1
ATOM 2840 N N . LEU B 1 150 ? -5.055 16.609 5.566 1 98.06 150 LEU B N 1
ATOM 2841 C CA . LEU B 1 150 ? -6.32 16.031 5.125 1 98.06 150 LEU B CA 1
ATOM 2842 C C . LEU B 1 150 ? -7.102 17.031 4.273 1 98.06 150 LEU B C 1
ATOM 2844 O O . LEU B 1 150 ? -6.945 18.234 4.426 1 98.06 150 LEU B O 1
ATOM 2848 N N . VAL B 1 151 ? -7.844 16.5 3.301 1 98 151 VAL B N 1
ATOM 2849 C CA . VAL B 1 151 ? -8.805 17.25 2.49 1 98 151 VAL B CA 1
ATOM 2850 C C . VAL B 1 151 ? -10.156 17.281 3.193 1 98 151 VAL B C 1
ATOM 2852 O O . VAL B 1 151 ? -10.812 18.328 3.246 1 98 151 VAL B O 1
ATOM 2855 N N . GLY B 1 152 ? -10.523 16.156 3.721 1 98.25 152 GLY B N 1
ATOM 2856 C CA . GLY B 1 152 ? -11.742 16 4.5 1 98.25 152 GLY B CA 1
ATOM 2857 C C . GLY B 1 152 ? -11.57 15.078 5.695 1 98.25 152 GLY B C 1
ATOM 2858 O O . GLY B 1 152 ? -10.562 14.383 5.809 1 98.25 152 GLY B O 1
ATOM 2859 N N . VAL B 1 153 ? -12.57 15.117 6.578 1 98.38 153 VAL B N 1
ATOM 2860 C CA . VAL B 1 153 ? -12.539 14.266 7.758 1 98.38 153 VAL B CA 1
ATOM 2861 C C . VAL B 1 153 ? -13.961 13.984 8.234 1 98.38 153 VAL B C 1
ATOM 2863 O O . VAL B 1 153 ? -14.844 14.828 8.094 1 98.38 153 VAL B O 1
ATOM 2866 N N . ASP B 1 154 ? -14.109 12.805 8.727 1 97.44 154 ASP B N 1
ATOM 2867 C CA . ASP B 1 154 ? -15.453 12.516 9.227 1 97.44 154 ASP B CA 1
ATOM 2868 C C . ASP B 1 154 ? -15.477 12.492 10.758 1 97.44 154 ASP B C 1
ATOM 2870 O O . ASP B 1 154 ? -14.484 12.828 11.398 1 97.44 154 ASP B O 1
ATOM 2874 N N . LYS B 1 155 ? -16.594 12.188 11.352 1 94.94 155 LYS B N 1
ATOM 2875 C CA . LYS B 1 155 ? -16.812 12.336 12.789 1 94.94 155 LYS B CA 1
ATOM 2876 C C . LYS B 1 155 ? -15.969 11.344 13.578 1 94.94 155 LYS B C 1
ATOM 2878 O O . LYS B 1 155 ? -15.703 11.555 14.766 1 94.94 155 LYS B O 1
ATOM 2883 N N . GLN B 1 156 ? -15.586 10.273 12.961 1 96.69 156 GLN B N 1
ATOM 2884 C CA . GLN B 1 156 ? -14.797 9.25 13.633 1 96.69 156 GLN B CA 1
ATOM 2885 C C . GLN B 1 156 ? -13.305 9.461 13.398 1 96.69 156 GLN B C 1
ATOM 2887 O O . GLN B 1 156 ? -12.5 8.578 13.688 1 96.69 156 GLN B O 1
ATOM 2892 N N . CYS B 1 157 ? -12.914 10.516 12.758 1 98.25 157 CYS B N 1
ATOM 2893 C CA . CYS B 1 157 ? -11.547 10.984 12.539 1 98.25 157 CYS B CA 1
ATOM 2894 C C . CYS B 1 157 ? -10.867 10.195 11.43 1 98.25 157 CYS B C 1
ATOM 2896 O O . CYS B 1 157 ? -9.648 10.055 11.414 1 98.25 157 CYS B O 1
ATOM 2898 N N . PHE B 1 158 ? -11.734 9.609 10.586 1 97.88 158 PHE B N 1
ATOM 2899 C CA . PHE B 1 158 ? -11.164 9.102 9.336 1 97.88 158 PHE B CA 1
ATOM 2900 C C . PHE B 1 158 ? -10.883 10.242 8.367 1 97.88 158 PHE B C 1
ATOM 2902 O O . PHE B 1 158 ? -11.719 11.125 8.172 1 97.88 158 PHE B O 1
ATOM 2909 N N . ARG B 1 159 ? -9.75 10.172 7.797 1 97.12 159 ARG B N 1
ATOM 2910 C CA . ARG B 1 159 ? -9.352 11.273 6.926 1 97.12 159 ARG B CA 1
ATOM 2911 C C . ARG B 1 159 ? -9.586 10.93 5.461 1 97.12 159 ARG B C 1
ATOM 2913 O O . ARG B 1 159 ? -9.367 9.789 5.043 1 97.12 159 ARG B O 1
ATOM 2920 N N . LEU B 1 160 ? -10.078 11.906 4.75 1 97.62 160 LEU B N 1
ATOM 2921 C CA . LEU B 1 160 ? -10.023 11.93 3.293 1 97.62 160 LEU B CA 1
ATOM 2922 C C . LEU B 1 160 ? -8.797 12.703 2.814 1 97.62 160 LEU B C 1
ATOM 2924 O O . LEU B 1 160 ? -8.734 13.93 2.965 1 97.62 160 LEU B O 1
ATOM 2928 N N . GLY B 1 161 ? -7.828 11.969 2.293 1 95.88 161 GLY B N 1
ATOM 2929 C CA . GLY B 1 161 ? -6.629 12.609 1.777 1 95.88 161 GLY B CA 1
ATOM 2930 C C . GLY B 1 161 ? -6.664 12.828 0.276 1 95.88 161 GLY B C 1
ATOM 2931 O O . GLY B 1 161 ? -7.742 12.875 -0.324 1 95.88 161 GLY B O 1
ATOM 2932 N N . ASN B 1 162 ? -5.484 12.961 -0.342 1 93.75 162 ASN B N 1
ATOM 2933 C CA . ASN B 1 162 ? -5.367 13.219 -1.773 1 93.75 162 ASN B CA 1
ATOM 2934 C C . ASN B 1 162 ? -5.637 11.953 -2.592 1 93.75 162 ASN B C 1
ATOM 2936 O O . ASN B 1 162 ? -5.684 12.008 -3.822 1 93.75 162 ASN B O 1
ATOM 2940 N N . GLY B 1 163 ? -5.77 10.844 -2.01 1 92.5 163 GLY B N 1
ATOM 2941 C CA . GLY B 1 163 ? -6.238 9.648 -2.703 1 92.5 163 GLY B CA 1
ATOM 2942 C C . GLY B 1 163 ? -5.129 8.664 -3.008 1 92.5 163 GLY B C 1
ATOM 2943 O O . GLY B 1 163 ? -5.352 7.664 -3.695 1 92.5 163 GLY B O 1
ATOM 2944 N N . GLY B 1 164 ? -3.939 8.852 -2.494 1 91.56 164 GLY B N 1
ATOM 2945 C CA . GLY B 1 164 ? -2.832 7.973 -2.826 1 91.56 164 GLY B CA 1
ATOM 2946 C C . GLY B 1 164 ? -2.691 6.805 -1.868 1 91.56 164 GLY B C 1
ATOM 2947 O O . GLY B 1 164 ? -2.008 5.824 -2.172 1 91.56 164 GLY B O 1
ATOM 2948 N N . GLY B 1 165 ? -3.266 6.883 -0.716 1 93.5 165 GLY B N 1
ATOM 2949 C CA . GLY B 1 165 ? -3.238 5.805 0.257 1 93.5 165 GLY B CA 1
ATOM 2950 C C . GLY B 1 165 ? -1.909 5.688 0.98 1 93.5 165 GLY B C 1
ATOM 2951 O O . GLY B 1 165 ? -1.678 4.723 1.712 1 93.5 165 GLY B O 1
ATOM 2952 N N . TYR B 1 166 ? -0.994 6.637 0.879 1 94.75 166 TYR B N 1
ATOM 2953 C CA . TYR B 1 166 ? 0.361 6.57 1.415 1 94.75 166 TYR B CA 1
ATOM 2954 C C . TYR B 1 166 ? 0.343 6.5 2.938 1 94.75 166 TYR B C 1
ATOM 2956 O O . TYR B 1 166 ? 1.016 5.656 3.533 1 94.75 166 TYR B O 1
ATOM 2964 N N . TYR B 1 167 ? -0.421 7.305 3.547 1 96.56 167 TYR B N 1
ATOM 2965 C CA . TYR B 1 167 ? -0.417 7.336 5.004 1 96.56 167 TYR B CA 1
ATOM 2966 C C . TYR B 1 167 ? -1.042 6.07 5.578 1 96.56 167 TYR B C 1
ATOM 2968 O O . TYR B 1 167 ? -0.519 5.488 6.531 1 96.56 167 TYR B O 1
ATOM 2976 N N . ASP B 1 168 ? -2.131 5.609 5.02 1 94.44 168 ASP B N 1
ATOM 2977 C CA . ASP B 1 168 ? -2.77 4.395 5.52 1 94.44 168 ASP B CA 1
ATOM 2978 C C . ASP B 1 168 ? -1.827 3.199 5.418 1 94.44 168 ASP B C 1
ATOM 2980 O O . ASP B 1 168 ? -1.655 2.453 6.387 1 94.44 168 ASP B O 1
ATOM 2984 N N . ARG B 1 169 ? -1.239 3.064 4.219 1 92.62 169 ARG B N 1
ATOM 2985 C CA . ARG B 1 169 ? -0.347 1.928 4.016 1 92.62 169 ARG B CA 1
ATOM 2986 C C . ARG B 1 169 ? 0.88 2.027 4.914 1 92.62 169 ARG B C 1
ATOM 2988 O O . ARG B 1 169 ? 1.402 1.01 5.375 1 92.62 169 ARG B O 1
ATOM 2995 N N . THR B 1 170 ? 1.342 3.193 5.211 1 94.75 170 THR B N 1
ATOM 2996 C CA . THR B 1 170 ? 2.514 3.408 6.055 1 94.75 170 THR B CA 1
ATOM 2997 C C . THR B 1 170 ? 2.178 3.158 7.52 1 94.75 170 THR B C 1
ATOM 2999 O O . THR B 1 170 ? 2.891 2.426 8.211 1 94.75 170 THR B O 1
ATOM 3002 N N . LEU B 1 171 ? 1.113 3.727 7.988 1 94.94 171 LEU B N 1
ATOM 3003 C CA . LEU B 1 171 ? 0.722 3.635 9.391 1 94.94 171 LEU B CA 1
ATOM 3004 C C . LEU B 1 171 ? 0.426 2.189 9.781 1 94.94 171 LEU B C 1
ATOM 3006 O O . LEU B 1 171 ? 0.655 1.79 10.922 1 94.94 171 LEU B O 1
ATOM 3010 N N . ALA B 1 172 ? 0.001 1.405 8.836 1 90.38 172 ALA B N 1
ATOM 3011 C CA . ALA B 1 172 ? -0.315 0 9.078 1 90.38 172 ALA B CA 1
ATOM 3012 C C . ALA B 1 172 ? 0.934 -0.784 9.469 1 90.38 172 ALA B C 1
ATOM 3014 O O . ALA B 1 172 ? 0.838 -1.859 10.062 1 90.38 172 ALA B O 1
ATOM 3015 N N . ARG B 1 173 ? 2.105 -0.22 9.18 1 89.62 173 ARG B N 1
ATOM 3016 C CA . ARG B 1 173 ? 3.34 -0.982 9.328 1 89.62 173 ARG B CA 1
ATOM 3017 C C . ARG B 1 173 ? 4.164 -0.458 10.5 1 89.62 173 ARG B C 1
ATOM 3019 O O . ARG B 1 173 ? 5.141 -1.089 10.906 1 89.62 173 ARG B O 1
ATOM 3026 N N . ILE B 1 174 ? 3.83 0.686 10.984 1 91.5 174 ILE B N 1
ATOM 3027 C CA . ILE B 1 174 ? 4.648 1.291 12.031 1 91.5 174 ILE B CA 1
ATOM 3028 C C . ILE B 1 174 ? 4.289 0.689 13.383 1 91.5 174 ILE B C 1
ATOM 3030 O O . ILE B 1 174 ? 3.123 0.713 13.789 1 91.5 174 ILE B O 1
ATOM 3034 N N . THR B 1 175 ? 5.281 0.114 14 1 89.38 175 THR B N 1
ATOM 3035 C CA . THR B 1 175 ? 5.141 -0.432 15.344 1 89.38 175 THR B CA 1
ATOM 3036 C C . THR B 1 175 ? 6.273 0.056 16.25 1 89.38 175 THR B C 1
ATOM 3038 O O . THR B 1 175 ? 7.441 0.007 15.867 1 89.38 175 THR B O 1
ATOM 3041 N N . PRO B 1 176 ? 6.02 0.576 17.484 1 93.94 176 PRO B N 1
ATOM 3042 C CA . PRO B 1 176 ? 4.68 0.854 18.016 1 93.94 176 PRO B CA 1
ATOM 3043 C C . PRO B 1 176 ? 3.971 1.977 17.25 1 93.94 176 PRO B C 1
ATOM 3045 O O . PRO B 1 176 ? 4.629 2.848 16.688 1 93.94 176 PRO B O 1
ATOM 3048 N N . LYS B 1 177 ? 2.674 1.983 17.266 1 94.19 177 LYS B N 1
ATOM 3049 C CA . LYS B 1 177 ? 1.867 2.965 16.547 1 94.19 177 LYS B CA 1
ATOM 3050 C C . LYS B 1 177 ? 2.164 4.383 17.016 1 94.19 177 LYS B C 1
ATOM 3052 O O . LYS B 1 177 ? 2.178 4.645 18.219 1 94.19 177 LYS B O 1
ATOM 3057 N N . PRO B 1 178 ? 2.408 5.258 16.156 1 97.38 178 PRO B N 1
ATOM 3058 C CA . PRO B 1 178 ? 2.605 6.652 16.562 1 97.38 178 PRO B CA 1
ATOM 3059 C C . PRO B 1 178 ? 1.3 7.352 16.938 1 97.38 178 PRO B C 1
ATOM 3061 O O . PRO B 1 178 ? 0.217 6.859 16.609 1 97.38 178 PRO B O 1
ATOM 3064 N N . LEU B 1 179 ? 1.443 8.414 17.688 1 97.88 179 LEU B N 1
ATOM 3065 C CA . LEU B 1 179 ? 0.333 9.352 17.797 1 97.88 179 LEU B CA 1
ATOM 3066 C C . LEU B 1 179 ? 0.048 10.008 16.453 1 97.88 179 LEU B C 1
ATOM 3068 O O . LEU B 1 179 ? 0.949 10.57 15.82 1 97.88 179 LEU B O 1
ATOM 3072 N N . THR B 1 180 ? -1.179 9.891 15.945 1 98.56 180 THR B N 1
ATOM 3073 C CA . THR B 1 180 ? -1.501 10.406 14.617 1 98.56 180 THR B CA 1
ATOM 3074 C C . THR B 1 180 ? -2.432 11.617 14.727 1 98.56 180 THR B C 1
ATOM 3076 O O . THR B 1 180 ? -3.441 11.57 15.43 1 98.56 180 THR B O 1
ATOM 3079 N N . ILE B 1 181 ? -2.078 12.695 14.031 1 98.69 181 ILE B N 1
ATOM 3080 C CA . ILE B 1 181 ? -2.846 13.938 14.039 1 98.69 181 ILE B CA 1
ATOM 3081 C C . ILE B 1 181 ? -3.135 14.375 12.602 1 98.69 181 ILE B C 1
ATOM 3083 O O 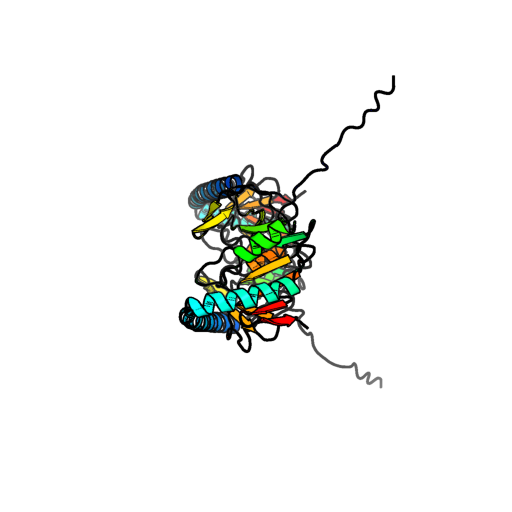. ILE B 1 181 ? -2.211 14.625 11.82 1 98.69 181 ILE B O 1
ATOM 3087 N N . GLY B 1 182 ? -4.402 14.422 12.273 1 98.62 182 GLY B N 1
ATOM 3088 C CA . GLY B 1 182 ? -4.793 15.008 11 1 98.62 182 GLY B CA 1
ATOM 3089 C C . GLY B 1 182 ? -4.977 16.516 11.07 1 98.62 182 GLY B C 1
ATOM 3090 O O . GLY B 1 182 ? -5.566 17.031 12.023 1 98.62 182 GLY B O 1
ATOM 3091 N N . VAL B 1 183 ? -4.465 17.234 10.055 1 98.38 183 VAL B N 1
ATOM 3092 C CA . VAL B 1 183 ? -4.605 18.688 10.055 1 98.38 183 VAL B CA 1
ATOM 3093 C C . VAL B 1 183 ? -5.277 19.141 8.758 1 98.38 183 VAL B C 1
ATOM 3095 O O . VAL B 1 183 ? -5.008 18.594 7.688 1 98.38 183 VAL B O 1
ATOM 3098 N N . GLY B 1 184 ? -6.16 20.062 8.836 1 97.56 184 GLY B N 1
ATOM 3099 C CA . GLY B 1 184 ? -6.887 20.531 7.668 1 97.56 184 GLY B CA 1
ATOM 3100 C C . GLY B 1 184 ? -7.492 21.922 7.867 1 97.56 184 GLY B C 1
ATOM 3101 O O . GLY B 1 184 ? -7.285 22.547 8.906 1 97.56 184 GLY B O 1
ATOM 3102 N N . TRP B 1 185 ? -8.078 22.438 6.793 1 97.19 185 TRP B N 1
ATOM 3103 C CA . TRP B 1 185 ? -8.773 23.719 6.812 1 97.19 185 TRP B CA 1
ATOM 3104 C C . TRP B 1 185 ? -10.125 23.594 7.516 1 97.19 185 TRP B C 1
ATOM 3106 O O . TRP B 1 185 ? -10.609 22.484 7.746 1 97.19 185 TRP B O 1
ATOM 3116 N N . PRO B 1 186 ? -10.633 24.75 7.793 1 94.5 186 PRO B N 1
ATOM 3117 C CA . PRO B 1 186 ? -11.984 24.688 8.359 1 94.5 186 PRO B CA 1
ATOM 3118 C C . PRO B 1 186 ? -13.016 24.188 7.355 1 94.5 186 PRO B C 1
ATOM 3120 O O . PRO B 1 186 ? -12.781 24.219 6.145 1 94.5 186 PRO B O 1
ATOM 3123 N N . ASN B 1 187 ? -14.117 23.656 7.699 1 91.31 187 ASN B N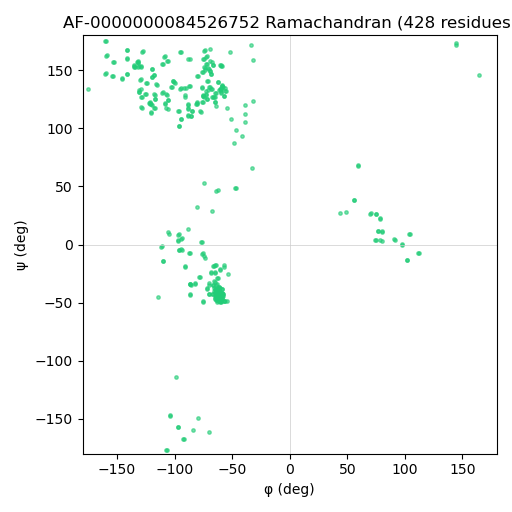 1
ATOM 3124 C CA . ASN B 1 187 ? -15.25 23.234 6.887 1 91.31 187 ASN B CA 1
ATOM 3125 C C . ASN B 1 187 ? -14.898 22 6.051 1 91.31 187 ASN B C 1
ATOM 3127 O O . ASN B 1 187 ? -15.359 21.859 4.914 1 91.31 187 ASN B O 1
ATOM 3131 N N . CYS B 1 188 ? -14.008 21.203 6.453 1 96.06 188 CYS B N 1
ATOM 3132 C CA . CYS B 1 188 ? -13.633 19.984 5.73 1 96.06 188 CYS B CA 1
ATOM 3133 C C . CYS B 1 188 ? -14.352 18.766 6.301 1 96.06 188 CYS B C 1
ATOM 3135 O O . CYS B 1 188 ? -14.078 17.641 5.898 1 96.06 188 CYS B O 1
ATOM 3137 N N . ASP B 1 189 ? -15.273 19.047 7.195 1 95.38 189 ASP B N 1
ATOM 3138 C CA . ASP B 1 189 ? -16.047 17.969 7.805 1 95.38 189 ASP B CA 1
ATOM 3139 C C . ASP B 1 189 ? -17.031 17.359 6.805 1 95.38 189 ASP B C 1
ATOM 3141 O O . ASP B 1 189 ? -17.75 18.094 6.109 1 95.38 189 ASP B O 1
ATOM 3145 N N . ILE B 1 190 ? -17.047 16.094 6.754 1 96.5 190 ILE B N 1
ATOM 3146 C CA . ILE B 1 190 ? -18.062 15.367 6.004 1 96.5 190 ILE B CA 1
ATOM 3147 C C . ILE B 1 190 ? -18.688 14.289 6.895 1 96.5 190 ILE B C 1
ATOM 3149 O O . ILE B 1 190 ? -18.047 13.812 7.836 1 96.5 190 ILE B O 1
ATOM 3153 N N . PRO B 1 191 ? -19.922 13.914 6.625 1 95.88 191 PRO B N 1
ATOM 3154 C CA . PRO B 1 191 ? -20.594 12.977 7.523 1 95.88 191 PRO B CA 1
ATOM 3155 C C . PRO B 1 191 ? -19.844 11.656 7.664 1 95.88 191 PRO B C 1
ATOM 3157 O O . PRO B 1 191 ? -19.766 11.094 8.766 1 95.88 191 PRO B O 1
ATOM 3160 N N . THR B 1 192 ? -19.344 11.156 6.59 1 97 192 THR B N 1
ATOM 3161 C CA . THR B 1 192 ? -18.609 9.898 6.566 1 97 192 THR B CA 1
ATOM 3162 C C . THR B 1 192 ? -17.734 9.805 5.309 1 97 192 THR B C 1
ATOM 3164 O O . THR B 1 192 ? -18.125 10.289 4.246 1 97 192 THR B O 1
ATOM 3167 N N . ILE B 1 193 ? -16.688 9.195 5.43 1 96.19 193 ILE B N 1
ATOM 3168 C CA . ILE B 1 193 ? -15.906 8.914 4.234 1 96.19 193 ILE B CA 1
ATOM 3169 C C . ILE B 1 193 ? -16.25 7.527 3.703 1 96.19 193 ILE B C 1
ATOM 3171 O O . ILE B 1 193 ? -15.711 7.098 2.678 1 96.19 193 ILE B O 1
ATOM 3175 N N . PHE B 1 194 ? -17.172 6.75 4.496 1 95.12 194 PHE B N 1
ATOM 3176 C CA . PHE B 1 194 ? -17.438 5.34 4.242 1 95.12 194 PHE B CA 1
ATOM 3177 C C . PHE B 1 194 ? -16.156 4.523 4.348 1 95.12 194 PHE B C 1
ATOM 3179 O O . PHE B 1 194 ? -15.695 3.949 3.355 1 95.12 194 PHE B O 1
ATOM 3186 N N . PRO B 1 195 ? -15.656 4.445 5.598 1 94.88 195 PRO B N 1
ATOM 3187 C CA . PRO B 1 195 ? -14.328 3.854 5.809 1 94.88 195 PRO B CA 1
ATOM 3188 C C . PRO B 1 195 ? -14.242 2.41 5.316 1 94.88 195 PRO B C 1
ATOM 3190 O O . PRO B 1 195 ? -15.195 1.644 5.473 1 94.88 195 PRO B O 1
ATOM 3193 N N . MET B 1 196 ? -13.125 2.199 4.668 1 91.94 196 MET B N 1
ATOM 3194 C CA . MET B 1 196 ? -12.758 0.848 4.254 1 91.94 196 MET B CA 1
ATOM 3195 C C . MET B 1 196 ? -11.859 0.185 5.289 1 91.94 196 MET B C 1
ATOM 3197 O O . MET B 1 196 ? -11.281 0.862 6.141 1 91.94 196 MET B O 1
ATOM 3201 N N . PRO B 1 197 ? -11.672 -1.15 5.219 1 88.12 197 PRO B N 1
ATOM 3202 C CA . PRO B 1 197 ? -10.906 -1.868 6.246 1 88.12 197 PRO B CA 1
ATOM 3203 C C . PRO B 1 197 ? -9.469 -1.384 6.359 1 88.12 197 PRO B C 1
ATOM 3205 O O . PRO B 1 197 ? -8.836 -1.551 7.406 1 88.12 197 PRO B O 1
ATOM 3208 N N . TRP B 1 198 ? -8.93 -0.757 5.328 1 91 198 TRP B N 1
ATOM 3209 C CA . TRP B 1 198 ? -7.531 -0.344 5.348 1 91 198 TRP B CA 1
ATOM 3210 C C . TRP B 1 198 ? -7.398 1.116 5.77 1 91 198 TRP B C 1
ATOM 3212 O O . TRP B 1 198 ? -6.285 1.624 5.934 1 91 198 TRP B O 1
ATOM 3222 N N . ASP B 1 199 ? -8.523 1.774 5.941 1 94.25 199 ASP B N 1
ATOM 3223 C CA . ASP B 1 199 ? -8.484 3.158 6.402 1 94.25 199 ASP B CA 1
ATOM 3224 C C . ASP B 1 199 ? -8.156 3.232 7.895 1 94.25 199 ASP B C 1
ATOM 3226 O O . ASP B 1 199 ? -8.781 2.545 8.703 1 94.25 199 ASP B O 1
ATOM 3230 N N . ILE B 1 200 ? -7.188 4.008 8.234 1 95.12 200 ILE B N 1
ATOM 3231 C CA . ILE B 1 200 ? -6.781 4.152 9.625 1 95.12 200 ILE B CA 1
ATOM 3232 C C . ILE B 1 200 ? -7.191 5.527 10.141 1 95.12 200 ILE B C 1
ATOM 3234 O O . ILE B 1 200 ? -6.789 6.551 9.586 1 95.12 200 ILE B O 1
ATOM 3238 N N . PRO B 1 201 ? -7.996 5.605 11.172 1 97.62 201 PRO B N 1
ATOM 3239 C CA . PRO B 1 201 ? -8.422 6.902 11.703 1 97.62 201 PRO B CA 1
ATOM 3240 C C . PRO B 1 201 ? -7.312 7.617 12.469 1 97.62 201 PRO B C 1
ATOM 3242 O O . PRO B 1 201 ? -6.449 6.969 13.062 1 97.62 201 PRO B O 1
ATOM 3245 N N . MET B 1 202 ? -7.383 8.883 12.477 1 98.31 202 MET B N 1
ATOM 3246 C CA . MET B 1 202 ? -6.465 9.719 13.242 1 98.31 202 MET B CA 1
ATOM 3247 C C . MET B 1 202 ? -6.812 9.688 14.727 1 98.31 202 MET B C 1
ATOM 3249 O O . MET B 1 202 ? -7.984 9.555 15.094 1 98.31 202 MET B O 1
ATOM 3253 N N . ASP B 1 203 ? -5.793 9.82 15.531 1 98.12 203 ASP B N 1
ATOM 3254 C CA . ASP B 1 203 ? -6.047 9.969 16.969 1 98.12 203 ASP B CA 1
ATOM 3255 C C . ASP B 1 203 ? -6.641 11.344 17.266 1 98.12 203 ASP B C 1
ATOM 3257 O O . ASP B 1 203 ? -7.516 11.469 18.125 1 98.12 203 ASP B O 1
ATOM 3261 N N . TYR B 1 204 ? -6.176 12.344 16.594 1 98.25 204 TYR B N 1
ATOM 3262 C CA . TYR B 1 204 ? -6.656 13.719 16.719 1 98.25 204 TYR B CA 1
ATOM 3263 C C . TYR B 1 204 ? -6.84 14.352 15.344 1 98.25 204 TYR B C 1
ATOM 3265 O O . TYR B 1 204 ? -6.156 13.977 14.383 1 98.25 204 TYR B O 1
ATOM 3273 N N . VAL B 1 205 ? -7.715 15.266 15.359 1 98.44 205 VAL B N 1
ATOM 3274 C CA . VAL B 1 205 ? -7.867 16.172 14.219 1 98.44 205 VAL B CA 1
ATOM 3275 C C . VAL B 1 205 ? -7.754 17.609 14.688 1 98.44 205 VAL B C 1
ATOM 3277 O O . VAL B 1 205 ? -8.383 18.016 15.664 1 98.44 205 VAL B O 1
ATOM 3280 N N . VAL B 1 206 ? -6.934 18.359 14.031 1 98.25 206 VAL B N 1
ATOM 3281 C CA . VAL B 1 206 ? -6.754 19.766 14.32 1 98.25 206 VAL B CA 1
ATOM 3282 C C . VAL B 1 206 ? -7.07 20.594 13.078 1 98.25 206 VAL B C 1
ATOM 3284 O O . VAL B 1 206 ? -6.461 20.406 12.023 1 98.25 206 VAL B O 1
ATOM 3287 N N . LEU B 1 207 ? -8.008 21.5 13.195 1 97.81 207 LEU B N 1
ATOM 3288 C CA . LEU B 1 207 ? -8.414 22.312 12.055 1 97.81 207 LEU B CA 1
ATOM 3289 C C . LEU B 1 207 ? -7.949 23.75 12.219 1 97.81 207 LEU B C 1
ATOM 3291 O O . LEU B 1 207 ? -7.648 24.188 13.328 1 97.81 207 LEU B O 1
ATOM 3295 N N . ALA B 1 208 ? -7.926 24.484 11.086 1 97.31 208 ALA B N 1
ATOM 3296 C CA . ALA B 1 208 ? -7.289 25.797 11.023 1 97.31 208 ALA B CA 1
ATOM 3297 C C . ALA B 1 208 ? -8.164 26.859 11.68 1 97.31 208 ALA B C 1
ATOM 3299 O O . ALA B 1 208 ? -7.824 28.047 11.664 1 97.31 208 ALA B O 1
ATOM 3300 N N . ASP B 1 209 ? -9.266 26.516 12.219 1 94.81 209 ASP B N 1
ATOM 3301 C CA . ASP B 1 209 ? -10.039 27.438 13.047 1 94.81 209 ASP B CA 1
ATOM 3302 C C . ASP B 1 209 ? -9.742 27.219 14.531 1 94.81 209 ASP B C 1
ATOM 3304 O O . ASP B 1 209 ? -10.375 27.844 15.391 1 94.81 209 ASP B O 1
ATOM 3308 N N . GLY B 1 210 ? -8.82 26.328 14.812 1 94 210 GLY B N 1
ATOM 3309 C CA . GLY B 1 210 ? -8.406 26.078 16.188 1 94 210 GLY B CA 1
ATOM 3310 C C . GLY B 1 210 ? -9.109 24.875 16.797 1 94 210 GLY B C 1
ATOM 3311 O O . GLY B 1 210 ? -8.82 24.516 17.938 1 94 210 GLY B O 1
ATOM 3312 N N . THR B 1 211 ? -9.953 24.219 16.109 1 95.31 211 THR B N 1
ATOM 3313 C CA . THR B 1 211 ? -10.688 23.047 16.594 1 95.31 211 THR B CA 1
ATOM 3314 C C . THR B 1 211 ? -9.742 21.875 16.812 1 95.31 211 THR B C 1
ATOM 3316 O O . THR B 1 211 ? -8.883 21.594 15.977 1 95.31 211 THR B O 1
ATOM 3319 N N . ILE B 1 212 ? -9.906 21.219 18 1 96.94 212 ILE B N 1
ATOM 3320 C CA . ILE B 1 212 ? -9.211 19.969 18.297 1 96.94 212 ILE B CA 1
ATOM 3321 C C . ILE B 1 212 ? -10.234 18.875 18.594 1 96.94 212 ILE B C 1
ATOM 3323 O O . ILE B 1 212 ? -11.07 19.031 19.5 1 96.94 212 ILE B O 1
ATOM 3327 N N . ARG B 1 213 ? -10.188 17.828 17.844 1 96.88 213 ARG B N 1
ATOM 3328 C CA . ARG B 1 213 ? -11.055 16.672 18.062 1 96.88 213 ARG B CA 1
ATOM 3329 C C . ARG B 1 213 ? -10.227 15.43 18.375 1 96.88 213 ARG B C 1
ATOM 3331 O O . ARG B 1 213 ? -9.266 15.117 17.672 1 96.88 213 ARG B O 1
ATOM 3338 N N . GLN B 1 214 ? -10.57 14.734 19.438 1 96.19 214 GLN B N 1
ATOM 3339 C CA . GLN B 1 214 ? -9.922 13.477 19.781 1 96.19 214 GLN B CA 1
ATOM 3340 C C . GLN B 1 214 ? -10.812 12.289 19.422 1 96.19 214 GLN B C 1
ATOM 3342 O O . GLN B 1 214 ? -12.016 12.305 19.703 1 96.19 214 GLN B O 1
ATOM 3347 N N . ARG B 1 215 ? -10.141 11.336 18.828 1 93.62 215 ARG B N 1
ATOM 3348 C CA . ARG B 1 215 ? -10.891 10.133 18.516 1 93.62 215 ARG B CA 1
ATOM 3349 C C . ARG B 1 215 ? -11.344 9.422 19.781 1 93.62 215 ARG B C 1
ATOM 3351 O O . ARG B 1 215 ? -10.562 9.266 20.734 1 93.62 215 ARG B O 1
ATOM 3358 N N . THR B 1 216 ? -12.594 9.125 19.938 1 80.69 216 THR B N 1
ATOM 3359 C CA . THR B 1 216 ? -13.141 8.43 21.094 1 80.69 216 THR B CA 1
ATOM 3360 C C . THR B 1 216 ? -13.039 6.922 20.922 1 80.69 216 THR B C 1
ATOM 3362 O O . THR B 1 216 ? -13.086 6.41 19.812 1 80.69 216 THR B O 1
#

Organism: NCBI:txid1123501

Solvent-accessible surface area (backbone atoms only — not comparable to full-atom values): 24052 Å² total; per-residue (Å²): 133,84,77,75,77,75,80,85,90,86,80,83,80,81,45,8,59,94,56,41,70,76,55,64,69,56,39,48,51,42,52,52,50,49,52,53,51,46,53,53,43,52,55,55,58,68,67,58,48,73,71,55,46,56,55,24,41,51,34,26,48,55,43,47,52,74,76,46,82,59,27,68,88,42,31,38,25,43,63,74,62,58,97,82,43,73,71,47,64,66,56,51,43,52,29,39,73,49,41,18,44,33,22,33,61,37,60,67,45,84,70,44,50,54,42,30,28,37,54,55,92,78,54,60,68,38,71,40,67,94,67,41,69,28,58,66,60,67,55,29,42,68,45,50,28,39,43,39,75,36,56,28,31,21,84,70,32,38,64,38,53,94,71,65,50,44,63,38,58,26,59,73,64,45,78,75,70,46,51,34,32,34,36,33,59,66,87,28,72,41,87,62,77,71,83,51,78,68,59,63,56,26,49,27,39,39,24,20,78,41,50,75,45,69,52,126,134,81,79,71,85,69,84,72,83,80,78,88,87,56,47,12,62,92,56,39,66,78,56,64,69,55,40,48,52,43,51,52,51,49,53,52,51,47,53,52,43,52,54,55,58,67,66,57,48,73,70,54,46,54,56,24,40,51,34,25,50,56,44,46,51,74,76,46,81,57,28,68,87,42,32,39,25,44,64,73,60,57,96,83,44,74,70,48,65,66,54,50,43,50,29,39,74,50,42,18,44,31,23,32,61,39,59,66,46,84,70,43,52,54,43,30,29,36,52,55,90,79,57,60,68,38,73,40,67,94,67,41,70,30,58,65,59,70,55,38,42,66,46,51,29,38,42,39,76,34,56,28,31,21,84,69,33,37,63,38,53,96,70,65,50,44,64,38,58,26,58,74,65,47,77,77,72,47,52,33,32,33,35,33,59,67,90,28,72,41,89,62,74,70,82,51,75,69,60,63,57,27,48,27,38,40,22,21,77,41,50,77,46,70,49,127